Protein AF-R7V7Z4-F1 (afdb_monomer_lite)

Secondary structure (DSSP, 8-state):
-----HHHHHHHHHHHHHH-S-EEEEE-HHHHH-HHHHHHHHHHHHTT--EEEEE-S---SSPSSTTHHHHTTS--EE-TT-HHHHHHT-HHHHHHHHHHHHHHS--------HHHHHHHHHHHHHHHHHHHHHHHHHHHHHHHHHHHHHHHHHHHHHHHHHHHHHHHHHHHHHHHHHHHHTS----------SSHHHHHHHHHHHHHHHHHHHHHHHHHHHHHHHHHHSS------------HHHHHHHHHHHHHHHHHHHHHHHHHHHHHHHHHHHHHHHHHHHHHHHHHHHHHHHHHHHHHHHHHHHHHHHHHHHHHHHHHHHHTS--------------PPP-------TTSHHHHHHHHHHHHHHHHHHTTHHHHHHHHHHHHHHHHHHHHHHHHHHHHHHHHHHHHHHHHHHHHTTTTTS------------------------------

pLDDT: mean 78.64, std 21.18, range [31.56, 98.44]

Foldseek 3Di:
DFPFCPPVVVVVLLCVLLPDLAAEAADDLVLLVDPVSVVSLVSNVVSVHHYEYEDQADDDPPHDDDVNVSPVVHDYQYPNPDVVCVVPCDDDSNVVVVVVVCVSPPDPPPPVPVVVVVVVVVVVVVVVVVVVVVVVVVVVVVVVVVVVVVVVVVVVVVVVVVVVVVVVVVVVVVVVVVVVVVDDDDDDDDDDDPPVVVVVVVVVVVVVVVVVVVVVVVVVVVVVVVVVVVVDDDDDDDDDPDDPVVVVVVVVVVVVVVVVVVVVVVVVVVVVVVVVVVVVVVVVVVVVVVVVVVVVVVVVVVVVVVVVVVVVVVVVVVVVVVVVVVVPPPPDDDDDDDDDDDDDDDDDDDDDDDPPPVVVVVVVVVVVVVVVVPPVVVVVVVVVVVVVVVVVVVVVVVVVVVVVVVVVVVVVVVVVVVPVVVPVPDDDDDDDDDDDDDDDDDDYDDGDRDDDDDDD

Structure (mmCIF, N/CA/C/O backbone):
data_AF-R7V7Z4-F1
#
_entry.id   AF-R7V7Z4-F1
#
loop_
_atom_site.group_PDB
_atom_site.id
_atom_site.type_symbol
_atom_site.label_atom_id
_atom_site.label_alt_id
_atom_site.label_comp_id
_atom_site.label_asym_id
_atom_site.label_entity_id
_atom_site.label_seq_id
_atom_site.pdbx_PDB_ins_code
_atom_site.Cartn_x
_atom_site.Cartn_y
_atom_site.Cartn_z
_atom_site.occupancy
_atom_site.B_iso_or_equiv
_atom_site.auth_seq_id
_atom_site.auth_comp_id
_atom_site.auth_asym_id
_atom_site.auth_atom_id
_atom_site.pdbx_PDB_model_num
ATOM 1 N N . MET A 1 1 ? 13.598 -25.154 9.152 1.00 35.59 1 MET A N 1
ATOM 2 C CA . MET A 1 1 ? 12.350 -24.391 9.371 1.00 35.59 1 MET A CA 1
ATOM 3 C C . MET A 1 1 ? 11.311 -24.927 8.408 1.00 35.59 1 MET A C 1
ATOM 5 O O . MET A 1 1 ? 11.339 -24.569 7.238 1.00 35.59 1 MET A O 1
ATOM 9 N N . GLN A 1 2 ? 10.462 -25.824 8.899 1.00 44.44 2 GLN A N 1
ATOM 10 C CA . GLN A 1 2 ? 9.400 -26.493 8.154 1.00 44.44 2 GLN A CA 1
ATOM 11 C C . GLN A 1 2 ? 8.199 -25.542 8.039 1.00 44.44 2 GLN A C 1
ATOM 13 O O . GLN A 1 2 ? 7.534 -25.290 9.040 1.00 44.44 2 GLN A O 1
ATOM 18 N N . MET A 1 3 ? 7.930 -24.968 6.859 1.00 53.41 3 MET A N 1
ATOM 19 C CA . MET A 1 3 ? 6.719 -24.160 6.652 1.00 53.41 3 MET A CA 1
ATOM 20 C C . MET A 1 3 ? 5.535 -25.117 6.512 1.00 53.41 3 MET A C 1
ATOM 22 O O . MET A 1 3 ? 5.202 -25.540 5.406 1.00 53.41 3 MET A O 1
ATOM 26 N N . GLY A 1 4 ? 4.943 -25.492 7.651 1.00 51.72 4 GLY A N 1
ATOM 27 C CA . GLY A 1 4 ? 3.834 -26.442 7.781 1.00 51.72 4 GLY A CA 1
ATOM 28 C C . GLY A 1 4 ? 2.524 -25.934 7.176 1.00 51.72 4 GLY A C 1
ATOM 29 O O . GLY A 1 4 ? 1.558 -25.694 7.888 1.00 51.72 4 GLY A O 1
ATOM 30 N N . GLY A 1 5 ? 2.511 -25.741 5.857 1.00 64.44 5 GLY A N 1
ATOM 31 C CA . GLY A 1 5 ? 1.363 -25.280 5.079 1.00 64.44 5 GLY A CA 1
ATOM 32 C C . GLY A 1 5 ? 0.726 -26.353 4.197 1.00 64.44 5 GLY A C 1
ATOM 33 O O . GLY A 1 5 ? -0.309 -26.051 3.613 1.00 64.44 5 GLY A O 1
ATOM 34 N N . GLY A 1 6 ? 1.327 -27.551 4.109 1.00 64.12 6 GLY A N 1
ATOM 35 C CA . GLY A 1 6 ? 0.871 -28.751 3.385 1.00 64.12 6 GLY A CA 1
ATOM 36 C C . GLY A 1 6 ? -0.214 -28.514 2.332 1.00 64.12 6 GLY A C 1
ATOM 37 O O . GLY A 1 6 ? 0.049 -27.954 1.268 1.00 64.12 6 GLY A O 1
ATOM 38 N N . ASP A 1 7 ? -1.439 -28.916 2.662 1.00 69.56 7 ASP A N 1
ATOM 39 C CA . ASP A 1 7 ? -2.591 -28.833 1.762 1.00 69.56 7 ASP A CA 1
ATOM 40 C C . ASP A 1 7 ? -3.017 -27.384 1.495 1.00 69.56 7 ASP A C 1
ATOM 42 O O . ASP A 1 7 ? -3.207 -26.995 0.346 1.00 69.56 7 ASP A O 1
ATOM 46 N N . SER A 1 8 ? -3.043 -26.530 2.526 1.00 79.25 8 SER A N 1
ATOM 47 C CA . SER A 1 8 ? -3.423 -25.115 2.385 1.00 79.25 8 SER A CA 1
ATOM 48 C C . SER A 1 8 ? -2.520 -24.326 1.426 1.00 79.25 8 SER A C 1
ATOM 50 O O . SER A 1 8 ? -2.957 -23.329 0.850 1.00 79.25 8 SER A O 1
ATOM 52 N N . LEU A 1 9 ? -1.261 -24.746 1.256 1.00 84.31 9 LEU A N 1
ATOM 53 C CA . LEU A 1 9 ? -0.310 -24.144 0.328 1.00 84.31 9 LEU A CA 1
ATOM 54 C C . LEU A 1 9 ? -0.577 -24.617 -1.102 1.00 84.31 9 LEU A C 1
ATOM 56 O O . LEU A 1 9 ? -0.658 -23.777 -1.995 1.00 84.31 9 LEU A O 1
ATOM 60 N N . TYR A 1 10 ? -0.768 -25.922 -1.325 1.00 88.62 10 TYR A N 1
ATOM 61 C CA . TYR A 1 10 ? -1.126 -26.427 -2.654 1.00 88.62 10 TYR A CA 1
ATOM 62 C C . TYR A 1 10 ? -2.496 -25.912 -3.109 1.00 88.62 10 TYR A C 1
ATOM 64 O O . TYR A 1 10 ? -2.623 -25.520 -4.263 1.00 88.62 10 TYR A O 1
ATOM 72 N N . ASP A 1 11 ? -3.467 -25.785 -2.203 1.00 91.06 11 ASP A N 1
ATOM 73 C CA . ASP A 1 11 ? -4.761 -25.150 -2.470 1.00 91.06 11 ASP A CA 1
ATOM 74 C C . ASP A 1 11 ? -4.617 -23.676 -2.863 1.00 91.06 11 ASP A C 1
ATOM 76 O O . ASP A 1 11 ? -5.304 -23.204 -3.768 1.00 91.06 11 ASP A O 1
ATOM 80 N N . LYS A 1 12 ? -3.735 -22.921 -2.192 1.00 91.88 12 LYS A N 1
ATOM 81 C CA . LYS A 1 12 ? -3.449 -21.519 -2.542 1.00 91.88 12 LYS A CA 1
ATOM 82 C C . LYS A 1 12 ? -2.740 -21.409 -3.892 1.00 91.88 12 LYS A C 1
ATOM 84 O O . LYS A 1 12 ? -3.076 -20.515 -4.662 1.00 91.88 12 LYS A O 1
ATOM 89 N N . ILE A 1 13 ? -1.812 -22.316 -4.197 1.00 92.00 13 ILE A N 1
ATOM 90 C CA . ILE A 1 13 ? -1.110 -22.373 -5.487 1.00 92.00 13 ILE A CA 1
ATOM 91 C C . ILE A 1 13 ? -2.078 -22.758 -6.617 1.00 92.00 13 ILE A C 1
ATOM 93 O O . ILE A 1 13 ? -2.082 -22.101 -7.654 1.00 92.00 13 ILE A O 1
ATOM 97 N N . ASP A 1 14 ? -2.946 -23.754 -6.418 1.00 95.44 14 ASP A N 1
ATOM 98 C CA . ASP A 1 14 ? -3.966 -24.156 -7.394 1.00 95.44 14 ASP A CA 1
ATOM 99 C C . ASP A 1 14 ? -4.987 -23.033 -7.635 1.00 95.44 14 ASP A C 1
ATOM 101 O O . ASP A 1 14 ? -5.217 -22.653 -8.785 1.00 95.44 14 ASP A O 1
ATOM 105 N N . LYS A 1 15 ? -5.511 -22.409 -6.570 1.00 96.44 15 LYS A N 1
ATOM 106 C CA . LYS A 1 15 ? -6.374 -21.218 -6.671 1.00 96.44 15 LYS A CA 1
ATOM 107 C C . LYS A 1 15 ? -5.665 -20.058 -7.375 1.00 96.44 15 LYS A C 1
ATOM 109 O O . LYS A 1 15 ? -6.280 -19.408 -8.217 1.00 96.44 15 LYS A O 1
ATOM 114 N N . GLY A 1 16 ? -4.383 -19.830 -7.088 1.00 96.00 16 GLY A N 1
ATOM 115 C CA . GLY A 1 16 ? -3.553 -18.819 -7.746 1.00 96.00 16 GLY A CA 1
ATOM 116 C C . GLY A 1 16 ? -3.395 -19.077 -9.246 1.00 96.00 16 GLY A C 1
ATOM 117 O O . GLY A 1 16 ? -3.722 -18.213 -10.057 1.00 96.00 16 GLY A O 1
ATOM 118 N N . ILE A 1 17 ? -2.988 -20.288 -9.639 1.00 97.38 17 ILE A N 1
ATOM 119 C CA . ILE A 1 17 ? -2.823 -20.675 -11.049 1.00 97.38 17 ILE A CA 1
ATOM 120 C C . ILE A 1 17 ? -4.170 -20.645 -11.787 1.00 97.38 17 ILE A C 1
ATOM 122 O O . ILE A 1 17 ? -4.240 -20.145 -12.909 1.00 97.38 17 ILE A O 1
ATOM 126 N N . ARG A 1 18 ? -5.272 -21.088 -11.167 1.00 97.00 18 ARG A N 1
ATOM 127 C CA . ARG A 1 18 ? -6.618 -20.994 -11.764 1.00 97.00 18 ARG A CA 1
ATOM 128 C C . ARG A 1 18 ? -7.120 -19.556 -11.879 1.00 97.00 18 ARG A C 1
ATOM 130 O O . ARG A 1 18 ? -7.780 -19.246 -12.872 1.00 97.00 18 ARG A O 1
ATOM 137 N N . GLY A 1 19 ? -6.805 -18.692 -10.916 1.00 95.12 19 GLY A N 1
ATOM 138 C CA . GLY A 1 19 ? -7.200 -17.282 -10.900 1.00 95.12 19 GLY A CA 1
ATOM 139 C C . GLY A 1 19 ? -6.364 -16.380 -11.814 1.00 95.12 19 GLY A C 1
ATOM 140 O O . GLY A 1 19 ? -6.890 -15.410 -12.353 1.00 95.12 19 GLY A O 1
ATOM 141 N N . CYS A 1 20 ? -5.086 -16.697 -12.044 1.00 96.44 20 CYS A N 1
ATOM 142 C CA . CYS A 1 20 ? -4.194 -15.852 -12.841 1.00 96.44 20 CYS A CA 1
ATOM 143 C C . CYS A 1 20 ? -4.579 -15.804 -14.334 1.00 96.44 20 CYS A C 1
ATOM 145 O O . CYS A 1 20 ? -5.233 -16.707 -14.867 1.00 96.44 20 CYS A O 1
ATOM 147 N N . ARG A 1 21 ? -4.142 -14.751 -15.037 1.00 95.75 21 ARG A N 1
ATOM 148 C CA . ARG A 1 21 ? -4.297 -14.616 -16.503 1.00 95.75 21 ARG A CA 1
ATOM 149 C C . ARG A 1 21 ? -3.075 -15.111 -17.280 1.00 95.75 21 ARG A C 1
ATOM 151 O O . ARG A 1 21 ? -3.212 -15.501 -18.433 1.00 95.75 21 ARG A O 1
ATOM 158 N N . VAL A 1 22 ? -1.904 -15.113 -16.646 1.00 97.19 22 VAL A N 1
ATOM 159 C CA . VAL A 1 22 ? -0.613 -15.528 -17.205 1.00 97.19 22 VAL A CA 1
ATOM 160 C C . VAL A 1 22 ? 0.262 -16.080 -16.077 1.00 97.19 22 VAL A C 1
ATOM 162 O O . VAL A 1 22 ? 0.176 -15.600 -14.948 1.00 97.19 22 VAL A O 1
ATOM 165 N N . VAL A 1 23 ? 1.090 -17.081 -16.375 1.00 97.81 23 VAL A N 1
ATOM 166 C CA . VAL A 1 23 ? 2.047 -17.691 -15.442 1.00 97.81 23 VAL A CA 1
ATOM 167 C C . VAL A 1 23 ? 3.465 -17.348 -15.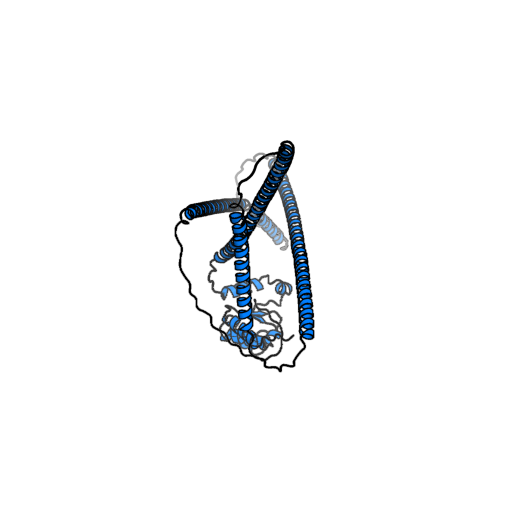890 1.00 97.81 23 VAL A C 1
ATOM 169 O O . VAL A 1 23 ? 3.866 -17.679 -17.007 1.00 97.81 23 VAL A O 1
ATOM 172 N N . LEU A 1 24 ? 4.248 -16.712 -15.019 1.00 97.94 24 LEU A N 1
ATOM 173 C CA . LEU A 1 24 ? 5.676 -16.488 -15.248 1.00 97.94 24 LEU A CA 1
ATOM 174 C C . LEU A 1 24 ? 6.465 -17.677 -14.692 1.00 97.94 24 LEU A C 1
ATOM 176 O O . LEU A 1 24 ? 6.360 -17.998 -13.511 1.00 97.94 24 LEU A O 1
ATOM 180 N N . SER A 1 25 ? 7.242 -18.350 -15.540 1.00 97.38 25 SER A N 1
ATOM 181 C CA . SER A 1 25 ? 8.017 -19.532 -15.151 1.00 97.38 25 SER A CA 1
ATOM 182 C C . SER A 1 25 ? 9.507 -19.196 -15.139 1.00 97.38 25 SER A C 1
ATOM 184 O O . SER A 1 25 ? 10.141 -19.112 -16.188 1.00 97.38 25 SER A O 1
ATOM 186 N N . CYS A 1 26 ? 10.061 -18.967 -13.949 1.00 96.94 26 CYS A N 1
ATOM 187 C CA . CYS A 1 26 ? 11.467 -18.611 -13.739 1.00 96.94 26 CYS A CA 1
ATOM 188 C C . CYS A 1 26 ? 12.376 -19.848 -13.847 1.00 96.94 26 CYS A C 1
ATOM 190 O O . CYS A 1 26 ? 12.737 -20.473 -12.848 1.00 96.94 26 CYS A O 1
ATOM 192 N N . VAL A 1 27 ? 12.731 -20.216 -15.078 1.00 96.88 27 VAL A N 1
ATOM 193 C CA . VAL A 1 27 ? 13.479 -21.434 -15.390 1.00 96.88 27 VAL A CA 1
ATOM 194 C C . VAL A 1 27 ? 14.953 -21.294 -15.004 1.00 96.88 27 VAL A C 1
ATOM 196 O O . VAL A 1 27 ? 15.681 -20.416 -15.472 1.00 96.88 27 VAL A O 1
ATOM 199 N N . THR A 1 28 ? 15.377 -22.233 -14.164 1.00 96.75 28 THR A N 1
ATOM 200 C CA . THR A 1 28 ? 16.759 -22.542 -13.779 1.00 96.75 28 THR A CA 1
ATOM 201 C C . THR A 1 28 ? 16.935 -24.063 -13.791 1.00 96.75 28 THR A C 1
ATOM 203 O O . THR A 1 28 ? 15.950 -24.815 -13.854 1.00 96.75 28 THR A O 1
ATOM 206 N N . SER A 1 29 ? 18.171 -24.542 -13.663 1.00 96.06 29 SER A N 1
ATOM 207 C CA . SER A 1 29 ? 18.474 -25.967 -13.514 1.00 96.06 29 SER A CA 1
ATOM 208 C C . SER A 1 29 ? 17.738 -26.563 -12.302 1.00 96.06 29 SER A C 1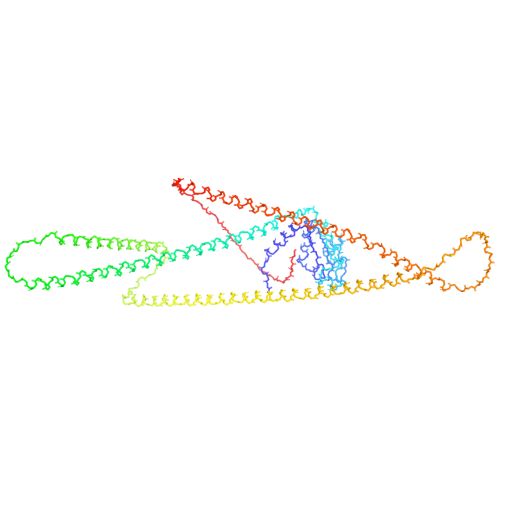
ATOM 210 O O . SER A 1 29 ? 17.004 -27.548 -12.418 1.00 96.06 29 SER A O 1
ATOM 212 N N . LYS A 1 30 ? 17.797 -25.879 -11.148 1.00 96.38 30 LYS A N 1
ATOM 213 C CA . LYS A 1 30 ? 17.106 -26.297 -9.912 1.00 96.38 30 LYS A CA 1
ATOM 214 C C . LYS A 1 30 ? 15.579 -26.285 -10.039 1.00 96.38 30 LYS A C 1
ATOM 216 O O . LYS A 1 30 ? 14.931 -27.215 -9.564 1.00 96.38 30 LYS A O 1
ATOM 221 N N . TYR A 1 31 ? 15.007 -25.269 -10.690 1.00 96.12 31 TYR A N 1
ATOM 222 C CA . TYR A 1 31 ? 13.561 -25.177 -10.934 1.00 96.12 31 TYR A CA 1
ATOM 223 C C . TYR A 1 31 ? 13.064 -26.370 -11.766 1.00 96.12 31 TYR A C 1
ATOM 225 O O . TYR A 1 31 ? 12.098 -27.029 -11.390 1.00 96.12 31 TYR A O 1
ATOM 233 N N . SER A 1 32 ? 13.796 -26.728 -12.824 1.00 95.88 32 SER A N 1
ATOM 234 C CA . SER A 1 32 ? 13.482 -27.874 -13.693 1.00 95.88 32 SER A CA 1
ATOM 235 C C . SER A 1 32 ? 13.523 -29.218 -12.940 1.00 95.88 32 SER A C 1
ATOM 237 O O . SER A 1 32 ? 12.700 -30.115 -13.160 1.00 95.88 32 SER A O 1
ATOM 239 N N . MET A 1 33 ? 14.444 -29.349 -11.979 1.00 94.50 33 MET A N 1
ATOM 240 C CA . MET A 1 33 ? 14.568 -30.529 -11.115 1.00 94.50 33 MET A CA 1
ATOM 241 C C . MET A 1 33 ? 13.562 -30.572 -9.947 1.00 94.50 33 MET A C 1
ATOM 243 O O . MET A 1 33 ? 13.375 -31.643 -9.359 1.00 94.50 33 MET A O 1
ATOM 247 N N . SER A 1 34 ? 12.853 -29.483 -9.633 1.00 94.75 34 SER A N 1
ATOM 248 C CA . SER A 1 34 ? 11.907 -29.410 -8.507 1.00 94.75 34 SER A CA 1
ATOM 249 C C . SER A 1 34 ? 10.577 -30.126 -8.782 1.00 94.75 34 SER A C 1
ATOM 251 O O . SER A 1 34 ? 9.905 -29.889 -9.784 1.00 94.75 34 SER A O 1
ATOM 253 N N . ALA A 1 35 ? 10.141 -30.982 -7.851 1.00 94.50 35 ALA A N 1
ATOM 254 C CA . ALA A 1 35 ? 8.850 -31.672 -7.939 1.00 94.50 35 ALA A CA 1
ATOM 255 C C . ALA A 1 35 ? 7.634 -30.738 -7.781 1.00 94.50 35 ALA A C 1
ATOM 257 O O . ALA A 1 35 ? 6.537 -31.087 -8.221 1.00 94.50 35 ALA A O 1
ATOM 258 N N . ASN A 1 36 ? 7.814 -29.564 -7.170 1.00 93.31 36 ASN A N 1
ATOM 259 C CA . ASN A 1 36 ? 6.743 -28.582 -6.981 1.00 93.31 36 ASN A CA 1
ATOM 260 C C . ASN A 1 36 ? 6.559 -27.762 -8.259 1.00 93.31 36 ASN A C 1
ATOM 262 O O . ASN A 1 36 ? 5.477 -27.770 -8.839 1.00 93.31 36 ASN A O 1
ATOM 266 N N . CYS A 1 37 ? 7.656 -27.225 -8.793 1.00 95.94 37 CYS A N 1
ATOM 267 C CA . CYS A 1 37 ? 7.674 -26.461 -10.040 1.00 95.94 37 CYS A CA 1
ATOM 268 C C . CYS A 1 37 ? 7.196 -27.294 -11.241 1.00 95.94 37 CYS A C 1
ATOM 270 O O . CYS A 1 37 ? 6.454 -26.799 -12.089 1.00 95.94 37 CYS A O 1
ATOM 272 N N . ARG A 1 38 ? 7.519 -28.599 -11.272 1.00 96.00 38 ARG A N 1
ATOM 273 C CA . ARG A 1 38 ? 6.913 -29.546 -12.223 1.00 96.00 38 ARG A CA 1
ATOM 274 C C . ARG A 1 38 ? 5.387 -29.575 -12.134 1.00 96.00 38 ARG A C 1
ATOM 276 O O . ARG A 1 38 ? 4.732 -29.496 -13.166 1.00 96.00 38 ARG A O 1
ATOM 283 N N . ARG A 1 39 ? 4.823 -29.687 -10.925 1.00 95.75 39 ARG A N 1
ATOM 284 C CA . ARG A 1 39 ? 3.364 -29.719 -10.716 1.00 95.75 39 ARG A CA 1
ATOM 285 C C . ARG A 1 39 ? 2.709 -28.391 -11.091 1.00 95.75 39 ARG A C 1
ATOM 287 O O . ARG A 1 39 ? 1.677 -28.416 -11.748 1.00 95.75 39 ARG A O 1
ATOM 294 N N . GLU A 1 40 ? 3.323 -27.263 -10.743 1.00 96.38 40 GLU A N 1
ATOM 295 C CA . GLU A 1 40 ? 2.861 -25.915 -11.108 1.00 96.38 40 GLU A CA 1
ATOM 296 C C . GLU A 1 40 ? 2.783 -25.732 -12.633 1.00 96.38 40 GLU A C 1
ATOM 298 O O . GLU A 1 40 ? 1.735 -25.359 -13.158 1.00 96.38 40 GLU A O 1
ATOM 303 N N . VAL A 1 41 ? 3.852 -26.070 -13.365 1.00 97.50 41 VAL A N 1
ATOM 304 C CA . VAL A 1 41 ? 3.892 -25.958 -14.835 1.00 97.50 41 VAL A CA 1
ATOM 305 C C . VAL A 1 41 ? 2.936 -26.948 -15.510 1.00 97.50 41 VAL A C 1
ATOM 307 O O . VAL A 1 41 ? 2.244 -26.575 -16.457 1.00 97.50 41 VAL A O 1
ATOM 310 N N . SER A 1 42 ? 2.824 -28.184 -15.007 1.00 97.06 42 SER A N 1
ATOM 311 C CA . SER A 1 42 ? 1.828 -29.146 -15.501 1.00 97.06 42 SER A CA 1
ATOM 312 C C . SER A 1 42 ? 0.389 -28.689 -15.243 1.00 97.06 42 SER A C 1
ATOM 314 O O . SER A 1 42 ? -0.470 -28.887 -16.100 1.00 97.06 42 SER A O 1
ATOM 316 N N . LEU A 1 43 ? 0.110 -28.058 -14.099 1.00 97.12 43 LEU A N 1
ATOM 317 C CA . LEU A 1 43 ? -1.210 -27.510 -13.785 1.00 97.12 43 LEU A CA 1
ATOM 318 C C . LEU A 1 43 ? -1.544 -26.305 -14.674 1.00 97.12 43 LEU A C 1
ATOM 320 O O . LEU A 1 43 ? -2.672 -26.207 -15.158 1.00 97.12 43 LEU A O 1
ATOM 324 N N . ALA A 1 44 ? -0.578 -25.421 -14.930 1.00 98.06 44 ALA A N 1
ATOM 325 C CA . ALA A 1 44 ? -0.741 -24.290 -15.841 1.00 98.06 44 ALA A CA 1
ATOM 326 C C . ALA A 1 44 ? -1.064 -24.753 -17.277 1.00 98.06 44 ALA A C 1
ATOM 328 O O . ALA A 1 44 ? -2.019 -24.255 -17.874 1.00 98.06 44 ALA A O 1
ATOM 329 N N . ASP A 1 45 ? -0.360 -25.766 -17.800 1.00 97.94 45 ASP A N 1
ATOM 330 C CA . ASP A 1 45 ? -0.685 -26.359 -19.107 1.00 97.94 45 ASP A CA 1
ATOM 331 C C . ASP A 1 45 ? -2.052 -27.068 -19.107 1.00 97.94 45 ASP A C 1
ATOM 333 O O . ASP A 1 45 ? -2.861 -26.861 -20.014 1.00 97.94 45 ASP A O 1
ATOM 337 N N . ALA A 1 46 ? -2.363 -27.859 -18.075 1.00 97.38 46 ALA A N 1
ATOM 338 C CA . ALA A 1 46 ? -3.651 -28.547 -17.959 1.00 97.38 46 ALA A CA 1
ATOM 339 C C . ALA A 1 46 ? -4.840 -27.569 -17.887 1.00 97.38 46 ALA A C 1
ATOM 341 O O . ALA A 1 46 ? -5.893 -27.829 -18.467 1.00 97.38 46 ALA A O 1
ATOM 342 N N . THR A 1 47 ? -4.662 -26.422 -17.225 1.00 97.38 47 THR A N 1
ATOM 343 C CA . THR A 1 47 ? -5.655 -25.334 -17.139 1.00 97.38 47 THR A CA 1
ATOM 344 C C . THR A 1 47 ? -5.573 -24.333 -18.299 1.00 97.38 47 THR A C 1
ATOM 346 O O . THR A 1 47 ? -6.315 -23.351 -18.308 1.00 97.38 47 THR A O 1
ATOM 349 N N . LYS A 1 48 ? -4.706 -24.591 -19.291 1.00 97.38 48 LYS A N 1
ATOM 350 C CA . LYS A 1 48 ? -4.476 -23.776 -20.498 1.00 97.38 48 LYS A CA 1
ATOM 351 C C . LYS A 1 48 ? -4.193 -22.300 -20.202 1.00 97.38 48 LYS A C 1
ATOM 353 O O . LYS A 1 48 ? -4.587 -21.410 -20.955 1.00 97.38 48 LYS A O 1
ATOM 358 N N . LYS A 1 49 ? -3.465 -22.046 -19.115 1.00 97.62 49 LYS A N 1
ATOM 359 C CA . LYS A 1 49 ? -2.933 -20.724 -18.781 1.00 97.62 49 LYS A CA 1
ATOM 360 C C . LYS A 1 49 ? -1.713 -20.429 -19.660 1.00 97.62 49 LYS A C 1
ATOM 362 O O . LYS A 1 49 ? -0.845 -21.294 -19.773 1.00 97.62 49 LYS A O 1
ATOM 367 N N . PRO A 1 50 ? -1.608 -19.237 -20.275 1.00 97.62 50 PRO A N 1
ATOM 368 C CA . PRO A 1 50 ? -0.394 -18.824 -20.967 1.00 97.62 50 PRO A CA 1
ATOM 369 C C . PRO A 1 50 ? 0.807 -18.839 -20.018 1.00 97.62 50 PRO A C 1
ATOM 371 O O . PRO A 1 50 ? 0.754 -18.238 -18.946 1.00 97.62 50 PRO A O 1
ATOM 374 N N . ILE A 1 51 ? 1.886 -19.514 -20.417 1.00 98.19 51 ILE A N 1
ATOM 375 C CA . ILE A 1 51 ? 3.142 -19.581 -19.664 1.00 98.19 51 ILE A CA 1
ATOM 376 C C . ILE A 1 51 ? 4.188 -18.747 -20.408 1.00 98.19 51 ILE A C 1
ATOM 378 O O . ILE A 1 51 ? 4.424 -18.978 -21.593 1.00 98.19 51 ILE A O 1
ATOM 382 N N . ILE A 1 52 ? 4.843 -17.814 -19.714 1.00 98.12 52 ILE A N 1
ATOM 383 C CA . ILE A 1 52 ? 6.005 -17.072 -20.223 1.00 98.12 52 ILE A CA 1
ATOM 384 C C . ILE A 1 52 ? 7.257 -17.604 -19.504 1.00 98.12 52 ILE A C 1
ATOM 386 O O . ILE A 1 52 ? 7.427 -17.335 -18.310 1.00 98.12 52 ILE A O 1
ATOM 390 N N . PRO A 1 53 ? 8.142 -18.361 -20.181 1.00 97.94 53 PRO A N 1
ATOM 391 C CA . PRO A 1 53 ? 9.376 -18.844 -19.571 1.00 97.94 53 PRO A CA 1
ATOM 392 C C . PRO A 1 53 ? 10.444 -17.743 -19.510 1.00 97.94 53 PRO A C 1
ATOM 394 O O . PRO A 1 53 ? 10.772 -17.122 -20.523 1.00 97.94 53 PRO A O 1
ATOM 397 N N . LEU A 1 54 ? 11.026 -17.535 -18.332 1.00 97.44 54 LEU A N 1
ATOM 398 C CA . LEU A 1 54 ? 12.123 -16.600 -18.079 1.00 97.44 54 LEU A CA 1
ATOM 399 C C . LEU A 1 54 ? 13.380 -17.409 -17.762 1.00 97.44 54 LEU A C 1
ATOM 401 O O . LEU A 1 54 ? 13.435 -18.089 -16.741 1.00 97.44 54 LEU A O 1
ATOM 405 N N . LEU A 1 55 ? 14.380 -17.363 -18.637 1.00 96.75 55 LEU A N 1
ATOM 406 C CA . LEU A 1 55 ? 15.612 -18.130 -18.492 1.00 96.75 55 LEU A CA 1
ATOM 407 C C . LEU A 1 55 ? 16.617 -17.335 -17.642 1.00 96.75 55 LEU A C 1
ATOM 409 O O . LEU A 1 55 ? 17.305 -16.441 -18.149 1.00 96.75 55 LEU A O 1
ATOM 413 N N . LEU A 1 56 ? 16.658 -17.648 -16.342 1.00 96.06 56 LEU A N 1
ATOM 414 C CA . LEU A 1 56 ? 17.468 -16.946 -15.334 1.00 96.06 56 LEU A CA 1
ATOM 415 C C . LEU A 1 56 ? 18.874 -17.544 -15.147 1.00 96.06 56 LEU A C 1
ATOM 417 O O . LEU A 1 56 ? 19.711 -16.947 -14.479 1.00 96.06 56 LEU A O 1
ATOM 421 N N . GLU A 1 57 ? 19.151 -18.704 -15.744 1.00 95.56 57 GLU A N 1
ATOM 422 C CA . GLU A 1 57 ? 20.446 -19.394 -15.700 1.00 95.56 57 GLU A CA 1
ATOM 423 C C . GLU A 1 57 ? 20.850 -19.850 -17.111 1.00 95.56 57 GLU A C 1
ATOM 425 O O . GLU A 1 57 ? 19.989 -20.170 -17.933 1.00 95.56 57 GLU A O 1
ATOM 430 N N . GLN A 1 58 ? 22.153 -19.902 -17.410 1.00 95.38 58 GLN A N 1
ATOM 431 C CA . GLN A 1 58 ? 22.629 -20.471 -18.671 1.00 95.38 58 GLN A CA 1
ATOM 432 C C . GLN A 1 58 ? 22.498 -21.999 -18.643 1.00 95.38 58 GLN A C 1
ATOM 434 O O . GLN A 1 58 ? 23.311 -22.690 -18.034 1.00 95.38 58 GLN A O 1
ATOM 439 N N . MET A 1 59 ? 21.498 -22.530 -19.344 1.00 94.94 59 MET A N 1
ATOM 440 C CA . MET A 1 59 ? 21.263 -23.970 -19.469 1.00 94.94 59 MET A CA 1
ATOM 441 C C . MET A 1 59 ? 20.813 -24.356 -20.883 1.00 94.94 59 MET A C 1
ATOM 443 O O . MET A 1 59 ? 20.500 -23.498 -21.711 1.00 94.94 59 MET A O 1
ATOM 447 N N . THR A 1 60 ? 20.793 -25.658 -21.169 1.00 94.38 60 THR A N 1
ATOM 448 C CA . THR A 1 60 ? 20.230 -26.211 -22.405 1.00 94.38 60 THR A CA 1
ATOM 449 C C . THR A 1 60 ? 18.718 -25.975 -22.468 1.00 94.38 60 THR A C 1
ATOM 451 O O . THR A 1 60 ? 18.016 -26.080 -21.461 1.00 94.38 60 THR A O 1
ATOM 454 N N . TRP A 1 61 ? 18.216 -25.637 -23.660 1.00 95.12 61 TRP A N 1
ATOM 455 C CA . TRP A 1 61 ? 16.789 -25.444 -23.921 1.00 95.12 61 TRP A CA 1
ATOM 456 C C . TRP A 1 61 ? 16.293 -26.437 -24.986 1.00 95.12 61 TRP A C 1
ATOM 458 O O . TRP A 1 61 ? 16.948 -26.554 -26.026 1.00 95.12 61 TRP A O 1
ATOM 468 N N . PRO A 1 62 ? 15.143 -27.111 -24.785 1.00 94.00 62 PRO A N 1
ATOM 469 C CA . PRO A 1 62 ? 14.321 -27.109 -23.568 1.00 94.00 62 PRO A CA 1
ATOM 470 C C . PRO A 1 62 ? 15.040 -27.767 -22.368 1.00 94.00 62 PRO A C 1
ATOM 472 O O . PRO A 1 62 ? 15.975 -28.541 -22.576 1.00 94.00 62 PRO A O 1
ATOM 475 N N . PRO A 1 63 ? 14.623 -27.477 -21.120 1.00 95.12 63 PRO A N 1
ATOM 476 C CA . PRO A 1 63 ? 15.194 -28.114 -19.935 1.00 95.12 63 PRO A CA 1
ATOM 477 C C . PRO A 1 63 ? 14.900 -29.617 -19.922 1.00 95.12 63 PRO A C 1
ATOM 479 O O . PRO A 1 63 ? 13.835 -30.045 -20.365 1.00 95.12 63 PRO A O 1
ATOM 482 N N . GLU A 1 64 ? 15.815 -30.420 -19.380 1.00 93.44 64 GLU A N 1
ATOM 483 C CA . GLU A 1 64 ? 15.673 -31.879 -19.348 1.00 93.44 64 GLU A CA 1
ATOM 484 C C . GLU A 1 64 ? 14.489 -32.366 -18.488 1.00 93.44 64 GLU A C 1
ATOM 486 O O . GLU A 1 64 ? 14.071 -31.737 -17.512 1.00 93.44 64 GLU A O 1
ATOM 491 N N . GLY A 1 65 ? 13.963 -33.547 -18.831 1.00 93.81 65 GLY A N 1
ATOM 492 C CA . GLY A 1 65 ? 12.883 -34.204 -18.094 1.00 93.81 65 GLY A CA 1
ATOM 493 C C . GLY A 1 65 ? 11.470 -33.786 -18.538 1.00 93.81 65 GLY A C 1
ATOM 494 O O . GLY A 1 65 ? 11.276 -33.293 -19.647 1.00 93.81 65 GLY A O 1
ATOM 495 N N . PRO A 1 66 ? 10.435 -34.009 -17.705 1.00 93.06 66 PRO A N 1
ATOM 496 C CA . PRO A 1 66 ? 9.034 -33.902 -18.133 1.00 93.06 66 PRO A CA 1
ATOM 497 C C . PRO A 1 66 ? 8.578 -32.468 -18.447 1.00 93.06 66 PRO A C 1
ATOM 499 O O . PRO A 1 66 ? 7.598 -32.290 -19.166 1.00 93.06 66 PRO A O 1
ATOM 502 N N . MET A 1 67 ? 9.286 -31.441 -17.961 1.00 95.19 67 MET A N 1
ATOM 503 C CA . MET A 1 67 ? 8.989 -30.042 -18.305 1.00 95.19 67 MET A CA 1
ATOM 504 C C . MET A 1 67 ? 9.367 -29.696 -19.747 1.00 95.19 67 MET A C 1
ATOM 506 O O . MET A 1 67 ? 8.784 -28.764 -20.302 1.00 95.19 67 MET A O 1
ATOM 510 N N . ALA A 1 68 ? 10.262 -30.470 -20.378 1.00 96.25 68 ALA A N 1
ATOM 511 C CA . ALA A 1 68 ? 10.645 -30.283 -21.774 1.00 96.25 68 ALA A CA 1
ATOM 512 C C . ALA A 1 68 ? 9.424 -30.234 -22.701 1.00 96.25 68 ALA A C 1
ATOM 514 O O . ALA A 1 68 ? 9.329 -29.358 -23.553 1.00 96.25 68 ALA A O 1
ATOM 515 N N . MET A 1 69 ? 8.464 -31.142 -22.494 1.00 95.38 69 MET A N 1
ATOM 516 C CA . MET A 1 69 ? 7.286 -31.310 -23.354 1.00 95.38 69 MET A CA 1
ATOM 517 C C . MET A 1 69 ? 6.362 -30.087 -23.371 1.00 95.38 69 MET A C 1
ATOM 519 O O . MET A 1 69 ? 5.804 -29.751 -24.417 1.00 95.38 69 MET A O 1
ATOM 523 N N . VAL A 1 70 ? 6.213 -29.416 -22.225 1.00 96.38 70 VAL A N 1
ATOM 524 C CA . VAL A 1 70 ? 5.411 -28.190 -22.098 1.00 96.38 70 VAL A CA 1
ATOM 525 C C . VAL A 1 70 ? 6.203 -26.994 -22.622 1.00 96.38 70 VAL A C 1
ATOM 527 O O . VAL A 1 70 ? 5.706 -26.214 -23.430 1.00 96.38 70 VAL A O 1
ATOM 530 N N . LEU A 1 71 ? 7.460 -26.860 -22.192 1.00 96.44 71 LEU A N 1
ATOM 531 C CA . LEU A 1 71 ? 8.259 -25.661 -22.438 1.00 96.44 71 LEU A CA 1
ATOM 532 C C . LEU A 1 71 ? 8.828 -25.578 -23.863 1.00 96.44 71 LEU A C 1
ATOM 534 O O . LEU A 1 71 ? 8.975 -24.476 -24.381 1.00 96.44 71 LEU A O 1
ATOM 538 N N . THR A 1 72 ? 9.086 -26.701 -24.544 1.00 96.06 72 THR A N 1
ATOM 539 C CA . THR A 1 72 ? 9.671 -26.709 -25.903 1.00 96.06 72 THR A CA 1
ATOM 540 C C . THR A 1 72 ? 8.808 -26.032 -26.973 1.00 96.06 72 THR A C 1
ATOM 542 O O . THR A 1 72 ? 9.301 -25.763 -28.065 1.00 96.06 72 THR A O 1
ATOM 545 N N . GLN A 1 73 ? 7.529 -25.784 -26.683 1.00 94.56 73 GLN A N 1
ATOM 546 C CA . GLN A 1 73 ? 6.574 -25.135 -27.584 1.00 94.56 73 GLN A CA 1
ATOM 547 C C . GLN A 1 73 ? 6.492 -23.612 -27.359 1.00 94.56 73 GLN A C 1
ATOM 549 O O . GLN A 1 73 ? 5.749 -22.928 -28.060 1.00 94.56 73 GLN A O 1
ATOM 554 N N . LEU A 1 74 ? 7.232 -23.073 -26.381 1.00 95.69 74 LEU A N 1
ATOM 555 C CA . LEU A 1 74 ? 7.123 -21.693 -25.904 1.00 95.69 74 LEU A CA 1
ATOM 556 C C . LEU A 1 74 ? 8.390 -20.874 -26.197 1.00 95.69 74 LEU A C 1
ATOM 558 O O . LEU A 1 74 ? 9.512 -21.379 -26.144 1.00 95.69 74 LEU A O 1
ATOM 562 N N . LEU A 1 75 ? 8.209 -19.573 -26.445 1.00 95.31 75 LEU A N 1
ATOM 563 C CA . LEU A 1 75 ? 9.303 -18.613 -26.625 1.00 95.31 75 LEU A CA 1
ATOM 564 C C . LEU A 1 75 ? 9.744 -18.028 -25.276 1.00 95.31 75 LEU A C 1
ATOM 566 O O . LEU A 1 75 ? 9.035 -17.205 -24.690 1.00 95.31 75 LEU A O 1
ATOM 570 N N . TYR A 1 76 ? 10.932 -18.415 -24.813 1.00 96.38 76 TYR A N 1
ATOM 571 C CA . TYR A 1 76 ? 11.525 -17.908 -23.573 1.00 96.38 76 TYR A CA 1
ATOM 572 C C . TYR A 1 76 ? 12.146 -16.508 -23.730 1.00 96.38 76 TYR A C 1
ATOM 574 O O . TYR A 1 76 ? 12.449 -16.075 -24.841 1.00 96.38 76 TYR A O 1
ATOM 582 N N . ILE A 1 77 ? 12.355 -15.812 -22.608 1.00 96.69 77 ILE A N 1
ATOM 583 C CA . ILE A 1 77 ? 13.115 -14.551 -22.521 1.00 96.69 77 ILE A CA 1
ATOM 584 C C . ILE A 1 77 ? 14.424 -14.815 -21.771 1.00 96.69 77 ILE A C 1
ATOM 586 O O . ILE A 1 77 ? 14.425 -15.501 -20.750 1.00 96.69 77 ILE A O 1
ATOM 590 N N . GLN A 1 78 ? 15.549 -14.296 -22.265 1.00 96.00 78 GLN A N 1
ATOM 591 C CA . GLN A 1 78 ? 16.885 -14.615 -21.750 1.00 96.00 78 GLN A CA 1
ATOM 592 C C . GLN A 1 78 ? 17.429 -13.526 -20.811 1.00 96.00 78 GLN A C 1
ATOM 594 O O . GLN A 1 78 ? 18.071 -12.577 -21.264 1.00 96.00 78 GLN A O 1
ATOM 599 N N . PHE A 1 79 ? 17.221 -13.693 -19.502 1.00 95.25 79 PHE A N 1
ATOM 600 C CA . PHE A 1 79 ? 17.701 -12.755 -18.475 1.00 95.25 79 PHE A CA 1
ATOM 601 C C . PHE A 1 79 ? 19.130 -13.053 -17.993 1.00 95.25 79 PHE A C 1
ATOM 603 O O . PHE A 1 79 ? 19.852 -12.132 -17.638 1.00 95.25 79 PHE A O 1
ATOM 610 N N . HIS A 1 80 ? 19.594 -14.306 -18.068 1.00 93.06 80 HIS A N 1
ATOM 611 C CA . HIS A 1 80 ? 20.901 -14.733 -17.531 1.00 93.06 80 HIS A CA 1
ATOM 612 C C . HIS A 1 80 ? 22.158 -14.112 -18.190 1.00 93.06 80 HIS A C 1
ATOM 614 O O . HIS A 1 80 ? 23.282 -14.496 -17.859 1.00 93.06 80 HIS A O 1
ATOM 620 N N . LYS A 1 81 ? 22.002 -13.256 -19.208 1.00 91.38 81 LYS A N 1
ATOM 621 C CA . LYS A 1 81 ? 23.119 -12.661 -19.963 1.00 91.38 81 LYS A CA 1
ATOM 622 C C . LYS A 1 81 ? 23.796 -11.509 -19.226 1.00 91.38 81 LYS A C 1
ATOM 624 O O . LYS A 1 81 ? 24.981 -11.291 -19.449 1.00 91.38 81 LYS A O 1
ATOM 629 N N . ASP A 1 82 ? 23.044 -10.784 -18.405 1.00 90.69 82 ASP A N 1
ATOM 630 C CA . ASP A 1 82 ? 23.511 -9.587 -17.716 1.00 90.69 82 ASP A CA 1
ATOM 631 C C . ASP A 1 82 ? 22.994 -9.597 -16.264 1.00 90.69 82 ASP A C 1
ATOM 633 O O . ASP A 1 82 ? 21.778 -9.541 -16.044 1.00 90.69 82 ASP A O 1
ATOM 637 N N . PRO A 1 83 ? 23.887 -9.701 -15.261 1.00 88.00 83 PRO A N 1
ATOM 638 C CA . PRO A 1 83 ? 23.485 -9.729 -13.862 1.00 88.00 83 PRO A CA 1
ATOM 639 C C . PRO A 1 83 ? 22.957 -8.376 -13.364 1.00 88.00 83 PRO A C 1
ATOM 641 O O . PRO A 1 83 ? 22.229 -8.361 -12.373 1.00 88.00 83 PRO A O 1
ATOM 644 N N . GLU A 1 84 ? 23.271 -7.242 -14.000 1.00 88.25 84 GLU A N 1
ATOM 645 C CA . GLU A 1 84 ? 22.692 -5.953 -13.598 1.00 88.25 84 GLU A CA 1
ATOM 646 C C . GLU A 1 84 ? 21.211 -5.887 -13.981 1.00 88.25 84 GLU A C 1
ATOM 648 O O . GLU A 1 84 ? 20.374 -5.577 -13.130 1.00 88.25 84 GLU A O 1
ATOM 653 N N . VAL A 1 85 ? 20.876 -6.297 -15.209 1.00 85.56 85 VAL A N 1
ATOM 654 C CA . VAL A 1 85 ? 19.491 -6.385 -15.712 1.00 85.56 85 VAL A CA 1
ATOM 655 C C . VAL A 1 85 ? 18.638 -7.316 -14.845 1.00 85.56 85 VAL A C 1
ATOM 657 O O . VAL A 1 85 ? 17.504 -6.981 -14.505 1.00 85.56 85 VAL A O 1
ATOM 660 N N . GLN A 1 86 ? 19.182 -8.464 -14.421 1.00 85.81 86 GLN A N 1
ATOM 661 C CA . GLN A 1 86 ? 18.472 -9.401 -13.538 1.00 85.81 86 GLN A CA 1
ATOM 662 C C . GLN A 1 86 ? 18.140 -8.804 -12.156 1.00 85.81 86 GLN A C 1
ATOM 664 O O . GLN A 1 86 ? 17.143 -9.190 -11.549 1.00 85.81 86 GLN A O 1
ATOM 669 N N . ASN A 1 87 ? 18.961 -7.879 -11.650 1.00 88.62 87 ASN A N 1
ATOM 670 C CA . ASN A 1 87 ? 18.725 -7.222 -10.361 1.00 88.62 87 ASN A CA 1
ATOM 671 C C . ASN A 1 87 ? 17.813 -5.993 -10.479 1.00 88.62 87 ASN A C 1
ATOM 673 O O . ASN A 1 87 ? 17.058 -5.705 -9.552 1.00 88.62 87 ASN A O 1
ATOM 677 N N . ARG A 1 88 ? 17.884 -5.261 -11.597 1.00 90.94 88 ARG A N 1
ATOM 678 C CA . ARG A 1 88 ? 17.125 -4.019 -11.810 1.00 90.94 88 ARG A CA 1
ATOM 679 C C . ARG A 1 88 ? 15.747 -4.223 -12.429 1.00 90.94 88 ARG A C 1
ATOM 681 O O . ARG A 1 88 ? 14.893 -3.364 -12.235 1.00 90.94 88 ARG A O 1
ATOM 688 N N . TRP A 1 89 ? 15.534 -5.332 -13.141 1.00 90.62 89 TRP A N 1
ATOM 689 C CA . TRP A 1 89 ? 14.331 -5.577 -13.945 1.00 90.62 89 TRP A CA 1
ATOM 690 C C . TRP A 1 89 ? 14.037 -4.412 -14.904 1.00 90.62 89 TRP A C 1
ATOM 692 O O . TRP A 1 89 ? 12.921 -3.910 -14.981 1.00 90.62 89 TRP A O 1
ATOM 702 N N . ASP A 1 90 ? 15.066 -3.969 -15.625 1.00 92.69 90 ASP A N 1
ATOM 703 C CA . ASP A 1 90 ? 14.998 -2.910 -16.630 1.00 92.69 90 ASP A CA 1
ATOM 704 C C . ASP A 1 90 ? 15.488 -3.403 -18.009 1.00 92.69 90 ASP A C 1
ATOM 706 O O . ASP A 1 90 ? 15.730 -4.591 -18.236 1.00 92.69 90 ASP A O 1
ATOM 710 N N . GLY A 1 91 ? 15.563 -2.495 -18.985 1.00 92.94 91 GLY A N 1
ATOM 711 C CA . GLY A 1 91 ? 16.093 -2.798 -20.314 1.00 92.94 91 GLY A CA 1
ATOM 712 C C . GLY A 1 91 ? 15.160 -3.604 -21.241 1.00 92.94 91 GLY A C 1
ATOM 713 O O . GLY A 1 91 ? 13.975 -3.806 -20.957 1.00 92.94 91 GLY A O 1
ATOM 714 N N . PRO A 1 92 ? 15.671 -4.037 -22.411 1.00 95.38 92 PRO A N 1
ATOM 715 C CA . PRO A 1 92 ? 14.835 -4.548 -23.497 1.00 95.38 92 PRO A CA 1
ATOM 716 C C . PRO A 1 92 ? 14.206 -5.916 -23.203 1.00 95.38 92 PRO A C 1
ATOM 718 O O . PRO A 1 92 ? 13.098 -6.172 -23.663 1.00 95.38 92 PRO A O 1
ATOM 721 N N . GLN A 1 93 ? 14.853 -6.778 -22.410 1.00 94.88 93 GLN A N 1
ATOM 722 C CA . GLN A 1 93 ? 14.274 -8.058 -21.979 1.00 94.88 93 GLN A CA 1
ATOM 723 C C . GLN A 1 93 ? 13.071 -7.858 -21.049 1.00 94.88 93 GLN A C 1
ATOM 725 O O . GLN A 1 93 ? 12.115 -8.634 -21.101 1.00 94.88 93 GLN A O 1
ATOM 730 N N . PHE A 1 94 ? 13.098 -6.818 -20.209 1.00 95.31 94 PHE A N 1
ATOM 731 C CA . PHE A 1 94 ? 11.966 -6.489 -19.353 1.00 95.31 94 PHE A CA 1
ATOM 732 C C . PHE A 1 94 ? 10.811 -5.873 -20.150 1.00 95.31 94 PHE A C 1
ATOM 734 O O . PHE A 1 94 ? 9.666 -6.269 -19.948 1.00 95.31 94 PHE A O 1
ATOM 741 N N . GLU A 1 95 ? 11.080 -5.001 -21.126 1.00 95.81 95 GLU A N 1
ATOM 742 C CA . GLU A 1 95 ? 10.009 -4.501 -22.000 1.00 95.81 95 GLU A CA 1
ATOM 743 C C . GLU A 1 95 ? 9.418 -5.620 -22.884 1.00 95.81 95 GLU A C 1
ATOM 745 O O . GLU A 1 95 ? 8.204 -5.666 -23.069 1.00 95.81 95 GLU A O 1
ATOM 750 N N . GLU A 1 96 ? 10.220 -6.591 -23.349 1.00 96.25 96 GLU A N 1
ATOM 751 C CA . GLU A 1 96 ? 9.711 -7.801 -24.025 1.00 96.25 96 GLU A CA 1
ATOM 752 C C . GLU A 1 96 ? 8.784 -8.618 -23.103 1.00 96.25 96 GLU A C 1
ATOM 754 O O . GLU A 1 96 ? 7.730 -9.099 -23.533 1.00 96.25 96 GLU A O 1
ATOM 759 N N . LEU A 1 97 ? 9.139 -8.746 -21.818 1.00 96.06 97 LEU A N 1
ATOM 760 C CA . LEU A 1 97 ? 8.303 -9.396 -20.807 1.00 96.06 97 LEU A CA 1
ATOM 761 C C . LEU A 1 97 ? 6.981 -8.646 -20.613 1.00 96.06 97 LEU A C 1
ATOM 763 O O . LEU A 1 97 ? 5.915 -9.261 -20.703 1.00 96.06 97 LEU A O 1
ATOM 767 N N . LEU A 1 98 ? 7.028 -7.327 -20.416 1.00 95.50 98 LEU A N 1
ATOM 768 C CA . LEU A 1 98 ? 5.832 -6.489 -20.304 1.00 95.50 98 LEU A CA 1
ATOM 769 C C . LEU A 1 98 ? 4.959 -6.581 -21.561 1.00 95.50 98 LEU A C 1
ATOM 771 O O . LEU A 1 98 ? 3.737 -6.683 -21.450 1.00 95.50 98 LEU A O 1
ATOM 775 N N . GLN A 1 99 ? 5.557 -6.612 -22.753 1.00 95.44 99 GLN A N 1
ATOM 776 C CA . GLN A 1 99 ? 4.834 -6.789 -24.010 1.00 95.44 99 GLN A CA 1
ATOM 777 C C . GLN A 1 99 ? 4.133 -8.155 -24.073 1.00 95.44 99 GLN A C 1
ATOM 779 O O . GLN A 1 99 ? 2.942 -8.206 -24.379 1.00 95.44 99 GLN A O 1
ATOM 784 N N . LYS A 1 100 ? 4.814 -9.257 -23.728 1.00 95.56 100 LYS A N 1
ATOM 785 C CA . LYS A 1 100 ? 4.200 -10.599 -23.681 1.00 95.56 100 LYS A CA 1
ATOM 786 C C . LYS A 1 100 ? 3.087 -10.697 -22.630 1.00 95.56 100 LYS A C 1
ATOM 788 O O . LYS A 1 100 ? 2.045 -11.286 -22.911 1.00 95.56 100 LYS A O 1
ATOM 793 N N . ILE A 1 101 ? 3.247 -10.071 -21.462 1.00 95.75 101 ILE A N 1
ATOM 794 C CA . ILE A 1 101 ? 2.189 -9.983 -20.440 1.00 95.75 101 ILE A CA 1
ATOM 795 C C . ILE A 1 101 ? 0.972 -9.221 -20.992 1.00 95.75 101 ILE A C 1
ATOM 797 O O . ILE A 1 101 ? -0.144 -9.735 -20.931 1.00 95.75 101 ILE A O 1
ATOM 801 N N . ARG A 1 102 ? 1.178 -8.046 -21.607 1.00 94.06 102 ARG A N 1
ATOM 802 C CA . ARG A 1 102 ? 0.115 -7.239 -22.244 1.00 94.06 102 ARG A CA 1
ATOM 8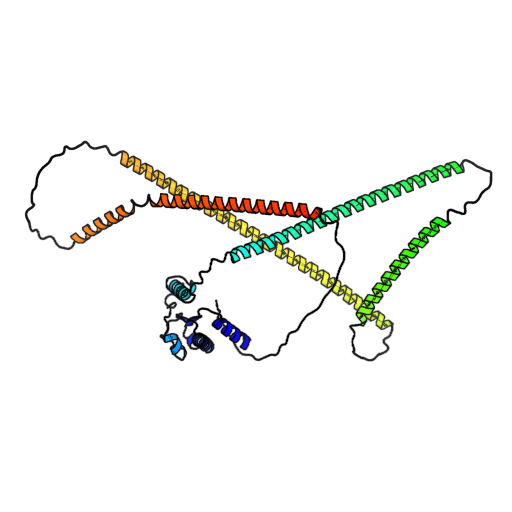03 C C . ARG A 1 102 ? -0.600 -7.972 -23.391 1.00 94.06 102 ARG A C 1
ATOM 805 O O . ARG A 1 102 ? -1.770 -7.706 -23.629 1.00 94.06 102 ARG A O 1
ATOM 812 N N . LEU A 1 103 ? 0.062 -8.897 -24.092 1.00 94.25 103 LEU A N 1
ATOM 813 C CA . LEU A 1 103 ? -0.576 -9.731 -25.124 1.00 94.25 103 LEU A CA 1
ATOM 814 C C . LEU A 1 103 ? -1.500 -10.814 -24.532 1.00 94.25 103 LEU A C 1
ATOM 816 O O . LEU A 1 103 ? -2.518 -11.144 -25.138 1.00 94.25 103 LEU A O 1
ATOM 820 N N . HIS A 1 104 ? -1.162 -11.369 -23.364 1.00 93.25 104 HIS A N 1
ATOM 821 C CA . HIS A 1 104 ? -1.948 -12.421 -22.697 1.00 93.25 104 HIS A CA 1
ATOM 822 C C . HIS A 1 104 ? -3.004 -11.898 -21.719 1.00 93.25 104 HIS A C 1
ATOM 824 O O . HIS A 1 104 ? -3.940 -12.619 -21.374 1.00 93.25 104 HIS A O 1
ATOM 830 N N . ILE A 1 105 ? -2.885 -10.641 -21.304 1.00 90.75 105 ILE A N 1
ATOM 831 C CA . ILE A 1 105 ? -3.937 -9.878 -20.640 1.00 90.75 105 ILE A CA 1
ATOM 832 C C . ILE A 1 105 ? -4.607 -9.045 -21.741 1.00 90.75 105 ILE A C 1
ATOM 834 O O . ILE A 1 105 ? -4.243 -7.881 -21.906 1.00 90.75 105 ILE A O 1
ATOM 838 N N . PRO A 1 106 ? -5.540 -9.615 -22.543 1.00 78.00 106 PRO A N 1
ATOM 839 C CA . PRO A 1 106 ? -6.247 -8.831 -23.541 1.00 78.00 106 PRO A CA 1
ATOM 840 C C . PRO A 1 106 ? -6.901 -7.671 -22.815 1.00 78.00 106 PRO A C 1
ATOM 842 O O . PRO A 1 106 ? -7.571 -7.884 -21.799 1.00 78.00 106 PRO A O 1
ATOM 845 N N . GLY A 1 107 ? -6.659 -6.470 -23.330 1.00 64.31 107 GLY A N 1
ATOM 846 C CA . GLY A 1 107 ? -7.150 -5.244 -22.742 1.00 64.31 107 GLY A CA 1
ATOM 847 C C . GLY A 1 107 ? -8.673 -5.244 -22.661 1.00 64.31 107 GLY A C 1
ATOM 848 O O . GLY A 1 107 ? -9.345 -4.670 -23.512 1.00 64.31 107 GLY A O 1
ATOM 849 N N . GLU A 1 108 ? -9.194 -5.716 -21.528 1.00 57.84 108 GLU A N 1
ATOM 850 C CA . GLU A 1 108 ? -9.820 -4.756 -20.630 1.00 57.84 108 GLU A CA 1
ATOM 851 C C . GLU A 1 108 ? -8.885 -3.555 -20.609 1.00 57.84 108 GLU A C 1
ATOM 853 O O . GLU A 1 108 ? -7.848 -3.537 -19.941 1.00 57.84 108 GLU A O 1
ATOM 858 N N . VAL A 1 109 ? -9.222 -2.585 -21.462 1.00 52.97 109 VAL A N 1
ATOM 859 C CA . VAL A 1 109 ? -8.913 -1.202 -21.176 1.00 52.97 109 VAL A CA 1
ATOM 860 C C . VAL A 1 109 ? -9.375 -1.063 -19.744 1.00 52.97 109 VAL A C 1
ATOM 862 O O . VAL A 1 109 ? -10.578 -1.080 -19.479 1.00 52.97 109 VAL A O 1
ATOM 865 N N . VAL A 1 110 ? -8.406 -1.015 -18.833 1.00 50.22 110 VAL A N 1
ATOM 866 C CA . VAL A 1 110 ? -8.611 -0.410 -17.538 1.00 50.22 110 VAL A CA 1
ATOM 867 C C . VAL A 1 110 ? -9.033 0.998 -17.924 1.00 50.22 110 VAL A C 1
ATOM 869 O O . VAL A 1 110 ? -8.198 1.860 -18.209 1.00 50.22 110 VAL A O 1
ATOM 872 N N . GLN A 1 111 ? -10.355 1.192 -18.043 1.00 46.78 111 GLN A N 1
ATOM 873 C CA . GLN A 1 111 ? -10.973 2.457 -17.712 1.00 46.78 111 GLN A CA 1
ATOM 874 C C . GLN A 1 111 ? -10.282 2.788 -16.411 1.00 46.78 111 GLN A C 1
ATOM 876 O O . GLN A 1 111 ? -10.374 1.996 -15.476 1.00 46.78 111 GLN A O 1
ATOM 881 N N . LYS A 1 112 ? -9.407 3.797 -16.456 1.00 45.00 112 LYS A N 1
ATOM 882 C CA . LYS A 1 112 ? -8.547 4.156 -15.338 1.00 45.00 112 LYS A CA 1
ATOM 883 C C . LYS A 1 112 ? -9.525 4.425 -14.212 1.00 45.00 112 LYS A C 1
ATOM 885 O O . LYS A 1 112 ? -10.199 5.448 -14.275 1.00 45.00 112 LYS A O 1
ATOM 890 N N . ASP A 1 113 ? -9.705 3.434 -13.337 1.00 48.28 113 ASP A N 1
ATOM 891 C CA . ASP A 1 113 ? -10.888 3.352 -12.493 1.00 48.28 113 ASP A CA 1
ATOM 892 C C . ASP A 1 113 ? -10.785 4.546 -11.564 1.00 48.28 113 ASP A C 1
ATOM 894 O O . ASP A 1 113 ? -10.020 4.512 -10.596 1.00 48.28 113 ASP A O 1
ATOM 898 N N . SER A 1 114 ? -11.520 5.618 -11.886 1.00 48.03 114 SER A N 1
ATOM 899 C CA . SER A 1 114 ? -11.542 6.838 -11.078 1.00 48.03 114 SER A CA 1
ATOM 900 C C . SER A 1 114 ? -11.852 6.456 -9.635 1.00 48.03 114 SER A C 1
ATOM 902 O O . SER A 1 114 ? -11.238 6.974 -8.715 1.00 48.03 114 SER A O 1
ATOM 904 N N . CYS A 1 115 ? -12.656 5.397 -9.488 1.00 49.94 115 CYS A N 1
ATOM 905 C CA . CYS A 1 115 ? -12.928 4.628 -8.292 1.00 49.94 115 CYS A CA 1
ATOM 906 C C . CYS A 1 115 ? -11.740 4.405 -7.331 1.00 49.94 115 CYS A C 1
ATOM 908 O O . CYS A 1 115 ? -12.002 4.409 -6.139 1.00 49.94 115 CYS A O 1
ATOM 910 N N . GLU A 1 116 ? -10.476 4.204 -7.736 1.00 58.69 116 GLU A N 1
ATOM 911 C CA . GLU A 1 116 ? -9.372 4.080 -6.749 1.00 58.69 116 GLU A CA 1
ATOM 912 C C . GLU A 1 116 ? -8.869 5.433 -6.219 1.00 58.69 116 GLU A C 1
ATOM 914 O O . GLU A 1 116 ? -8.673 5.570 -5.011 1.00 58.69 116 GLU A O 1
ATOM 919 N N . GLU A 1 117 ? -8.741 6.463 -7.062 1.00 65.50 117 GLU A N 1
ATOM 920 C CA . GLU A 1 117 ? -8.481 7.831 -6.578 1.00 65.50 117 GLU A CA 1
ATOM 921 C C . GLU A 1 117 ? -9.684 8.339 -5.753 1.00 65.50 117 GLU A C 1
ATOM 923 O O . GLU A 1 117 ? -9.497 8.881 -4.661 1.00 65.50 117 GLU A O 1
ATOM 928 N N . ASP A 1 118 ? -10.911 8.036 -6.189 1.00 65.56 118 ASP A N 1
ATOM 929 C CA . ASP A 1 118 ? -12.166 8.313 -5.486 1.00 65.56 118 ASP A CA 1
ATOM 930 C C . ASP A 1 118 ? -12.246 7.555 -4.146 1.00 65.56 118 ASP A C 1
ATOM 932 O O . ASP A 1 118 ? -12.597 8.158 -3.140 1.00 65.56 118 ASP A O 1
ATOM 936 N N . LYS A 1 119 ? -11.861 6.269 -4.059 1.00 73.88 119 LYS A N 1
ATOM 937 C CA . LYS A 1 119 ? -11.805 5.502 -2.790 1.00 73.88 119 LYS A CA 1
ATOM 938 C C . LYS A 1 119 ? -10.766 6.060 -1.824 1.00 73.88 119 LYS A C 1
ATOM 940 O O . LYS A 1 119 ? -11.002 6.070 -0.614 1.00 73.88 119 LYS A O 1
ATOM 945 N N . ILE A 1 120 ? -9.610 6.497 -2.323 1.00 77.69 120 ILE A N 1
ATOM 946 C CA . ILE A 1 120 ? -8.572 7.123 -1.495 1.00 77.69 120 ILE A CA 1
ATOM 947 C C . ILE A 1 120 ? -9.074 8.480 -0.977 1.00 77.69 120 ILE A C 1
ATOM 949 O O . ILE A 1 120 ? -8.917 8.771 0.212 1.00 77.69 120 ILE A O 1
ATOM 953 N N . ALA A 1 121 ? -9.744 9.272 -1.820 1.00 80.44 121 ALA A N 1
ATOM 954 C CA . ALA A 1 121 ? -10.376 10.532 -1.436 1.00 80.44 121 ALA A CA 1
ATOM 955 C C . ALA A 1 121 ? -11.539 10.334 -0.443 1.00 80.44 121 ALA A C 1
ATOM 957 O O . ALA A 1 121 ? -11.598 11.026 0.570 1.00 80.44 121 ALA A O 1
ATOM 958 N N . GLU A 1 122 ? -12.410 9.352 -0.671 1.00 86.31 122 GLU A N 1
ATOM 959 C CA . GLU A 1 122 ? -13.512 8.929 0.203 1.00 86.31 122 GLU A CA 1
ATOM 960 C C . GLU A 1 122 ? -12.980 8.513 1.583 1.00 86.31 122 GLU A C 1
ATOM 962 O O . GLU A 1 122 ? -13.408 9.034 2.613 1.00 86.31 122 GLU A O 1
ATOM 967 N N . LYS A 1 123 ? -11.959 7.646 1.626 1.00 87.06 123 LYS A N 1
ATOM 968 C CA . LYS A 1 123 ? -11.326 7.201 2.877 1.00 87.06 123 LYS A CA 1
ATOM 969 C C . LYS A 1 123 ? -10.625 8.346 3.617 1.00 87.06 123 LYS A C 1
ATOM 971 O O . LYS A 1 123 ? -10.628 8.365 4.849 1.00 87.06 123 LYS A O 1
ATOM 976 N N . LYS A 1 124 ? -10.056 9.314 2.889 1.00 89.88 124 LYS A N 1
ATOM 977 C CA . LYS A 1 124 ? -9.488 10.544 3.460 1.00 89.88 124 LYS A CA 1
ATOM 978 C C . LYS A 1 124 ? -10.582 11.448 4.044 1.00 89.88 124 LYS A C 1
ATOM 980 O O . LYS A 1 124 ? -10.471 11.829 5.206 1.00 89.88 124 LYS A O 1
ATOM 985 N N . ARG A 1 125 ? -11.676 11.693 3.311 1.00 89.31 125 ARG A N 1
ATOM 986 C CA . ARG A 1 125 ? -12.857 12.439 3.792 1.00 89.31 125 ARG A CA 1
ATOM 987 C C . ARG A 1 125 ? -13.453 11.805 5.050 1.00 89.31 125 ARG A C 1
ATOM 989 O O . ARG A 1 125 ? -13.692 12.506 6.027 1.00 89.31 125 ARG A O 1
ATOM 996 N N . GLN A 1 126 ? -13.622 10.482 5.077 1.00 88.50 126 GLN A N 1
ATOM 997 C CA . GLN A 1 126 ? -14.129 9.758 6.251 1.00 88.50 126 GLN A CA 1
ATOM 998 C C . GLN A 1 126 ? -13.192 9.852 7.468 1.00 88.50 126 GLN A C 1
ATOM 1000 O O . GLN A 1 126 ? -13.665 9.839 8.606 1.00 88.50 126 GLN A O 1
ATOM 1005 N N . ARG A 1 127 ? -11.873 9.961 7.258 1.00 90.19 127 ARG A N 1
ATOM 1006 C CA . ARG A 1 127 ? -10.909 10.213 8.337 1.00 90.19 127 ARG A CA 1
ATOM 1007 C C . ARG A 1 127 ? -11.036 11.641 8.875 1.00 90.19 127 ARG A C 1
ATOM 1009 O O . ARG A 1 127 ? -11.225 11.808 10.076 1.00 90.19 127 ARG A O 1
ATOM 1016 N N . GLU A 1 128 ? -11.014 12.640 7.997 1.00 92.75 128 GLU A N 1
ATOM 1017 C CA . GLU A 1 128 ? -11.156 14.058 8.362 1.00 92.75 128 GLU A CA 1
ATOM 1018 C C . GLU A 1 128 ? -12.507 14.342 9.053 1.00 92.75 128 GLU A C 1
ATOM 1020 O O . GLU A 1 128 ? -12.583 15.125 10.001 1.00 92.75 128 GLU A O 1
ATOM 1025 N N . GLU A 1 129 ? -13.584 13.662 8.644 1.00 94.69 129 GLU A N 1
ATOM 1026 C CA . GLU A 1 129 ? -14.896 13.768 9.291 1.00 94.69 129 GLU A CA 1
ATOM 1027 C C . GLU A 1 129 ? -14.912 13.143 10.700 1.00 94.69 129 GLU A C 1
ATOM 1029 O O . GLU A 1 129 ? -15.556 13.680 11.606 1.00 94.69 129 GLU A O 1
ATOM 1034 N N . ARG A 1 130 ? -14.190 12.033 10.922 1.00 90.06 130 ARG A N 1
ATOM 1035 C CA . ARG A 1 130 ? -14.031 11.436 12.262 1.00 90.06 130 ARG A CA 1
ATOM 1036 C C . ARG A 1 130 ? -13.228 12.344 13.187 1.00 90.06 130 ARG A C 1
ATOM 1038 O O . ARG A 1 130 ? -13.678 12.586 14.303 1.00 90.06 130 ARG A O 1
ATOM 1045 N N . GLU A 1 131 ? -12.109 12.880 12.707 1.00 92.56 131 GLU A N 1
ATOM 1046 C CA . GLU A 1 131 ? -11.255 13.808 13.460 1.00 92.56 131 GLU A CA 1
ATOM 1047 C C . GLU A 1 131 ? -12.053 15.067 13.871 1.00 92.56 131 GLU A C 1
ATOM 1049 O O . GLU A 1 131 ? -12.087 15.417 15.052 1.00 92.56 131 GLU A O 1
ATOM 1054 N N . ARG A 1 132 ? -12.846 15.655 12.957 1.00 92.00 132 ARG A N 1
ATOM 1055 C CA . ARG A 1 132 ? -13.783 16.754 13.280 1.00 92.00 132 ARG A CA 1
ATOM 1056 C C . ARG A 1 132 ? -14.857 16.373 14.304 1.00 92.00 132 ARG A C 1
ATOM 1058 O O . ARG A 1 132 ? -15.161 17.163 15.197 1.00 92.00 132 ARG A O 1
ATOM 1065 N N . LYS A 1 133 ? -15.461 15.184 14.194 1.00 92.19 133 LYS A N 1
ATOM 1066 C CA . LYS A 1 133 ? -16.471 14.704 15.162 1.00 92.19 133 LYS A CA 1
ATOM 1067 C C . LYS A 1 133 ? -15.875 14.495 16.556 1.00 92.19 133 LYS A C 1
ATOM 1069 O O . LYS A 1 133 ? -16.585 14.668 17.544 1.00 92.19 133 LYS A O 1
ATOM 1074 N N . GLU A 1 134 ? -14.600 14.131 16.651 1.00 92.88 134 GLU A N 1
ATOM 1075 C CA . GLU A 1 134 ? -13.893 13.998 17.925 1.00 92.88 134 GLU A CA 1
ATOM 1076 C C . GLU A 1 134 ? -13.553 15.365 18.541 1.00 92.88 134 GLU A C 1
ATOM 1078 O O . GLU A 1 134 ? -13.790 15.577 19.730 1.00 92.88 134 GLU A O 1
ATOM 1083 N N . GLU A 1 135 ? -13.091 16.322 17.732 1.00 92.81 135 GLU A N 1
ATOM 1084 C CA . GLU A 1 135 ? -12.810 17.698 18.164 1.00 92.81 135 GLU A CA 1
ATOM 1085 C C . GLU A 1 135 ? -14.072 18.404 18.697 1.00 92.81 135 GLU A C 1
ATOM 1087 O O . GLU A 1 135 ? -14.052 18.991 19.780 1.00 92.81 135 GLU A O 1
ATOM 1092 N N . VAL A 1 136 ? -15.213 18.260 18.010 1.00 93.19 136 VAL A N 1
ATOM 1093 C CA . VAL A 1 136 ? -16.510 18.780 18.487 1.00 93.19 136 VAL A CA 1
ATOM 1094 C C . VAL A 1 136 ? -16.901 18.173 19.840 1.00 93.19 136 VAL A C 1
ATOM 1096 O O . VAL A 1 136 ? -17.352 18.904 20.722 1.00 93.19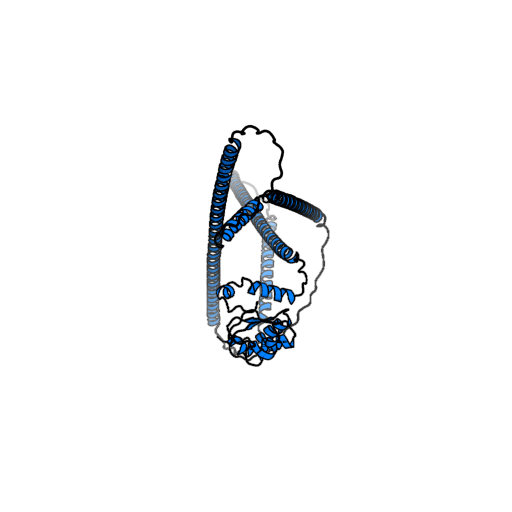 136 VAL A O 1
ATOM 1099 N N . LYS A 1 137 ? -16.688 16.865 20.047 1.00 91.81 137 LYS A N 1
ATOM 1100 C CA . LYS A 1 137 ? -16.961 16.205 21.337 1.00 91.81 137 LYS A CA 1
ATOM 1101 C C . LYS A 1 137 ? -16.058 16.717 22.461 1.00 91.81 137 LYS A C 1
ATOM 1103 O O . LYS A 1 137 ? -16.553 16.926 23.567 1.00 91.81 137 LYS A O 1
ATOM 1108 N N . LYS A 1 138 ? -14.765 16.942 22.192 1.00 91.69 138 LYS A N 1
ATOM 1109 C CA . LYS A 1 138 ? -13.817 17.506 23.172 1.00 91.69 138 LYS A CA 1
ATOM 1110 C C . LYS A 1 138 ? -14.243 18.916 23.593 1.00 91.69 138 LYS A C 1
ATOM 1112 O O . LYS A 1 138 ? -14.403 19.164 24.786 1.00 91.69 138 LYS A O 1
ATOM 1117 N N . ASN A 1 139 ? -14.562 19.776 22.625 1.00 90.00 139 ASN A N 1
ATOM 1118 C CA . ASN A 1 139 ? -15.034 21.141 22.879 1.00 90.00 139 ASN A CA 1
ATOM 1119 C C . ASN A 1 139 ? -16.382 21.177 23.629 1.00 90.00 139 ASN A C 1
ATOM 1121 O O . ASN A 1 139 ? -16.612 22.055 24.461 1.00 90.00 139 ASN A O 1
ATOM 1125 N N . GLU A 1 140 ? -17.294 20.230 23.372 1.00 94.56 140 GLU A N 1
ATOM 1126 C CA . GLU A 1 140 ? -18.548 20.139 24.131 1.00 94.56 140 GLU A CA 1
ATOM 1127 C C . GLU A 1 140 ? -18.313 19.678 25.580 1.00 94.56 140 GLU A C 1
ATOM 1129 O O . GLU A 1 140 ? -18.911 20.237 26.501 1.00 94.56 140 GLU A O 1
ATOM 1134 N N . ALA A 1 141 ? -17.423 18.706 25.802 1.00 92.00 141 ALA A N 1
ATOM 1135 C CA . ALA A 1 141 ? -17.066 18.234 27.140 1.00 92.00 141 ALA A CA 1
ATOM 1136 C C . ALA A 1 141 ? -16.382 19.329 27.980 1.00 92.00 141 ALA A C 1
ATOM 1138 O O . ALA A 1 141 ? -16.750 19.535 29.137 1.00 92.00 141 ALA A O 1
ATOM 1139 N N . GLU A 1 142 ? -15.453 20.087 27.392 1.00 94.81 142 GLU A N 1
ATOM 1140 C CA . GLU A 1 142 ? -14.822 21.251 28.028 1.00 94.81 142 GLU A CA 1
ATOM 1141 C C . GLU A 1 142 ? -15.862 22.320 28.406 1.00 94.81 142 GLU A C 1
ATOM 1143 O O . GLU A 1 142 ? -15.905 22.797 29.541 1.00 94.81 142 GLU A O 1
ATOM 1148 N N . LYS A 1 143 ? -16.794 22.622 27.494 1.00 95.38 143 LYS A N 1
ATOM 1149 C CA . LYS A 1 143 ? -17.893 23.565 27.741 1.00 95.38 143 LYS A CA 1
ATOM 1150 C C . LYS A 1 143 ? -18.872 23.098 28.827 1.00 95.38 143 LYS A C 1
ATOM 1152 O O . LYS A 1 143 ? -19.520 23.943 29.445 1.00 95.38 143 LYS A O 1
ATOM 1157 N N . ARG A 1 144 ? -19.009 21.787 29.062 1.00 92.94 144 ARG A N 1
ATOM 1158 C CA . ARG A 1 144 ? -19.776 21.244 30.198 1.00 92.94 144 ARG A CA 1
ATOM 1159 C C . ARG A 1 144 ? -19.030 21.456 31.517 1.00 92.94 144 ARG A C 1
ATOM 1161 O O . ARG A 1 144 ? -19.638 21.997 32.434 1.00 92.94 144 ARG A O 1
ATOM 1168 N N . ARG A 1 145 ? -17.725 21.158 31.576 1.00 93.94 145 ARG A N 1
ATOM 1169 C CA . ARG A 1 145 ? -16.884 21.404 32.768 1.00 93.94 145 ARG A CA 1
ATOM 1170 C C . ARG A 1 145 ? -16.911 22.870 33.205 1.00 93.94 145 ARG A C 1
ATOM 1172 O O . ARG A 1 145 ? -17.201 23.153 34.358 1.00 93.94 145 ARG A O 1
ATOM 1179 N N . LEU A 1 146 ? -16.741 23.804 32.266 1.00 94.69 146 LEU A N 1
ATOM 1180 C CA . LEU A 1 146 ? -16.821 25.248 32.542 1.00 94.69 146 LEU A CA 1
ATOM 1181 C C . LEU A 1 146 ? -18.170 25.685 33.146 1.00 94.69 146 LEU A C 1
ATOM 1183 O O . LEU A 1 146 ? -18.210 26.579 33.987 1.00 94.69 146 LEU A O 1
ATOM 1187 N N . ARG A 1 147 ? -19.284 25.057 32.742 1.00 93.31 147 ARG A N 1
ATOM 1188 C CA . ARG A 1 147 ? -20.611 25.335 33.324 1.00 93.31 147 ARG A CA 1
ATOM 1189 C C . ARG A 1 147 ? -20.748 24.776 34.732 1.00 93.31 147 ARG A C 1
ATOM 1191 O O . ARG A 1 147 ? -21.298 25.451 35.591 1.00 93.31 147 ARG A O 1
ATOM 1198 N N . GLU A 1 148 ? -20.243 23.571 34.960 1.00 95.62 148 GLU A N 1
ATOM 1199 C CA . GLU A 1 148 ? -20.245 22.919 36.269 1.00 95.62 148 GLU A CA 1
ATOM 1200 C C . GLU A 1 148 ? -19.376 23.692 37.280 1.00 95.62 148 GLU A C 1
ATOM 1202 O O . GLU A 1 148 ? -19.791 23.918 38.416 1.00 95.62 148 GLU A O 1
ATOM 1207 N N . GLU A 1 149 ? -18.218 24.205 36.855 1.00 95.69 149 GLU A N 1
ATOM 1208 C CA . GLU A 1 149 ? -17.378 25.118 37.643 1.00 95.69 149 GLU A CA 1
ATOM 1209 C C . GLU A 1 149 ? -18.089 26.447 37.968 1.00 95.69 149 GLU A C 1
ATOM 1211 O O . GLU A 1 149 ? -18.050 26.906 39.114 1.00 95.69 149 GLU A O 1
ATOM 1216 N N . ASP A 1 150 ? -18.778 27.057 36.996 1.00 94.62 150 ASP A N 1
ATOM 1217 C CA . ASP A 1 150 ? -19.584 28.268 37.211 1.00 94.62 150 ASP A CA 1
ATOM 1218 C C . ASP A 1 150 ? -20.757 28.023 38.184 1.00 94.62 150 ASP A C 1
ATOM 1220 O O . ASP A 1 150 ? -20.993 28.837 39.082 1.00 94.62 150 ASP A O 1
ATOM 1224 N N . GLU A 1 151 ? -21.477 26.905 38.051 1.00 96.12 151 GLU A N 1
ATOM 1225 C CA . GLU A 1 151 ? -22.586 26.527 38.938 1.00 96.12 151 GLU A CA 1
ATOM 1226 C C . GLU A 1 151 ? -22.103 26.252 40.370 1.00 96.12 151 GLU A C 1
ATOM 1228 O O . GLU A 1 151 ? -22.699 26.758 41.329 1.00 96.12 151 GLU A O 1
ATOM 1233 N N . ASN A 1 152 ? -20.979 25.547 40.527 1.00 94.62 152 ASN A N 1
ATOM 1234 C CA . ASN A 1 152 ? -20.342 25.326 41.824 1.00 94.62 152 ASN A CA 1
ATOM 1235 C C . ASN A 1 152 ? -19.896 26.648 42.470 1.00 94.62 152 ASN A C 1
ATOM 1237 O O . ASN A 1 152 ? -20.176 26.877 43.650 1.00 94.62 152 ASN A O 1
ATOM 1241 N N . ARG A 1 153 ? -19.307 27.576 41.701 1.00 96.06 153 ARG A N 1
ATOM 1242 C CA . ARG A 1 153 ? -18.935 28.912 42.202 1.00 96.06 153 ARG A CA 1
ATOM 1243 C C . ARG A 1 153 ? -20.154 29.712 42.677 1.00 96.06 153 ARG A C 1
ATOM 1245 O O . ARG A 1 153 ? -20.094 30.351 43.728 1.00 96.06 153 ARG A O 1
ATOM 1252 N N . ILE A 1 154 ? -21.274 29.650 41.950 1.00 95.81 154 ILE A N 1
ATOM 1253 C CA . ILE A 1 154 ? -22.541 30.291 42.350 1.00 95.81 154 ILE A CA 1
ATOM 1254 C C . ILE A 1 154 ? -23.106 29.652 43.629 1.00 95.81 154 ILE A C 1
ATOM 1256 O O . ILE A 1 154 ? -23.625 30.364 44.495 1.00 95.81 154 ILE A O 1
ATOM 1260 N N . LYS A 1 155 ? -23.010 28.324 43.776 1.00 96.00 155 LYS A N 1
ATOM 1261 C CA . LYS A 1 155 ? -23.454 27.607 44.980 1.00 96.00 155 LYS A CA 1
ATOM 1262 C C . LYS A 1 155 ? -22.628 28.005 46.207 1.00 96.00 155 LYS A C 1
ATOM 1264 O O . LYS A 1 155 ? -23.214 28.383 47.221 1.00 96.00 155 LYS A O 1
ATOM 1269 N N . GLU A 1 156 ? -21.299 28.013 46.098 1.00 96.38 156 GLU A N 1
ATOM 1270 C CA . GLU A 1 156 ? -20.413 28.483 47.171 1.00 96.38 156 GLU A CA 1
ATOM 1271 C C . GLU A 1 156 ? -20.726 29.921 47.599 1.00 96.38 156 GLU A C 1
ATOM 1273 O O . GLU A 1 156 ? -20.743 30.228 48.793 1.00 96.38 156 GLU A O 1
ATOM 1278 N N . GLU A 1 157 ? -20.978 30.821 46.644 1.00 96.94 157 GLU A N 1
ATOM 1279 C CA . GLU A 1 157 ? -21.295 32.213 46.960 1.00 96.94 157 GLU A CA 1
ATOM 1280 C C . GLU A 1 157 ? -22.623 32.334 47.723 1.00 96.94 157 GLU A C 1
ATOM 1282 O O . GLU A 1 157 ? -22.694 33.059 48.720 1.00 96.94 157 GLU A O 1
ATOM 1287 N N . ARG A 1 158 ? -23.652 31.567 47.333 1.00 96.06 158 ARG A N 1
ATOM 1288 C CA . ARG A 1 158 ? -24.927 31.500 48.068 1.00 96.06 158 ARG A CA 1
ATOM 1289 C C . ARG A 1 158 ? -24.740 30.986 49.492 1.00 96.06 158 ARG A C 1
ATOM 1291 O O . ARG A 1 158 ? -25.249 31.609 50.420 1.00 96.06 158 ARG A O 1
ATOM 1298 N N . GLU A 1 159 ? -23.967 29.918 49.688 1.00 96.44 159 GLU A N 1
ATOM 1299 C CA . GLU A 1 159 ? -23.675 29.399 51.030 1.00 96.44 159 GLU A CA 1
ATOM 1300 C C . GLU A 1 159 ? -22.926 30.417 51.903 1.00 96.44 159 GLU A C 1
ATOM 1302 O O . GLU A 1 159 ? -23.202 30.532 53.099 1.00 96.44 159 GLU A O 1
ATOM 1307 N N . ARG A 1 160 ? -21.988 31.185 51.328 1.00 96.06 160 ARG A N 1
ATOM 1308 C CA . ARG A 1 160 ? -21.294 32.273 52.042 1.00 96.06 160 ARG A CA 1
ATOM 1309 C C . ARG A 1 160 ? -22.270 33.382 52.448 1.00 96.06 160 ARG A C 1
ATOM 1311 O O . ARG A 1 160 ? -22.229 33.830 53.594 1.00 96.06 160 ARG A O 1
ATOM 1318 N N . GLN A 1 161 ? -23.167 33.790 51.548 1.00 96.00 161 GLN A N 1
ATOM 1319 C CA . GLN A 1 161 ? -24.199 34.794 51.835 1.00 96.00 161 GLN A CA 1
ATOM 1320 C C . GLN A 1 161 ? -25.193 34.314 52.908 1.00 96.00 161 GLN A C 1
ATOM 1322 O O . GLN A 1 161 ? -25.571 35.092 53.783 1.00 96.00 161 GLN A O 1
ATOM 1327 N N . GLU A 1 162 ? -25.591 33.040 52.889 1.00 96.69 162 GLU A N 1
ATOM 1328 C CA . GLU A 1 162 ? -26.480 32.456 53.897 1.00 96.69 162 GLU A CA 1
ATOM 1329 C C . GLU A 1 162 ? -25.814 32.374 55.280 1.00 96.69 162 GLU A C 1
ATOM 1331 O O . GLU A 1 162 ? -26.397 32.824 56.271 1.00 96.69 162 GLU A O 1
ATOM 1336 N N . LYS A 1 163 ? -24.564 31.894 55.353 1.00 95.94 163 LYS A N 1
ATOM 1337 C CA . LYS A 1 163 ? -23.772 31.854 56.598 1.00 95.94 163 LYS A CA 1
ATOM 1338 C C . LYS A 1 163 ? -23.635 33.250 57.225 1.00 95.94 163 LYS A C 1
ATOM 1340 O O . LYS A 1 163 ? -23.812 33.401 58.436 1.00 95.94 163 LYS A O 1
ATOM 1345 N N . GLU A 1 164 ? -23.410 34.285 56.415 1.00 96.44 164 GLU A N 1
ATOM 1346 C CA . GLU A 1 164 ? -23.335 35.674 56.887 1.00 96.44 164 GLU A CA 1
ATOM 1347 C C . GLU A 1 164 ? -24.712 36.225 57.327 1.00 96.44 164 GLU A C 1
ATOM 1349 O O . GLU A 1 164 ? -24.809 36.869 58.373 1.00 96.44 164 GLU A O 1
ATOM 1354 N N . GLN A 1 165 ? -25.814 35.893 56.638 1.00 95.62 165 GLN A N 1
ATOM 1355 C CA . GLN A 1 165 ? -27.169 36.230 57.112 1.00 95.62 165 GLN A CA 1
ATOM 1356 C C . GLN A 1 165 ? -27.513 35.562 58.454 1.00 95.62 165 GLN A C 1
ATOM 1358 O O . GLN A 1 165 ? -28.131 36.191 59.319 1.00 95.62 165 GLN A O 1
ATOM 1363 N N . ILE A 1 166 ? -27.123 34.299 58.654 1.00 93.62 166 ILE A N 1
ATOM 1364 C CA . ILE A 1 166 ? -27.310 33.580 59.924 1.00 93.62 166 ILE A CA 1
ATOM 1365 C C . ILE A 1 166 ? -26.533 34.280 61.045 1.00 93.62 166 ILE A C 1
ATOM 1367 O O . ILE A 1 166 ? -27.092 34.531 62.117 1.00 93.62 166 ILE A O 1
ATOM 1371 N N . ARG A 1 167 ? -25.280 34.669 60.782 1.00 93.38 167 ARG A N 1
ATOM 1372 C CA . ARG A 1 167 ? -24.431 35.410 61.723 1.00 93.38 167 ARG A CA 1
ATOM 1373 C C . ARG A 1 167 ? -25.055 36.747 62.136 1.00 93.38 167 ARG A C 1
ATOM 1375 O O . ARG A 1 167 ? -25.203 36.994 63.332 1.00 93.38 167 ARG A O 1
ATOM 1382 N N . GLN A 1 168 ? -25.525 37.549 61.179 1.00 94.44 168 GLN A N 1
ATOM 1383 C CA . GLN A 1 168 ? -26.210 38.822 61.451 1.00 94.44 168 GLN A CA 1
ATOM 1384 C C . GLN A 1 168 ? -27.513 38.635 62.249 1.00 94.44 168 GLN A C 1
ATOM 1386 O O . GLN A 1 168 ? -27.832 39.428 63.138 1.00 94.44 168 GLN A O 1
ATOM 1391 N N . ARG A 1 169 ? -28.271 37.557 61.988 1.00 93.31 169 ARG A N 1
ATOM 1392 C CA . ARG A 1 169 ? -29.454 37.199 62.794 1.00 93.31 169 ARG A CA 1
ATOM 1393 C C . ARG A 1 169 ? -29.080 36.813 64.228 1.00 93.31 169 ARG A C 1
ATOM 1395 O O . ARG A 1 169 ? -29.840 37.138 65.139 1.00 93.31 169 ARG A O 1
ATOM 1402 N N . HIS A 1 170 ? -27.955 36.130 64.438 1.00 92.06 170 HIS A N 1
ATOM 1403 C CA . HIS A 1 170 ? -27.477 35.767 65.774 1.00 92.06 170 HIS A CA 1
ATOM 1404 C C . HIS A 1 170 ? -27.020 37.000 66.566 1.00 92.06 170 HIS A C 1
ATOM 1406 O O . HIS A 1 170 ? -27.460 37.202 67.695 1.00 92.06 170 HIS A O 1
ATOM 1412 N N . GLU A 1 171 ? -26.214 37.868 65.953 1.00 93.81 171 GLU A N 1
ATOM 1413 C CA . GLU A 1 171 ? -25.758 39.133 66.544 1.00 93.81 171 GLU A CA 1
ATOM 1414 C C . GLU A 1 171 ? -26.939 40.034 66.941 1.00 93.81 171 GLU A C 1
ATOM 1416 O O . GLU A 1 171 ? -27.009 40.527 68.067 1.00 93.81 171 GLU A O 1
ATOM 1421 N N . LYS A 1 172 ? -27.948 40.158 66.067 1.00 92.38 172 LYS A N 1
ATOM 1422 C CA . LYS A 1 172 ? -29.177 40.900 66.376 1.00 92.38 172 LYS A CA 1
ATOM 1423 C C . LYS A 1 172 ? -29.961 40.304 67.555 1.00 92.38 172 LYS A C 1
ATOM 1425 O O . LYS A 1 172 ? -30.517 41.065 68.343 1.00 92.38 172 LYS A O 1
ATOM 1430 N N . LYS A 1 173 ? -30.013 38.971 67.689 1.00 90.81 173 LYS A N 1
ATOM 1431 C CA . LYS A 1 173 ? -30.686 38.293 68.814 1.00 90.81 173 LYS A CA 1
ATOM 1432 C C . LYS A 1 173 ? -29.969 38.524 70.146 1.00 90.81 173 LYS A C 1
ATOM 1434 O O . LYS A 1 173 ? -30.649 38.744 71.143 1.00 90.81 173 LYS A O 1
ATOM 1439 N N . GLU A 1 174 ? -28.636 38.509 70.169 1.00 89.75 174 GLU A N 1
ATOM 1440 C CA . GLU A 1 174 ? -27.857 38.840 71.374 1.00 89.75 174 GLU A CA 1
ATOM 1441 C C . GLU A 1 174 ? -28.096 40.301 71.800 1.00 89.75 174 GLU A C 1
ATOM 1443 O O . GLU A 1 174 ? -28.494 40.547 72.937 1.00 89.75 174 GLU A O 1
ATOM 1448 N N . LEU A 1 175 ? -28.027 41.261 70.869 1.00 87.31 175 LEU A N 1
ATOM 1449 C CA . LEU A 1 175 ? -28.341 42.673 71.151 1.00 87.31 175 LEU A CA 1
ATOM 1450 C C . LEU A 1 175 ? -29.782 42.894 71.660 1.00 87.31 175 LEU A C 1
ATOM 1452 O O . LEU A 1 175 ? -30.045 43.801 72.453 1.00 87.31 175 LEU A O 1
ATOM 1456 N N . GLU A 1 176 ? -30.743 42.088 71.201 1.00 85.12 176 GLU A N 1
ATOM 1457 C CA . GLU A 1 176 ? -32.134 42.160 71.658 1.00 85.12 176 GLU A CA 1
ATOM 1458 C C . GLU A 1 176 ? -32.331 41.531 73.050 1.00 85.12 176 GLU A C 1
ATOM 1460 O O . GLU A 1 176 ? -33.097 42.056 73.860 1.00 85.12 176 GLU A O 1
ATOM 1465 N N . LYS A 1 177 ? -31.585 40.468 73.365 1.00 82.06 177 LYS A N 1
ATOM 1466 C CA . LYS A 1 177 ? -31.537 39.816 74.681 1.00 82.06 177 LYS A CA 1
ATOM 1467 C C . LYS A 1 177 ? -30.914 40.726 75.747 1.00 82.06 177 LYS A C 1
ATOM 1469 O O . LYS A 1 177 ? -31.488 40.852 76.829 1.00 82.06 177 LYS A O 1
ATOM 1474 N N . ASP A 1 178 ? -29.846 41.451 75.415 1.00 76.44 178 ASP A N 1
ATOM 1475 C CA . ASP A 1 178 ? -29.261 42.491 76.279 1.00 76.44 178 ASP A CA 1
ATOM 1476 C C . ASP A 1 178 ? -30.215 43.674 76.504 1.00 76.44 178 ASP A C 1
ATOM 1478 O O . ASP A 1 178 ? -30.275 44.264 77.583 1.00 76.44 178 ASP A O 1
ATOM 1482 N N . ARG A 1 179 ? -31.047 44.004 75.509 1.00 72.88 179 ARG A N 1
ATOM 1483 C CA . ARG A 1 179 ? -32.140 44.969 75.696 1.00 72.88 179 ARG A CA 1
ATOM 1484 C C . ARG A 1 179 ? -33.223 44.448 76.637 1.00 72.88 179 ARG A C 1
ATOM 1486 O O . ARG A 1 179 ? -33.745 45.228 77.434 1.00 72.88 179 ARG A O 1
ATOM 1493 N N . GLN A 1 180 ? -33.575 43.167 76.559 1.00 63.22 180 GLN A N 1
ATOM 1494 C CA . GLN A 1 180 ? -34.619 42.568 77.397 1.00 63.22 180 GLN A CA 1
ATOM 1495 C C . GLN A 1 180 ? -34.170 42.365 78.851 1.00 63.22 180 GLN A C 1
ATOM 1497 O O . GLN A 1 180 ? -34.975 42.595 79.750 1.00 63.22 180 GLN A O 1
ATOM 1502 N N . SER A 1 181 ? -32.893 42.061 79.114 1.00 57.53 181 SER A N 1
ATOM 1503 C CA . SER A 1 181 ? -32.357 41.968 80.487 1.00 57.53 181 SER A CA 1
ATOM 1504 C C . SER A 1 181 ? -32.384 43.305 81.252 1.00 57.53 181 SER A C 1
ATOM 1506 O O . SER A 1 181 ? -32.350 43.309 82.481 1.00 57.53 181 SER A O 1
ATOM 1508 N N . SER A 1 182 ? -32.524 44.437 80.547 1.00 53.38 182 SER A N 1
ATOM 1509 C CA . SER A 1 182 ? -32.666 45.780 81.139 1.00 53.38 182 SER A CA 1
ATOM 1510 C C . SER A 1 182 ? -34.099 46.177 81.543 1.00 53.38 182 SER A C 1
ATOM 1512 O O . SER A 1 182 ? -34.289 47.222 82.168 1.00 53.38 182 SER A O 1
ATOM 1514 N N . LYS A 1 183 ? -35.121 45.370 81.213 1.00 46.94 183 LYS A N 1
ATOM 1515 C CA . LYS A 1 183 ? -36.521 45.597 81.619 1.00 46.94 183 LYS A CA 1
ATOM 1516 C C . LYS A 1 183 ? -36.995 44.486 82.550 1.00 46.94 183 LYS A C 1
ATOM 1518 O O . LYS A 1 183 ? -37.434 43.432 82.104 1.00 46.94 183 LYS A O 1
ATOM 1523 N N . GLY A 1 184 ? -36.902 44.757 83.849 1.00 41.03 184 GLY A N 1
ATOM 1524 C CA . GLY A 1 184 ? -37.358 43.844 84.891 1.00 41.03 184 GLY A CA 1
ATOM 1525 C C . GLY A 1 184 ? -38.881 43.705 84.990 1.00 41.03 184 GLY A C 1
ATOM 1526 O O . GLY A 1 184 ? -39.628 44.564 84.529 1.00 41.03 184 GLY A O 1
ATOM 1527 N N . ASP A 1 185 ? -39.259 42.621 85.667 1.00 45.75 185 ASP A N 1
ATOM 1528 C CA . ASP A 1 185 ? -40.511 42.322 86.370 1.00 45.75 185 ASP A CA 1
ATOM 1529 C C . ASP A 1 185 ? -41.894 42.456 85.692 1.00 45.75 185 ASP A C 1
ATOM 1531 O O . ASP A 1 185 ? -42.242 43.409 85.005 1.00 45.75 185 ASP A O 1
ATOM 1535 N N . LEU A 1 186 ? -42.737 41.493 86.096 1.00 43.91 186 LEU A N 1
ATOM 1536 C CA . LEU A 1 186 ? -44.197 41.374 85.960 1.00 43.91 186 LEU A CA 1
ATOM 1537 C C . LEU A 1 186 ? -44.814 40.784 84.665 1.00 43.91 186 LEU A C 1
ATOM 1539 O O . LEU A 1 186 ? -44.799 41.348 83.579 1.00 43.91 186 LEU A O 1
ATOM 1543 N N . HIS A 1 187 ? -45.558 39.697 84.934 1.00 39.12 187 HIS A N 1
ATOM 1544 C CA . HIS A 1 187 ? -46.727 39.126 84.239 1.00 39.12 187 HIS A CA 1
ATOM 1545 C C . HIS A 1 187 ? -46.584 38.022 83.161 1.00 39.12 187 HIS A C 1
ATOM 1547 O O . HIS A 1 187 ? -46.386 38.257 81.978 1.00 39.12 187 HIS A O 1
ATOM 1553 N N . LYS A 1 188 ? -46.874 36.792 83.632 1.00 43.16 188 LYS A N 1
ATOM 1554 C CA . LYS A 1 188 ? -47.737 35.730 83.054 1.00 43.16 188 LYS A CA 1
ATOM 1555 C C . LYS A 1 188 ? -47.982 35.707 81.524 1.00 43.16 188 LYS A C 1
ATOM 1557 O O . LYS A 1 188 ? -48.750 36.515 81.024 1.00 43.16 188 LYS A O 1
ATOM 1562 N N . SER A 1 189 ? -47.507 34.616 80.901 1.00 40.06 189 SER A N 1
ATOM 1563 C CA . SER A 1 189 ? -48.245 33.628 80.064 1.00 40.06 189 SER A CA 1
ATOM 1564 C C . SER A 1 189 ? -49.319 34.112 79.062 1.00 40.06 189 SER A C 1
ATOM 1566 O O . SER A 1 189 ? -50.266 34.772 79.483 1.00 40.06 189 SER A O 1
ATOM 1568 N N . PRO A 1 190 ? -49.332 33.606 77.799 1.00 46.47 190 PRO A N 1
ATOM 1569 C CA . PRO A 1 190 ? -49.575 32.164 77.598 1.00 46.47 190 PRO A CA 1
ATOM 1570 C C . PRO A 1 190 ? -48.912 31.439 76.397 1.00 46.47 190 PRO A C 1
ATOM 1572 O O . PRO A 1 190 ? -48.597 32.013 75.363 1.00 46.47 190 PRO A O 1
ATOM 1575 N N . SER A 1 191 ? -48.815 30.112 76.560 1.00 51.03 191 SER A N 1
ATOM 1576 C CA . SER A 1 191 ? -48.885 29.032 75.553 1.00 51.03 191 SER A CA 1
ATOM 1577 C C . SER A 1 191 ? -48.223 29.223 74.173 1.00 51.03 191 SER A C 1
ATOM 1579 O O . SER A 1 191 ? -48.865 29.634 73.208 1.00 51.03 191 SER A O 1
ATOM 1581 N N . ARG A 1 192 ? -46.979 28.739 74.037 1.00 46.94 192 ARG A N 1
ATOM 1582 C CA . ARG A 1 192 ? -46.418 28.260 72.759 1.00 46.94 192 ARG A CA 1
ATOM 1583 C C . ARG A 1 192 ? -46.477 26.732 72.761 1.00 46.94 192 ARG A C 1
ATOM 1585 O O . ARG A 1 192 ? -45.875 26.123 73.640 1.00 46.94 192 ARG A O 1
ATOM 1592 N N . LYS A 1 193 ? -47.242 26.130 71.845 1.00 51.91 193 LYS A N 1
ATOM 1593 C CA . LYS A 1 193 ? -47.389 24.662 71.758 1.00 51.91 193 LYS A CA 1
ATOM 1594 C C . LYS A 1 193 ? -47.803 24.146 70.367 1.00 51.91 193 LYS A C 1
ATOM 1596 O O . LYS A 1 193 ? -48.444 23.110 70.275 1.00 51.91 193 LYS A O 1
ATOM 1601 N N . ALA A 1 194 ? -47.517 24.918 69.315 1.00 49.91 194 ALA A N 1
ATOM 1602 C CA . ALA A 1 194 ? -48.021 24.674 67.955 1.00 49.91 194 ALA A CA 1
ATOM 1603 C C . ALA A 1 194 ? -47.012 25.003 66.831 1.00 49.91 194 ALA A C 1
ATOM 1605 O O . ALA A 1 194 ? -47.412 25.111 65.679 1.00 49.91 194 ALA A O 1
ATOM 1606 N N . MET A 1 195 ? -45.727 25.212 67.152 1.00 49.28 195 MET A N 1
ATOM 1607 C CA . MET A 1 195 ? -44.662 25.439 66.151 1.00 49.28 195 MET A CA 1
ATOM 1608 C C . MET A 1 195 ? -43.589 24.339 66.135 1.00 49.28 195 MET A C 1
ATOM 1610 O O . MET A 1 195 ? -42.840 24.251 65.169 1.00 49.28 195 MET A O 1
ATOM 1614 N N . ASP A 1 196 ? -43.540 23.474 67.151 1.00 51.50 196 ASP A N 1
ATOM 1615 C CA . ASP A 1 196 ? -42.545 22.395 67.239 1.00 51.50 196 ASP A CA 1
ATOM 1616 C C . ASP A 1 196 ? -42.966 21.130 66.442 1.00 51.50 196 ASP A C 1
ATOM 1618 O O . ASP A 1 196 ? -42.130 20.294 66.092 1.00 51.50 196 ASP A O 1
ATOM 1622 N N . ASP A 1 197 ? -44.253 21.018 66.080 1.00 51.94 197 ASP A N 1
ATOM 1623 C CA . ASP A 1 197 ? -44.816 19.888 65.317 1.00 51.94 197 ASP A CA 1
ATOM 1624 C C . ASP A 1 197 ? -44.548 19.959 63.796 1.00 51.94 197 ASP A C 1
ATOM 1626 O O . ASP A 1 197 ? -44.649 18.941 63.114 1.00 51.94 197 ASP A O 1
ATOM 1630 N N . GLU A 1 198 ? -44.200 21.127 63.233 1.00 54.16 198 GLU A N 1
ATOM 1631 C CA . GLU A 1 198 ? -43.815 21.228 61.810 1.00 54.16 198 GLU A CA 1
ATOM 1632 C C . GLU A 1 198 ? -42.338 20.889 61.581 1.00 54.16 198 GLU A C 1
ATOM 1634 O O . GLU A 1 198 ? -42.013 20.193 60.620 1.00 54.16 198 GLU A O 1
ATOM 1639 N N . VAL A 1 199 ? -41.444 21.313 62.482 1.00 56.22 199 VAL A N 1
ATOM 1640 C CA . VAL A 1 199 ? -40.000 21.030 62.372 1.00 56.22 199 VAL A CA 1
ATOM 1641 C C . VAL A 1 199 ? -39.743 19.524 62.480 1.00 56.22 199 VAL A C 1
ATOM 1643 O O . VAL A 1 199 ? -39.105 18.941 61.610 1.00 56.22 199 VAL A O 1
ATOM 1646 N N . THR A 1 200 ? -40.360 18.865 63.466 1.00 58.12 200 THR A N 1
ATOM 1647 C CA . THR A 1 200 ? -40.252 17.407 63.667 1.00 58.12 200 THR A CA 1
ATOM 1648 C C . THR A 1 200 ? -40.911 16.563 62.569 1.00 58.12 200 THR A C 1
ATOM 1650 O O . THR A 1 200 ? -40.757 15.340 62.561 1.00 58.12 200 THR A O 1
ATOM 1653 N N . LYS A 1 201 ? -41.652 17.182 61.640 1.00 61.88 201 LYS A N 1
ATOM 1654 C CA . LYS A 1 201 ? -42.242 16.499 60.485 1.00 61.88 201 LYS A CA 1
ATOM 1655 C C . LYS A 1 201 ? -41.275 16.437 59.301 1.00 61.88 201 LYS A C 1
ATOM 1657 O O . LYS A 1 201 ? -41.197 15.395 58.661 1.00 61.88 201 LYS A O 1
ATOM 1662 N N . VAL A 1 202 ? -40.521 17.511 59.051 1.00 65.44 202 VAL A N 1
ATOM 1663 C CA . VAL A 1 202 ? -39.519 17.558 57.970 1.00 65.44 202 VAL A CA 1
ATOM 1664 C C . VAL A 1 202 ? -38.412 16.532 58.217 1.00 65.44 202 VAL A C 1
ATOM 1666 O O . VAL A 1 202 ? -38.081 15.779 57.306 1.00 65.44 202 VAL A O 1
ATOM 1669 N N . ASP A 1 203 ? -37.922 16.424 59.457 1.00 69.94 203 ASP A N 1
ATOM 1670 C CA . ASP A 1 203 ? -36.882 15.449 59.817 1.00 69.94 203 ASP A CA 1
ATOM 1671 C C . ASP A 1 203 ? -37.320 13.997 59.529 1.00 69.94 203 ASP A C 1
ATOM 1673 O O . ASP A 1 203 ? -36.550 13.218 58.973 1.00 69.94 203 ASP A O 1
ATOM 1677 N N . ARG A 1 204 ? -38.587 13.642 59.806 1.00 73.75 204 ARG A N 1
ATOM 1678 C CA . ARG A 1 204 ? -39.130 12.296 59.518 1.00 73.75 204 ARG A CA 1
ATOM 1679 C C . ARG A 1 204 ? -39.295 11.998 58.032 1.00 73.75 204 ARG A C 1
ATOM 1681 O O . ARG A 1 204 ? -39.232 10.836 57.641 1.00 73.75 204 ARG A O 1
ATOM 1688 N N . ASP A 1 205 ? -39.572 13.009 57.215 1.00 76.94 205 ASP A N 1
ATOM 1689 C CA . ASP A 1 205 ? -39.714 12.811 55.772 1.00 76.94 205 ASP A CA 1
ATOM 1690 C C . ASP A 1 205 ? -38.330 12.694 55.097 1.00 76.94 205 ASP A C 1
ATOM 1692 O O . ASP A 1 205 ? -38.185 11.913 54.159 1.00 76.94 205 ASP A O 1
ATOM 1696 N N . VAL A 1 206 ? -37.288 13.348 55.634 1.00 80.50 206 VAL A N 1
ATOM 1697 C CA . VAL A 1 206 ? -35.880 13.116 55.239 1.00 80.50 206 VAL A CA 1
ATOM 1698 C C . VAL A 1 206 ? -35.399 11.722 55.662 1.00 80.50 206 VAL A C 1
ATOM 1700 O O . VAL A 1 206 ? -34.820 11.002 54.852 1.00 80.50 206 VAL A O 1
ATOM 1703 N N . GLU A 1 207 ? -35.675 11.308 56.901 1.00 85.81 207 GLU A N 1
ATOM 1704 C CA . GLU A 1 207 ? -35.288 9.986 57.418 1.00 85.81 207 GLU A CA 1
ATOM 1705 C C . GLU A 1 207 ? -35.969 8.838 56.646 1.00 85.81 207 GLU A C 1
ATOM 1707 O O . GLU A 1 207 ? -35.359 7.796 56.411 1.00 85.81 207 GLU A O 1
ATOM 1712 N N . ARG A 1 208 ? -37.197 9.052 56.152 1.00 89.31 208 ARG A N 1
ATOM 1713 C CA . ARG A 1 208 ? -37.892 8.099 55.272 1.00 89.31 208 ARG A CA 1
ATOM 1714 C C . ARG A 1 208 ? -37.241 7.968 53.895 1.00 89.31 208 ARG A C 1
ATOM 1716 O O . ARG A 1 208 ? -37.113 6.853 53.405 1.00 89.31 208 ARG A O 1
ATOM 1723 N N . LEU A 1 209 ? -36.829 9.078 53.276 1.00 88.81 209 LEU A N 1
ATOM 1724 C CA . LEU A 1 209 ? -36.168 9.043 51.965 1.00 88.81 209 LEU A CA 1
ATOM 1725 C C . LEU A 1 209 ? -34.834 8.284 52.026 1.00 88.81 209 LEU A C 1
ATOM 1727 O O . LEU A 1 209 ? -34.542 7.502 51.127 1.00 88.81 209 LEU A O 1
ATOM 1731 N N . LEU A 1 210 ? -34.077 8.442 53.117 1.00 89.19 210 LEU A N 1
ATOM 1732 C CA . LEU A 1 210 ? -32.853 7.668 53.358 1.00 89.19 210 LEU A CA 1
ATOM 1733 C C . LEU A 1 210 ? -33.136 6.160 53.493 1.00 89.19 210 LEU A C 1
ATOM 1735 O O . LEU A 1 210 ? -32.401 5.352 52.933 1.00 89.19 210 LEU A O 1
ATOM 1739 N N . GLN A 1 211 ? -34.227 5.770 54.164 1.00 92.50 211 GLN A N 1
ATOM 1740 C CA . GLN A 1 211 ? -34.647 4.362 54.259 1.00 92.50 211 GLN A CA 1
ATOM 1741 C C . GLN A 1 211 ? -35.114 3.777 52.913 1.00 92.50 211 GLN A C 1
ATOM 1743 O O . GLN A 1 211 ? -34.894 2.596 52.647 1.00 92.50 211 GLN A O 1
ATOM 1748 N N . GLU A 1 212 ? -35.757 4.577 52.056 1.00 91.81 212 GLU A N 1
ATOM 1749 C CA . GLU A 1 212 ? -36.156 4.153 50.706 1.00 91.81 212 GLU A CA 1
ATOM 1750 C C . GLU A 1 212 ? -34.933 3.953 49.787 1.00 91.81 212 GLU A C 1
ATOM 1752 O O . GLU A 1 212 ? -34.885 2.979 49.032 1.00 91.81 212 GLU A O 1
ATOM 1757 N N . GLU A 1 213 ? -33.912 4.811 49.895 1.00 91.31 213 GLU A N 1
ATOM 1758 C CA . GLU A 1 213 ? -32.642 4.682 49.163 1.00 91.31 213 GLU A CA 1
ATOM 1759 C C . GLU A 1 213 ? -31.819 3.464 49.632 1.00 91.31 213 GLU A C 1
ATOM 1761 O O . GLU A 1 213 ? -31.345 2.680 48.805 1.00 91.31 213 GLU A O 1
ATOM 1766 N N . GLU A 1 214 ? -31.723 3.235 50.947 1.00 94.00 214 GLU A N 1
ATOM 1767 C CA . GLU A 1 214 ? -31.062 2.056 51.532 1.00 94.00 214 GLU A CA 1
ATOM 1768 C C . GLU A 1 214 ? -31.739 0.741 51.092 1.00 94.00 214 GLU A C 1
ATOM 1770 O O . GLU A 1 214 ? -31.064 -0.228 50.727 1.00 94.00 214 GLU A O 1
ATOM 1775 N N . MET A 1 215 ? -33.077 0.715 51.037 1.00 94.88 215 MET A N 1
ATOM 1776 C CA . MET A 1 215 ? -33.844 -0.450 50.582 1.00 94.88 215 MET A CA 1
ATOM 1777 C C . MET A 1 215 ? -33.623 -0.760 49.092 1.00 94.88 215 MET A C 1
ATOM 1779 O O . MET A 1 215 ? -33.488 -1.930 48.724 1.00 94.88 215 MET A O 1
ATOM 1783 N N . LEU A 1 216 ? -33.550 0.266 48.236 1.00 92.81 216 LEU A N 1
ATOM 1784 C CA . LEU A 1 216 ? -33.246 0.103 46.809 1.00 92.81 216 LEU A CA 1
ATOM 1785 C C . LEU A 1 216 ? -31.828 -0.437 46.583 1.00 92.81 216 LEU A C 1
ATOM 1787 O O . LEU A 1 216 ? -31.637 -1.327 45.750 1.00 92.81 216 LEU A O 1
ATOM 1791 N N . MET A 1 217 ? -30.847 0.045 47.351 1.00 91.00 217 MET A N 1
ATOM 1792 C CA . MET A 1 217 ? -29.463 -0.427 47.265 1.00 91.00 217 MET A CA 1
ATOM 1793 C C . MET A 1 217 ? -29.346 -1.910 47.659 1.00 91.00 217 MET A C 1
ATOM 1795 O O . MET A 1 217 ? -28.723 -2.697 46.943 1.00 91.00 217 MET A O 1
ATOM 1799 N N . LEU A 1 218 ? -30.023 -2.323 48.738 1.00 93.62 218 LEU A N 1
ATOM 1800 C CA . LEU A 1 218 ? -30.137 -3.729 49.150 1.00 93.62 218 LEU A CA 1
ATOM 1801 C C . LEU A 1 218 ? -30.803 -4.608 48.080 1.00 93.62 218 LEU A C 1
ATOM 1803 O O . LEU A 1 218 ? -30.342 -5.722 47.821 1.00 93.62 218 LEU A O 1
ATOM 1807 N N . GLN A 1 219 ? -31.858 -4.114 47.425 1.00 93.44 219 GLN A N 1
ATOM 1808 C CA . GLN A 1 219 ? -32.536 -4.845 46.353 1.00 93.44 219 GLN A CA 1
ATOM 1809 C C . GLN A 1 219 ? -31.631 -5.043 45.126 1.00 93.44 219 GLN A C 1
ATOM 1811 O O . GLN A 1 219 ? -31.608 -6.131 44.548 1.00 93.44 219 GLN A O 1
ATOM 1816 N N . GLN A 1 220 ? -30.847 -4.029 44.749 1.00 89.69 220 GLN A N 1
ATOM 1817 C CA . GLN A 1 220 ? -29.869 -4.144 43.664 1.00 89.69 220 GLN A CA 1
ATOM 1818 C C . GLN A 1 220 ? -28.757 -5.148 44.009 1.00 89.69 220 GLN A C 1
ATOM 1820 O O . GLN A 1 220 ? -28.369 -5.959 43.169 1.00 89.69 220 GLN A O 1
ATOM 1825 N N . GLN A 1 221 ? -28.290 -5.154 45.260 1.00 88.31 221 GLN A N 1
ATOM 1826 C CA . GLN A 1 221 ? -27.269 -6.093 45.727 1.00 88.31 221 GLN A CA 1
ATOM 1827 C C . GLN A 1 221 ? -27.772 -7.551 45.726 1.00 88.31 221 GLN A C 1
ATOM 1829 O O . GLN A 1 221 ? -27.021 -8.460 45.372 1.00 88.31 221 GLN A O 1
ATOM 1834 N N . GLN A 1 222 ? -29.058 -7.785 46.024 1.00 88.62 222 GLN A N 1
ATOM 1835 C CA . GLN A 1 222 ? -29.686 -9.106 45.869 1.00 88.62 222 GLN A CA 1
ATOM 1836 C C . GLN A 1 222 ? -29.761 -9.569 44.408 1.00 88.62 222 GLN A C 1
ATOM 1838 O O . GLN A 1 222 ? -29.515 -10.744 44.146 1.00 88.62 222 GLN A O 1
ATOM 1843 N N . GLN A 1 223 ? -30.053 -8.674 43.457 1.00 85.44 223 GLN A N 1
ATOM 1844 C CA . GLN A 1 223 ? -30.070 -9.023 42.028 1.00 85.44 223 GLN A CA 1
ATOM 1845 C C . GLN A 1 223 ? -28.679 -9.425 41.524 1.00 85.44 223 GLN A C 1
ATOM 1847 O O . GLN A 1 223 ? -28.554 -10.430 40.828 1.00 85.44 223 GLN A O 1
ATOM 1852 N N . ILE A 1 224 ? -27.632 -8.696 41.933 1.00 81.50 224 ILE A N 1
ATOM 1853 C CA . ILE A 1 224 ? -26.239 -9.047 41.614 1.00 81.50 224 ILE A CA 1
ATOM 1854 C C . ILE A 1 224 ? -25.900 -10.437 42.168 1.00 81.50 224 ILE A C 1
ATOM 1856 O O . ILE A 1 224 ? -25.361 -11.268 41.438 1.00 81.50 224 ILE A O 1
ATOM 1860 N N . LYS A 1 225 ? -26.279 -10.728 43.420 1.00 84.06 225 LYS A N 1
ATOM 1861 C CA . LYS A 1 225 ? -26.026 -12.039 44.031 1.00 84.06 225 LYS A CA 1
ATOM 1862 C C . LYS A 1 225 ? -26.751 -13.177 43.304 1.00 84.06 225 LYS A C 1
ATOM 1864 O O . LYS A 1 225 ? -26.134 -14.196 43.023 1.00 84.06 225 LYS A O 1
ATOM 1869 N N . GLN A 1 226 ? -28.017 -12.982 42.929 1.00 83.19 226 GLN A N 1
ATOM 1870 C CA . GLN A 1 226 ? -28.771 -13.964 42.137 1.00 83.19 226 GLN A CA 1
ATOM 1871 C C . GLN A 1 226 ? -28.105 -14.235 40.781 1.00 83.19 226 GLN A C 1
ATOM 1873 O O . GLN A 1 226 ? -27.960 -15.390 40.402 1.00 83.19 226 GLN A O 1
ATOM 1878 N N . SER A 1 227 ? -27.602 -13.201 40.095 1.00 75.50 227 SER A N 1
ATOM 1879 C CA . SER A 1 227 ? -26.872 -13.381 38.829 1.00 75.50 227 SER A CA 1
ATOM 1880 C C . SER A 1 227 ? -25.501 -14.060 38.959 1.00 75.50 227 SER A C 1
ATOM 1882 O O . SER A 1 227 ? -24.942 -14.466 37.948 1.00 75.50 227 SER A O 1
ATOM 1884 N N . GLN A 1 228 ? -24.953 -14.191 40.173 1.00 71.75 228 GLN A N 1
ATOM 1885 C CA . GLN A 1 228 ? -23.710 -14.932 40.434 1.00 71.75 228 GLN A CA 1
ATOM 1886 C C . GLN A 1 228 ? -23.964 -16.388 40.859 1.00 71.75 228 GLN A C 1
ATOM 1888 O O . GLN A 1 228 ? -23.077 -17.222 40.713 1.00 71.75 228 GLN A O 1
ATOM 1893 N N . GLU A 1 229 ? -25.162 -16.707 41.358 1.00 69.38 229 GLU A N 1
ATOM 1894 C CA . GLU A 1 229 ? -25.545 -18.064 41.776 1.00 69.38 229 GLU A CA 1
ATOM 1895 C C . GLU A 1 229 ? -26.025 -18.943 40.591 1.00 69.38 229 GLU A C 1
ATOM 1897 O O . GLU A 1 229 ? -26.058 -20.163 40.726 1.00 69.38 229 GLU A O 1
ATOM 1902 N N . GLU A 1 230 ? -26.347 -18.369 39.418 1.00 61.91 230 GLU A N 1
ATOM 1903 C CA . GLU A 1 230 ? -26.852 -19.122 38.244 1.00 61.91 230 GLU A CA 1
ATOM 1904 C C . GLU A 1 230 ? -25.768 -19.752 37.333 1.00 61.91 230 GLU A C 1
ATOM 1906 O O . GLU A 1 230 ? -26.095 -20.663 36.574 1.00 61.91 230 GLU A O 1
ATOM 1911 N N . ASP A 1 231 ? -24.494 -19.341 37.425 1.00 49.84 231 ASP A N 1
ATOM 1912 C CA . ASP A 1 231 ? -23.378 -19.873 36.600 1.00 49.84 231 ASP A CA 1
ATOM 1913 C C . ASP A 1 231 ? -22.517 -20.945 37.323 1.00 49.84 231 ASP A C 1
ATOM 1915 O O . ASP A 1 231 ? -21.536 -21.449 36.773 1.00 49.84 231 ASP A O 1
ATOM 1919 N N . GLY A 1 232 ? -22.867 -21.319 38.561 1.00 49.19 232 GLY A N 1
ATOM 1920 C CA . GLY A 1 232 ? -22.109 -22.261 39.401 1.00 49.19 232 GLY A CA 1
ATOM 1921 C C . GLY A 1 232 ? -22.599 -23.712 39.335 1.00 49.19 232 GLY A C 1
ATOM 1922 O O . GLY A 1 232 ? -23.096 -24.230 40.335 1.00 49.19 232 GLY A O 1
ATOM 1923 N N . SER A 1 233 ? -22.481 -24.384 38.185 1.00 45.66 233 SER A N 1
ATOM 1924 C CA . SER A 1 233 ? -22.909 -25.786 38.051 1.00 45.66 233 SER A CA 1
ATOM 1925 C C . SER A 1 233 ? -21.832 -26.806 38.457 1.00 45.66 233 SER A C 1
ATOM 1927 O O . SER A 1 233 ? -20.868 -27.001 37.722 1.00 45.66 233 SER A O 1
ATOM 1929 N N . GLU A 1 234 ? -22.109 -27.521 39.550 1.00 51.88 234 GLU A N 1
ATOM 1930 C CA . GLU A 1 234 ? -21.720 -28.920 39.818 1.00 51.88 234 GLU A CA 1
ATOM 1931 C C . GLU A 1 234 ? -20.217 -29.282 39.836 1.00 51.88 234 GLU A C 1
ATOM 1933 O O . GLU A 1 234 ? -19.695 -29.837 38.875 1.00 51.88 234 GLU A O 1
ATOM 1938 N N . ASP A 1 235 ? -19.592 -29.148 41.012 1.00 42.12 235 ASP A N 1
ATOM 1939 C CA . ASP A 1 235 ? -18.612 -30.126 41.516 1.00 42.12 235 ASP A CA 1
ATOM 1940 C C . ASP A 1 235 ? -18.913 -30.404 43.011 1.00 42.12 235 ASP A C 1
ATOM 1942 O O . ASP A 1 235 ? -18.850 -29.512 43.857 1.00 42.12 235 ASP A O 1
ATOM 1946 N N . GLU A 1 236 ? -19.323 -31.639 43.332 1.00 57.25 236 GLU A N 1
ATOM 1947 C CA . GLU A 1 236 ? -19.635 -32.109 44.696 1.00 57.25 236 GLU A CA 1
ATOM 1948 C C . GLU A 1 236 ? -18.347 -32.576 45.408 1.00 57.25 236 GLU A C 1
ATOM 1950 O O . GLU A 1 236 ? -17.929 -33.722 45.231 1.00 57.25 236 GLU A O 1
ATOM 1955 N N . GLU A 1 237 ? -17.746 -31.748 46.272 1.00 50.78 237 GLU A N 1
ATOM 1956 C CA . GLU A 1 237 ? -16.692 -32.199 47.200 1.00 50.78 237 GLU A CA 1
ATOM 1957 C C . GLU A 1 237 ? -16.981 -31.835 48.668 1.00 50.78 237 GLU A C 1
ATOM 1959 O O . GLU A 1 237 ? -16.881 -30.692 49.096 1.00 50.78 237 GLU A O 1
ATOM 1964 N N . THR A 1 238 ? -17.319 -32.881 49.431 1.00 51.31 238 THR A N 1
ATOM 1965 C CA . THR A 1 238 ? -17.045 -33.097 50.867 1.00 51.31 238 THR A CA 1
ATOM 1966 C C . THR A 1 238 ? -16.900 -31.878 51.793 1.00 51.31 238 THR A C 1
ATOM 1968 O O . THR A 1 238 ? -15.803 -31.350 51.971 1.00 51.31 238 THR A O 1
ATOM 1971 N N . ASP A 1 239 ? -17.969 -31.578 52.539 1.00 46.66 239 ASP A N 1
ATOM 1972 C CA . ASP A 1 239 ? -17.931 -30.717 53.728 1.00 46.66 239 ASP A CA 1
ATOM 1973 C C . ASP A 1 239 ? -17.044 -31.315 54.846 1.00 46.66 239 ASP A C 1
ATOM 1975 O O . ASP A 1 239 ? -17.490 -32.150 55.640 1.00 46.66 239 ASP A O 1
ATOM 1979 N N . GLU A 1 240 ? -15.798 -30.850 54.968 1.00 63.09 240 GLU A N 1
ATOM 1980 C CA . GLU A 1 240 ? -15.101 -30.840 56.260 1.00 63.09 240 GLU A CA 1
ATOM 1981 C C . GLU A 1 240 ? -15.473 -29.549 57.014 1.00 63.09 240 GLU A C 1
ATOM 1983 O O . GLU A 1 240 ? -15.425 -28.455 56.451 1.00 63.09 240 GLU A O 1
ATOM 1988 N N . GLU A 1 241 ? -15.860 -29.658 58.294 1.00 66.00 241 GLU A N 1
ATOM 1989 C CA . GLU A 1 241 ? -16.285 -28.518 59.126 1.00 66.00 241 GLU A CA 1
ATOM 1990 C C . GLU A 1 241 ? -15.108 -27.571 59.447 1.00 66.00 241 GLU A C 1
ATOM 1992 O O . GLU A 1 241 ? -14.550 -27.574 60.546 1.00 66.00 241 GLU A O 1
ATOM 1997 N N . MET A 1 242 ? -14.732 -26.736 58.477 1.00 66.75 242 MET A N 1
ATOM 1998 C CA . MET A 1 242 ? -13.711 -25.702 58.637 1.00 66.75 242 MET A CA 1
ATOM 1999 C C . MET A 1 242 ? -14.198 -24.622 59.613 1.00 66.75 242 MET A C 1
ATOM 2001 O O . MET A 1 242 ? -15.348 -24.161 59.526 1.00 66.75 242 MET A O 1
ATOM 2005 N N . SER A 1 243 ? -13.336 -24.214 60.550 1.00 79.25 243 SER A N 1
ATOM 2006 C CA . SER A 1 243 ? -13.737 -23.322 61.638 1.00 79.25 243 SER A CA 1
ATOM 2007 C C . SER A 1 243 ? -14.039 -21.906 61.137 1.00 79.25 243 SER A C 1
ATOM 2009 O O . SER A 1 243 ? -13.514 -21.447 60.120 1.00 79.25 243 SER A O 1
ATOM 2011 N N . ASP A 1 244 ? -14.882 -21.172 61.866 1.00 82.31 244 ASP A N 1
ATOM 2012 C CA . ASP A 1 244 ? -15.205 -19.788 61.499 1.00 82.31 244 ASP A CA 1
ATOM 2013 C C . ASP A 1 244 ? -14.002 -18.834 61.636 1.00 82.31 244 ASP A C 1
ATOM 2015 O O . ASP A 1 244 ? -14.010 -17.756 61.043 1.00 82.31 244 ASP A O 1
ATOM 2019 N N . GLU A 1 245 ? -12.947 -19.225 62.363 1.00 84.94 245 GLU A N 1
ATOM 2020 C CA . GLU A 1 245 ? -11.691 -18.469 62.435 1.00 84.94 245 GLU A CA 1
ATOM 2021 C C . GLU A 1 245 ? -10.853 -18.639 61.154 1.00 84.94 245 GLU A C 1
ATOM 2023 O O . GLU A 1 245 ? -10.314 -17.650 60.649 1.00 84.94 245 GLU A O 1
ATOM 2028 N N . ASP A 1 246 ? -10.829 -19.840 60.564 1.00 84.06 246 ASP A N 1
ATOM 2029 C CA . ASP A 1 246 ? -10.125 -20.118 59.301 1.00 84.06 246 ASP A CA 1
ATOM 2030 C C . ASP A 1 246 ? -10.761 -19.348 58.129 1.00 84.06 246 ASP A C 1
ATOM 2032 O O . ASP A 1 246 ? -10.066 -18.654 57.385 1.00 84.06 246 ASP A O 1
ATOM 2036 N N . LYS A 1 247 ? -12.100 -19.330 58.050 1.00 84.88 247 LYS A N 1
ATOM 2037 C CA . LYS A 1 247 ? -12.866 -18.562 57.042 1.00 84.88 247 LYS A CA 1
ATOM 2038 C C . LYS A 1 247 ? -12.638 -17.046 57.123 1.00 84.88 247 LYS A C 1
ATOM 2040 O O . LYS A 1 247 ? -12.848 -16.327 56.145 1.00 84.88 247 LYS A O 1
ATOM 2045 N N . ILE A 1 248 ? -12.254 -16.523 58.292 1.00 87.06 248 ILE A N 1
ATOM 2046 C CA . ILE A 1 248 ? -11.891 -15.106 58.469 1.00 87.06 248 ILE A CA 1
ATOM 2047 C C . ILE A 1 248 ? -10.443 -14.854 58.028 1.00 87.06 248 ILE A C 1
ATOM 2049 O O . ILE A 1 248 ? -10.149 -13.767 57.526 1.00 87.06 248 ILE A O 1
ATOM 2053 N N . ALA A 1 249 ? -9.543 -15.824 58.206 1.00 87.81 249 ALA A N 1
ATOM 2054 C CA . ALA A 1 249 ? -8.170 -15.737 57.718 1.00 87.81 249 ALA A CA 1
ATOM 2055 C C . ALA A 1 249 ? -8.118 -15.789 56.181 1.00 87.81 249 ALA A C 1
ATOM 2057 O O . ALA A 1 249 ? -7.504 -14.914 55.571 1.00 87.81 249 ALA A O 1
ATOM 2058 N N . GLU A 1 250 ? -8.842 -16.728 55.568 1.00 90.38 250 GLU A N 1
ATOM 2059 C CA . GLU A 1 250 ? -8.948 -16.895 54.113 1.00 90.38 250 GLU A CA 1
ATOM 2060 C C . GLU A 1 250 ? -9.440 -15.610 53.425 1.00 90.38 250 GLU A C 1
ATOM 2062 O O . GLU A 1 250 ? -8.729 -15.025 52.606 1.00 90.38 250 GLU A O 1
ATOM 2067 N N . LYS A 1 251 ? -10.571 -15.052 53.879 1.00 91.06 251 LYS A N 1
ATOM 2068 C CA . LYS A 1 251 ? -11.120 -13.782 53.361 1.00 91.06 251 LYS A CA 1
ATOM 2069 C C . LYS A 1 251 ? -10.204 -12.572 53.538 1.00 91.06 251 LYS A C 1
ATOM 2071 O O . LYS A 1 251 ? -10.354 -11.575 52.831 1.00 91.06 251 LYS A O 1
ATOM 2076 N N . ARG A 1 252 ? -9.272 -12.608 54.498 1.00 91.06 252 ARG A N 1
ATOM 2077 C CA . ARG A 1 252 ? -8.241 -11.566 54.631 1.00 91.06 252 ARG A CA 1
ATOM 2078 C C . ARG A 1 252 ? -7.134 -11.749 53.601 1.00 91.06 252 ARG A C 1
ATOM 2080 O O . ARG A 1 252 ? -6.743 -10.750 53.009 1.00 91.06 252 ARG A O 1
ATOM 2087 N N . SER A 1 253 ? -6.684 -12.982 53.354 1.00 92.62 253 SER A N 1
ATOM 2088 C CA . SER A 1 253 ? -5.708 -13.255 52.292 1.00 92.62 253 SER A CA 1
ATOM 2089 C C . SER A 1 253 ? -6.259 -12.958 50.898 1.00 92.62 253 SER A C 1
ATOM 2091 O O . SER A 1 253 ? -5.569 -12.309 50.121 1.00 92.62 253 SER A O 1
ATOM 2093 N N . GLU A 1 254 ? -7.514 -13.315 50.604 1.00 93.88 254 GLU A N 1
ATOM 2094 C CA . GLU A 1 254 ? -8.166 -12.973 49.329 1.00 93.88 254 GLU A CA 1
ATOM 2095 C C . GLU A 1 254 ? -8.228 -11.455 49.118 1.00 93.88 254 GLU A C 1
ATOM 2097 O O . GLU A 1 254 ? -7.908 -10.956 48.041 1.00 93.88 254 GLU A O 1
ATOM 2102 N N . LYS A 1 255 ? -8.595 -10.697 50.162 1.00 93.44 255 LYS A N 1
ATOM 2103 C CA . LYS A 1 255 ? -8.646 -9.232 50.092 1.00 93.44 255 LYS A CA 1
ATOM 2104 C C . LYS A 1 255 ? -7.265 -8.617 49.850 1.00 93.44 255 LYS A C 1
ATOM 2106 O O . LYS A 1 255 ? -7.157 -7.690 49.054 1.00 93.44 255 LYS A O 1
ATOM 2111 N N . GLU A 1 256 ? -6.229 -9.120 50.518 1.00 95.00 256 GLU A N 1
ATOM 2112 C CA . GLU A 1 256 ? -4.849 -8.665 50.314 1.00 95.00 256 GLU A CA 1
ATOM 2113 C C . GLU A 1 256 ? -4.330 -9.044 48.913 1.00 95.00 256 GLU A C 1
ATOM 2115 O O . GLU A 1 256 ? -3.613 -8.265 48.290 1.00 95.00 256 GLU A O 1
ATOM 2120 N N . GLU A 1 257 ? -4.735 -10.190 48.358 1.00 95.69 257 GLU A N 1
ATOM 2121 C CA . GLU A 1 257 ? -4.412 -10.566 46.976 1.00 95.69 257 GLU A CA 1
ATOM 2122 C C . GLU A 1 257 ? -5.112 -9.660 45.946 1.00 95.69 257 GLU A C 1
ATOM 2124 O O . GLU A 1 257 ? -4.493 -9.278 44.953 1.00 95.69 257 GLU A O 1
ATOM 2129 N N . ILE A 1 258 ? -6.369 -9.265 46.187 1.00 92.44 258 ILE A N 1
ATOM 2130 C CA . ILE A 1 258 ? -7.101 -8.315 45.332 1.00 92.44 258 ILE A CA 1
ATOM 2131 C C . ILE A 1 258 ? -6.456 -6.923 45.383 1.00 92.44 258 ILE A C 1
ATOM 2133 O O . ILE A 1 258 ? -6.141 -6.378 44.329 1.00 92.44 258 ILE A O 1
ATOM 2137 N N . GLU A 1 259 ? -6.178 -6.378 46.575 1.00 94.56 259 GLU A N 1
ATOM 2138 C CA . GLU A 1 259 ? -5.530 -5.060 46.718 1.00 94.56 259 GLU A CA 1
ATOM 2139 C C . GLU A 1 259 ? -4.139 -5.024 46.050 1.00 94.56 259 GLU A C 1
ATOM 2141 O O . GLU A 1 259 ? -3.765 -4.020 45.443 1.00 94.56 259 GLU A O 1
ATOM 2146 N N . ASN A 1 260 ? -3.384 -6.130 46.090 1.00 94.31 260 ASN A N 1
ATOM 2147 C CA . ASN A 1 260 ? -2.108 -6.241 45.375 1.00 94.31 260 ASN A CA 1
ATOM 2148 C C . ASN A 1 260 ? -2.278 -6.336 43.845 1.00 94.31 260 ASN A C 1
ATOM 2150 O O . ASN A 1 260 ? -1.476 -5.751 43.118 1.00 94.31 260 ASN A O 1
ATOM 2154 N N . LYS A 1 261 ? -3.308 -7.033 43.342 1.00 93.75 261 LYS A N 1
ATOM 2155 C CA . LYS A 1 261 ? -3.604 -7.106 41.897 1.00 93.75 261 LYS A CA 1
ATOM 2156 C C . LYS A 1 261 ? -4.048 -5.759 41.333 1.00 93.75 261 LYS A C 1
ATOM 2158 O O . LYS A 1 261 ? -3.541 -5.363 40.289 1.00 93.75 261 LYS A O 1
ATOM 2163 N N . GLU A 1 262 ? -4.926 -5.039 42.032 1.00 94.81 262 GLU A N 1
ATOM 2164 C CA . GLU A 1 262 ? -5.343 -3.683 41.643 1.00 94.81 262 GLU A CA 1
ATOM 2165 C C . GLU A 1 262 ? -4.130 -2.737 41.565 1.00 94.81 262 GLU A C 1
ATOM 2167 O O . GLU A 1 262 ? -3.955 -2.030 40.572 1.00 94.81 262 GLU A O 1
ATOM 2172 N N . ALA A 1 263 ? -3.225 -2.794 42.551 1.00 94.88 263 ALA A N 1
ATOM 2173 C CA . ALA A 1 263 ? -1.992 -2.007 42.540 1.00 94.88 263 ALA A CA 1
ATOM 2174 C C . ALA A 1 263 ? -1.026 -2.384 41.394 1.00 94.88 263 ALA A C 1
ATOM 2176 O O . ALA A 1 263 ? -0.348 -1.507 40.848 1.00 94.88 263 ALA A O 1
ATOM 2177 N N . GLU A 1 264 ? -0.951 -3.664 41.009 1.00 96.50 264 GLU A N 1
ATOM 2178 C CA . GLU A 1 264 ? -0.147 -4.100 39.860 1.00 96.50 264 GLU A CA 1
ATOM 2179 C C . GLU A 1 264 ? -0.764 -3.643 38.526 1.00 96.50 264 GLU A C 1
ATOM 2181 O O . GLU A 1 264 ? -0.037 -3.173 37.648 1.00 96.50 264 GLU A O 1
ATOM 2186 N N . GLU A 1 265 ? -2.091 -3.712 38.369 1.00 95.25 265 GLU A N 1
ATOM 2187 C CA . GLU A 1 265 ? -2.783 -3.222 37.170 1.00 95.25 265 GLU A CA 1
ATOM 2188 C C . GLU A 1 265 ? -2.621 -1.704 36.990 1.00 95.25 265 GLU A C 1
ATOM 2190 O O . GLU A 1 265 ? -2.256 -1.264 35.893 1.00 95.25 265 GLU A O 1
ATOM 2195 N N . ASP A 1 266 ? -2.773 -0.917 38.061 1.00 94.50 266 ASP A N 1
ATOM 2196 C CA . ASP A 1 266 ? -2.494 0.528 38.070 1.00 94.50 266 ASP A CA 1
ATOM 2197 C C . ASP A 1 266 ? -1.046 0.822 37.634 1.00 94.50 266 ASP A C 1
ATOM 2199 O O . ASP A 1 266 ? -0.791 1.692 36.791 1.00 94.50 266 ASP A O 1
ATOM 2203 N N . GLN A 1 267 ? -0.073 0.068 38.161 1.00 95.56 267 GLN A N 1
ATOM 2204 C CA . GLN A 1 267 ? 1.336 0.231 37.801 1.00 95.56 267 GLN A CA 1
ATOM 2205 C C . GLN A 1 267 ? 1.597 -0.121 36.325 1.00 95.56 267 GLN A C 1
ATOM 2207 O O . GLN A 1 267 ? 2.320 0.607 35.635 1.00 95.56 267 GLN A O 1
ATOM 2212 N N . GLN A 1 268 ? 0.973 -1.186 35.811 1.00 95.56 268 GLN A N 1
ATOM 2213 C CA . GLN A 1 268 ? 1.043 -1.551 34.395 1.00 95.56 268 GLN A CA 1
ATOM 2214 C C . GLN A 1 268 ? 0.362 -0.515 33.486 1.00 95.56 268 GLN A C 1
ATOM 2216 O O . GLN A 1 268 ? 0.815 -0.314 32.355 1.00 95.56 268 GLN A O 1
ATOM 2221 N N . GLU A 1 269 ? -0.715 0.149 33.921 1.00 96.25 269 GLU A N 1
ATOM 2222 C CA . GLU A 1 269 ? -1.346 1.211 33.130 1.00 96.25 269 GLU A CA 1
ATOM 2223 C C . GLU A 1 269 ? -0.458 2.461 33.053 1.00 96.25 269 GLU A C 1
ATOM 2225 O O . GLU A 1 269 ? -0.272 3.021 31.968 1.00 96.25 269 GLU A O 1
ATOM 2230 N N . VAL A 1 270 ? 0.164 2.860 34.167 1.00 97.06 270 VAL A N 1
ATOM 2231 C CA . VAL A 1 270 ? 1.141 3.961 34.192 1.00 97.06 270 VAL A CA 1
ATOM 2232 C C . VAL A 1 270 ? 2.319 3.678 33.254 1.00 97.06 270 VAL A C 1
ATOM 2234 O O . VAL A 1 270 ? 2.696 4.559 32.478 1.00 97.06 270 VAL A O 1
ATOM 2237 N N . GLU A 1 271 ? 2.864 2.457 33.250 1.00 96.69 271 GLU A N 1
ATOM 2238 C CA . GLU A 1 271 ? 3.961 2.096 32.344 1.00 96.69 271 GLU A CA 1
ATOM 2239 C C . GLU A 1 271 ? 3.525 2.110 30.866 1.00 96.69 271 GLU A C 1
ATOM 2241 O O . GLU A 1 271 ? 4.244 2.631 30.010 1.00 96.69 271 GLU A O 1
ATOM 2246 N N . LYS A 1 272 ? 2.323 1.609 30.543 1.00 95.69 272 LYS A N 1
ATOM 2247 C CA . LYS A 1 272 ? 1.763 1.681 29.177 1.00 95.69 272 LYS A CA 1
ATOM 2248 C C . LYS A 1 272 ? 1.618 3.130 28.704 1.00 95.69 272 LYS A C 1
ATOM 2250 O O . LYS A 1 272 ? 1.997 3.431 27.573 1.00 95.69 272 LYS A O 1
ATOM 2255 N N . ARG A 1 273 ? 1.126 4.031 29.565 1.00 92.69 273 ARG A N 1
ATOM 2256 C CA . ARG A 1 273 ? 1.003 5.468 29.259 1.00 92.69 273 ARG A CA 1
ATOM 2257 C C . ARG A 1 273 ? 2.369 6.121 29.019 1.00 92.69 273 ARG A C 1
ATOM 2259 O O . ARG A 1 273 ? 2.501 6.877 28.062 1.00 92.69 273 ARG A O 1
ATOM 2266 N N . GLN A 1 274 ? 3.386 5.791 29.821 1.00 96.69 274 GLN A N 1
ATOM 2267 C CA . GLN A 1 274 ? 4.755 6.295 29.628 1.00 96.69 274 GLN A CA 1
ATOM 2268 C C . GLN A 1 274 ? 5.357 5.836 28.293 1.00 96.69 274 GLN A C 1
ATOM 2270 O O . GLN A 1 274 ? 5.849 6.665 27.533 1.00 96.69 274 GLN A O 1
ATOM 2275 N N . ARG A 1 275 ? 5.250 4.543 27.956 1.00 94.50 275 ARG A N 1
ATOM 2276 C CA . ARG A 1 275 ? 5.724 4.018 26.661 1.00 94.50 275 ARG A CA 1
ATOM 2277 C C . ARG A 1 275 ? 5.015 4.681 25.475 1.00 94.50 275 ARG A C 1
ATOM 2279 O O . ARG A 1 275 ? 5.660 4.998 24.481 1.00 94.50 275 ARG A O 1
ATOM 2286 N N . GLN A 1 276 ? 3.709 4.927 25.585 1.00 93.06 276 GLN A N 1
ATOM 2287 C CA . GLN A 1 276 ? 2.952 5.627 24.545 1.00 93.06 276 GLN A CA 1
ATOM 2288 C C . GLN A 1 276 ? 3.408 7.090 24.382 1.00 93.06 276 GLN A C 1
ATOM 2290 O O . GLN A 1 276 ? 3.553 7.562 23.257 1.00 93.06 276 GLN A O 1
ATOM 2295 N N . GLU A 1 277 ? 3.697 7.796 25.481 1.00 96.25 277 GLU A N 1
ATOM 2296 C CA . GLU A 1 277 ? 4.254 9.155 25.437 1.00 96.25 277 GLU A CA 1
ATOM 2297 C C . GLU A 1 277 ? 5.671 9.183 24.822 1.00 96.25 277 GLU A C 1
ATOM 2299 O O . GLU A 1 277 ? 6.004 10.103 24.072 1.00 96.25 277 GLU A O 1
ATOM 2304 N N . GLU A 1 278 ? 6.503 8.168 25.073 1.00 97.31 278 GLU A N 1
ATOM 2305 C CA . GLU A 1 278 ? 7.808 8.008 24.413 1.00 97.31 278 GLU A CA 1
ATOM 2306 C C . GLU A 1 278 ? 7.672 7.760 22.898 1.00 97.31 278 GLU A C 1
ATOM 2308 O O . GLU A 1 278 ? 8.380 8.393 22.109 1.00 97.31 278 GLU A O 1
ATOM 2313 N N . GLU A 1 279 ? 6.737 6.903 22.470 1.00 96.44 279 GLU A N 1
ATOM 2314 C CA . GLU A 1 279 ? 6.449 6.652 21.049 1.00 96.44 279 GLU A CA 1
ATOM 2315 C C . GLU A 1 279 ? 5.935 7.913 20.328 1.00 96.44 279 GLU A C 1
ATOM 2317 O O . GLU A 1 279 ? 6.442 8.261 19.256 1.00 96.44 279 GLU A O 1
ATOM 2322 N N . ASP A 1 280 ? 4.995 8.652 20.929 1.00 93.19 280 ASP A N 1
ATOM 2323 C CA . ASP A 1 280 ? 4.471 9.908 20.373 1.00 93.19 280 ASP A CA 1
ATOM 2324 C C . ASP A 1 280 ? 5.567 10.985 20.248 1.00 93.19 280 ASP A C 1
ATOM 2326 O O . ASP A 1 280 ? 5.632 11.713 19.247 1.00 93.19 280 ASP A O 1
ATOM 2330 N N . ASN A 1 281 ? 6.480 11.068 21.223 1.00 96.44 281 ASN A N 1
ATOM 2331 C CA . ASN A 1 281 ? 7.637 11.961 21.154 1.00 96.44 281 ASN A CA 1
ATOM 2332 C C . ASN A 1 281 ? 8.617 11.552 20.039 1.00 96.44 281 ASN A C 1
ATOM 2334 O O . ASN A 1 281 ? 9.060 12.416 19.276 1.00 96.44 281 ASN A O 1
ATOM 2338 N N . LEU A 1 282 ? 8.898 10.257 19.867 1.00 97.56 282 LEU A N 1
ATOM 2339 C CA . LEU A 1 282 ? 9.762 9.755 18.791 1.00 97.56 282 LEU A CA 1
ATOM 2340 C C . LEU A 1 282 ? 9.180 10.051 17.395 1.00 97.56 282 LEU A C 1
ATOM 2342 O O . LEU A 1 282 ? 9.898 10.502 16.497 1.00 97.56 282 LEU A O 1
ATOM 2346 N N . ILE A 1 283 ? 7.869 9.858 17.212 1.00 93.75 283 ILE A N 1
ATOM 2347 C CA . ILE A 1 283 ? 7.154 10.181 15.964 1.00 93.75 283 ILE A CA 1
ATOM 2348 C C . ILE A 1 283 ? 7.244 11.685 15.660 1.00 93.75 283 ILE A C 1
ATOM 2350 O O . ILE A 1 283 ? 7.478 12.090 14.515 1.00 93.75 283 ILE A O 1
ATOM 2354 N N . LYS A 1 284 ? 7.093 12.529 16.685 1.00 95.56 284 LYS A N 1
ATOM 2355 C CA . LYS A 1 284 ? 7.197 13.988 16.574 1.00 95.56 284 LYS A CA 1
ATOM 2356 C C . LYS A 1 284 ? 8.604 14.440 16.164 1.00 95.56 284 LYS A C 1
ATOM 2358 O O . LYS A 1 284 ? 8.721 15.289 15.277 1.00 95.56 284 LYS A O 1
ATOM 2363 N N . GLU A 1 285 ? 9.655 13.850 16.734 1.00 97.62 285 GLU A N 1
ATOM 2364 C CA . GLU A 1 285 ? 11.042 14.112 16.323 1.00 97.62 285 GLU A CA 1
ATOM 2365 C C . GLU A 1 285 ? 11.318 13.663 14.879 1.00 97.62 285 GLU A C 1
ATOM 2367 O O . GLU A 1 285 ? 11.945 14.401 14.110 1.00 97.62 285 GLU A O 1
ATOM 2372 N N . GLU A 1 286 ? 10.813 12.497 14.459 1.00 97.31 286 GLU A N 1
ATOM 2373 C CA . GLU A 1 286 ? 10.994 12.014 13.083 1.00 97.31 286 GLU A CA 1
ATOM 2374 C C . GLU A 1 286 ? 10.302 12.931 12.055 1.00 97.31 286 GLU A C 1
ATOM 2376 O O . GLU A 1 286 ? 10.862 13.222 10.992 1.00 97.31 286 GLU A O 1
ATOM 2381 N N . LEU A 1 287 ? 9.108 13.441 12.379 1.00 95.38 287 LEU A N 1
ATOM 2382 C CA . LEU A 1 287 ? 8.398 14.429 11.561 1.00 95.38 287 LEU A CA 1
ATOM 2383 C C . LEU A 1 287 ? 9.156 15.760 11.469 1.00 95.38 287 LEU A C 1
ATOM 2385 O O . LEU A 1 287 ? 9.215 16.357 10.390 1.00 95.38 287 LEU A O 1
ATOM 2389 N N . GLU A 1 288 ? 9.767 16.226 12.561 1.00 96.88 288 GLU A N 1
ATOM 2390 C CA . GLU A 1 288 ? 10.602 17.430 12.529 1.00 96.88 288 GLU A CA 1
ATOM 2391 C C . GLU A 1 288 ? 11.874 17.215 11.689 1.00 96.88 288 GLU A C 1
ATOM 2393 O O . GLU A 1 288 ? 12.258 18.101 10.919 1.00 96.88 288 GLU A O 1
ATOM 2398 N N . ARG A 1 289 ? 12.490 16.025 11.758 1.00 97.12 289 ARG A N 1
ATOM 2399 C CA . ARG A 1 289 ? 13.632 15.663 10.903 1.00 97.12 289 ARG A CA 1
ATOM 2400 C C . ARG A 1 289 ? 13.251 15.685 9.421 1.00 97.12 289 ARG A C 1
ATOM 2402 O O . ARG A 1 289 ? 13.929 16.355 8.644 1.00 97.12 289 ARG A O 1
ATOM 2409 N N . LYS A 1 290 ? 12.132 15.054 9.042 1.00 96.19 290 LYS A N 1
ATOM 2410 C CA . LYS A 1 290 ? 11.624 15.044 7.655 1.00 96.19 290 LYS A CA 1
ATOM 2411 C C . LYS A 1 290 ? 11.348 16.457 7.127 1.00 96.19 290 LYS A C 1
ATOM 2413 O O . LYS A 1 290 ? 11.750 16.775 6.012 1.00 96.19 290 LYS A O 1
ATOM 2418 N N . ARG A 1 291 ? 10.759 17.345 7.943 1.00 94.88 291 ARG A N 1
ATOM 2419 C CA . ARG A 1 291 ? 10.559 18.766 7.581 1.00 94.88 291 ARG A CA 1
ATOM 2420 C C . ARG A 1 291 ? 11.877 19.509 7.337 1.00 94.88 291 ARG A C 1
ATOM 2422 O O . ARG A 1 291 ? 11.962 20.305 6.405 1.00 94.88 291 ARG A O 1
ATOM 2429 N N . LYS A 1 292 ? 12.914 19.252 8.143 1.00 98.00 292 LYS A N 1
ATOM 2430 C CA . LYS A 1 292 ? 14.254 19.842 7.951 1.00 98.00 292 LYS A CA 1
ATOM 2431 C C . LYS A 1 292 ? 14.938 19.306 6.689 1.00 98.00 292 LYS A C 1
ATOM 2433 O O . LYS A 1 292 ? 15.513 20.089 5.938 1.00 98.00 292 LYS A O 1
ATOM 2438 N N . GLU A 1 293 ? 14.843 18.002 6.425 1.00 95.81 293 GLU A N 1
ATOM 2439 C CA . GLU A 1 293 ? 15.351 17.368 5.198 1.00 95.81 293 GLU A CA 1
ATOM 2440 C C . GLU A 1 293 ? 14.678 17.952 3.939 1.00 95.81 293 GLU A C 1
ATOM 2442 O O . GLU A 1 293 ? 15.362 18.330 2.985 1.00 95.81 293 GLU A O 1
ATOM 2447 N N . GLU A 1 294 ? 13.351 18.115 3.958 1.00 96.94 294 GLU A N 1
ATOM 2448 C CA . GLU A 1 294 ? 12.578 18.750 2.882 1.00 96.94 294 GLU A CA 1
ATOM 2449 C C . GLU A 1 294 ? 12.974 20.222 2.675 1.00 96.94 294 GLU A C 1
ATOM 2451 O O . GLU A 1 294 ? 13.211 20.650 1.544 1.00 96.94 294 GLU A O 1
ATOM 2456 N N . GLN A 1 295 ? 13.145 20.989 3.757 1.00 97.62 295 GLN A N 1
ATOM 2457 C CA . GLN A 1 295 ? 13.597 22.380 3.685 1.00 97.62 295 GLN A CA 1
ATOM 2458 C C . GLN A 1 295 ? 15.002 22.509 3.067 1.00 97.62 295 GLN A C 1
ATOM 2460 O O . GLN A 1 295 ? 15.229 23.396 2.241 1.00 97.62 295 GLN A O 1
ATOM 2465 N N . ILE A 1 296 ? 15.934 21.616 3.420 1.00 97.94 296 ILE A N 1
ATOM 2466 C CA . ILE A 1 296 ? 17.283 21.561 2.829 1.00 97.94 296 ILE A CA 1
ATOM 2467 C C . ILE A 1 296 ? 17.206 21.215 1.337 1.00 97.94 296 ILE A C 1
ATOM 2469 O O . ILE A 1 296 ? 17.889 21.840 0.521 1.00 97.94 296 ILE A O 1
ATOM 2473 N N . ARG A 1 297 ? 16.354 20.253 0.960 1.00 96.31 297 ARG A N 1
ATOM 2474 C CA . ARG A 1 297 ? 16.136 19.879 -0.441 1.00 96.31 297 ARG A CA 1
ATOM 2475 C C . ARG A 1 297 ? 15.620 21.064 -1.262 1.00 96.31 297 ARG A C 1
ATOM 2477 O O . ARG A 1 297 ? 16.199 21.359 -2.306 1.00 96.31 297 ARG A O 1
ATOM 2484 N N . LEU A 1 298 ? 14.597 21.769 -0.776 1.00 96.81 298 LEU A N 1
ATOM 2485 C CA . LEU A 1 298 ? 14.054 22.954 -1.446 1.00 96.81 298 LEU A CA 1
ATOM 2486 C C . LEU A 1 298 ? 15.120 24.048 -1.604 1.00 96.81 298 LEU A C 1
ATOM 2488 O O . LEU A 1 298 ? 15.274 24.591 -2.692 1.00 96.81 298 LEU A O 1
ATOM 2492 N N . GLN A 1 299 ? 15.928 24.317 -0.570 1.00 97.56 299 GLN A N 1
ATOM 2493 C CA . GLN A 1 299 ? 17.050 25.264 -0.669 1.00 97.56 299 GLN A CA 1
ATOM 2494 C C . GLN A 1 299 ? 18.088 24.859 -1.729 1.00 97.56 299 GLN A C 1
ATOM 2496 O O . GLN A 1 299 ? 18.648 25.728 -2.403 1.00 97.56 299 GLN A O 1
ATOM 2501 N N . LEU A 1 300 ? 18.352 23.560 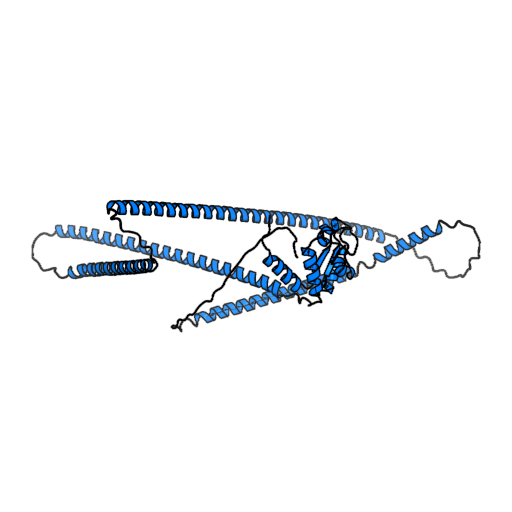-1.897 1.00 97.94 300 LEU A N 1
ATOM 2502 C CA . LEU A 1 300 ? 19.275 23.058 -2.914 1.00 97.94 300 LEU A CA 1
ATOM 2503 C C . LEU A 1 300 ? 18.698 23.195 -4.332 1.00 97.94 300 LEU A C 1
ATOM 2505 O O . LEU A 1 300 ? 19.420 23.620 -5.235 1.00 97.94 300 LEU A O 1
ATOM 2509 N N . GLU A 1 301 ? 17.416 22.876 -4.529 1.00 96.19 301 GLU A N 1
ATOM 2510 C CA . GLU A 1 301 ? 16.709 23.078 -5.803 1.00 96.19 301 GLU A CA 1
ATOM 2511 C C . GLU A 1 301 ? 16.718 24.570 -6.194 1.00 96.19 301 GLU A C 1
ATOM 2513 O O . GLU A 1 301 ? 17.108 24.919 -7.311 1.00 96.19 301 GLU A O 1
ATOM 2518 N N . ASP A 1 302 ? 16.458 25.466 -5.240 1.00 97.56 302 ASP A N 1
ATOM 2519 C CA . ASP A 1 302 ? 16.507 26.923 -5.413 1.00 97.56 302 ASP A CA 1
ATOM 2520 C C . ASP A 1 302 ? 17.908 27.426 -5.838 1.00 97.56 302 ASP A C 1
ATOM 2522 O O . ASP A 1 302 ? 18.052 28.280 -6.720 1.00 97.56 302 ASP A O 1
ATOM 2526 N N . GLN A 1 303 ? 18.979 26.851 -5.272 1.00 98.12 303 GLN A N 1
ATOM 2527 C CA . GLN A 1 303 ? 20.364 27.124 -5.688 1.00 98.12 303 GLN A CA 1
ATOM 2528 C C . GLN A 1 303 ? 20.718 26.563 -7.075 1.00 98.12 303 GLN A C 1
ATOM 2530 O O . GLN A 1 303 ? 21.602 27.107 -7.745 1.00 98.12 303 GLN A O 1
ATOM 2535 N N . GLN A 1 304 ? 20.093 25.465 -7.507 1.00 97.56 304 GLN A N 1
ATOM 2536 C CA . GLN A 1 304 ? 20.276 24.930 -8.860 1.00 97.56 304 GLN A CA 1
ATOM 2537 C C . GLN A 1 304 ? 19.544 25.792 -9.894 1.00 97.56 304 GLN A C 1
ATOM 2539 O O . GLN A 1 304 ? 20.114 26.093 -10.943 1.00 97.56 304 GLN A O 1
ATOM 2544 N N . ILE A 1 305 ? 18.327 26.246 -9.581 1.00 96.31 305 ILE A N 1
ATOM 2545 C CA . ILE A 1 305 ? 17.553 27.173 -10.418 1.00 96.31 305 ILE A CA 1
ATOM 2546 C C . ILE A 1 305 ? 18.327 28.483 -10.607 1.00 96.31 305 ILE A C 1
ATOM 2548 O O . ILE A 1 305 ? 18.527 28.909 -11.743 1.00 96.31 305 ILE A O 1
ATOM 2552 N N . LYS A 1 306 ? 18.855 29.076 -9.526 1.00 97.94 306 LYS A N 1
ATOM 2553 C CA . LYS A 1 306 ? 19.684 30.296 -9.593 1.00 97.94 306 LYS A CA 1
ATOM 2554 C C . LYS A 1 306 ? 20.900 30.137 -10.513 1.00 97.94 306 LYS A C 1
ATOM 2556 O O . LYS A 1 306 ? 21.121 30.996 -11.360 1.00 97.94 306 LYS A O 1
ATOM 2561 N N . ARG A 1 307 ? 21.629 29.016 -10.417 1.00 97.88 307 ARG A N 1
ATOM 2562 C CA . ARG A 1 307 ? 22.760 28.710 -11.316 1.00 97.88 307 ARG A CA 1
ATOM 2563 C C . ARG A 1 307 ? 22.330 28.577 -12.781 1.00 97.88 307 ARG A C 1
ATOM 2565 O O . ARG A 1 307 ? 22.944 29.189 -13.647 1.00 97.88 307 ARG A O 1
ATOM 2572 N N . ARG A 1 308 ? 21.236 27.859 -13.062 1.00 97.38 308 ARG A N 1
ATOM 2573 C CA . ARG A 1 308 ? 20.696 27.728 -14.431 1.00 97.38 308 ARG A CA 1
ATOM 2574 C C . ARG A 1 308 ? 20.274 29.075 -15.028 1.00 97.38 308 ARG A C 1
ATOM 2576 O O . ARG A 1 308 ? 20.502 29.303 -16.211 1.00 97.38 308 ARG A O 1
ATOM 2583 N N . LEU A 1 309 ? 19.681 29.965 -14.230 1.00 97.38 309 LEU A N 1
ATOM 2584 C CA . LEU A 1 309 ? 19.310 31.316 -14.670 1.00 97.38 309 LEU A CA 1
ATOM 2585 C C . LEU A 1 309 ? 20.540 32.187 -14.969 1.00 97.38 309 LEU A C 1
ATOM 2587 O O . LEU A 1 309 ? 20.523 32.954 -15.930 1.00 97.38 309 LEU A O 1
ATOM 2591 N N . GLU A 1 310 ? 21.617 32.049 -14.194 1.00 98.44 310 GLU A N 1
ATOM 2592 C CA . GLU A 1 310 ? 22.889 32.733 -14.457 1.00 98.44 310 GLU A CA 1
ATOM 2593 C C . GLU A 1 310 ? 23.561 32.225 -15.748 1.00 98.44 310 GLU A C 1
ATOM 2595 O O . GLU A 1 310 ? 23.992 33.036 -16.570 1.00 98.44 310 GLU A O 1
ATOM 2600 N N . ASP A 1 311 ? 23.554 30.909 -15.989 1.00 97.31 311 ASP A N 1
ATOM 2601 C CA . ASP A 1 311 ? 24.035 30.306 -17.242 1.00 97.31 311 ASP A CA 1
ATOM 2602 C C . ASP A 1 311 ? 23.228 30.776 -18.467 1.00 97.31 311 ASP A C 1
ATOM 2604 O O . ASP A 1 311 ? 23.806 31.073 -19.516 1.00 97.31 311 ASP A O 1
ATOM 2608 N N . ILE A 1 312 ? 21.896 30.866 -18.351 1.00 95.94 312 ILE A N 1
ATOM 2609 C CA . ILE A 1 312 ? 21.022 31.403 -19.410 1.00 95.94 312 ILE A CA 1
ATOM 2610 C C . ILE A 1 312 ? 21.381 32.864 -19.692 1.00 95.94 312 ILE A C 1
ATOM 2612 O O . ILE A 1 312 ? 21.647 33.218 -20.839 1.00 95.94 312 ILE A O 1
ATOM 2616 N N . ARG A 1 313 ? 21.479 33.695 -18.647 1.00 97.75 313 ARG A N 1
ATOM 2617 C CA . ARG A 1 313 ? 21.824 35.116 -18.777 1.00 97.75 313 ARG A CA 1
ATOM 2618 C C . ARG A 1 313 ? 23.198 35.329 -19.419 1.00 97.75 313 ARG A C 1
ATOM 2620 O O . ARG A 1 313 ? 23.347 36.245 -20.225 1.00 97.75 313 ARG A O 1
ATOM 2627 N N . ARG A 1 314 ? 24.192 34.484 -19.112 1.00 98.19 314 ARG A N 1
ATOM 2628 C CA . ARG A 1 314 ? 25.505 34.525 -19.779 1.00 98.19 314 ARG A CA 1
ATOM 2629 C C . ARG A 1 314 ? 25.379 34.241 -21.278 1.00 98.19 314 ARG A C 1
ATOM 2631 O O . ARG A 1 314 ? 25.946 34.988 -22.069 1.00 98.19 314 ARG A O 1
ATOM 2638 N N . ARG A 1 315 ? 24.617 33.214 -21.673 1.00 97.00 315 ARG A N 1
ATOM 2639 C CA . ARG A 1 315 ? 24.397 32.879 -23.094 1.00 97.00 315 ARG A CA 1
ATOM 2640 C C . ARG A 1 315 ? 23.683 33.998 -23.851 1.00 97.00 315 ARG A C 1
ATOM 2642 O O . ARG A 1 315 ? 24.051 34.279 -24.984 1.00 97.00 315 ARG A O 1
ATOM 2649 N N . GLU A 1 316 ? 22.709 34.664 -23.231 1.00 97.25 316 GLU A N 1
ATOM 2650 C CA . GLU A 1 316 ? 22.047 35.836 -23.824 1.00 97.25 316 GLU A CA 1
ATOM 2651 C C . GLU A 1 316 ? 23.013 37.018 -24.020 1.00 97.25 316 GLU A C 1
ATOM 2653 O O . GLU A 1 316 ? 22.926 37.732 -25.018 1.00 97.25 316 GLU A O 1
ATOM 2658 N N . GLU A 1 317 ? 23.953 37.232 -23.095 1.00 98.00 317 GLU A N 1
ATOM 2659 C CA . GLU A 1 317 ? 24.981 38.272 -23.225 1.00 98.00 317 GLU A CA 1
ATOM 2660 C C . GLU A 1 317 ? 26.031 37.924 -24.297 1.00 98.00 317 GLU A C 1
ATOM 2662 O O . GLU A 1 317 ? 26.460 38.798 -25.050 1.00 98.00 317 GLU A O 1
ATOM 2667 N N . GLU A 1 318 ? 26.427 36.653 -24.400 1.00 97.50 318 GLU A N 1
ATOM 2668 C CA . GLU A 1 318 ? 27.289 36.140 -25.474 1.00 97.50 318 GLU A CA 1
ATOM 2669 C C . GLU A 1 318 ? 26.610 36.261 -26.847 1.00 97.50 318 GLU A C 1
ATOM 2671 O O . GLU A 1 318 ? 27.242 36.714 -27.801 1.00 97.50 318 GLU A O 1
ATOM 2676 N N . GLN A 1 319 ? 25.314 35.945 -26.941 1.00 96.75 319 GLN A N 1
ATOM 2677 C CA . GLN A 1 319 ? 24.537 36.106 -28.170 1.00 96.75 319 GLN A CA 1
ATOM 2678 C C . GLN A 1 319 ? 24.473 37.576 -28.607 1.00 96.75 319 GLN A C 1
ATOM 2680 O O . GLN A 1 319 ? 24.842 37.877 -29.737 1.00 96.75 319 GLN A O 1
ATOM 2685 N N . ARG A 1 320 ? 24.145 38.508 -27.698 1.00 97.12 320 ARG A N 1
ATOM 2686 C CA . ARG A 1 320 ? 24.145 39.955 -28.002 1.00 97.12 320 ARG A CA 1
ATOM 2687 C C . ARG A 1 320 ? 25.490 40.454 -28.539 1.00 97.12 320 ARG A C 1
ATOM 2689 O O . ARG A 1 320 ? 25.510 41.262 -29.460 1.00 97.12 320 ARG A O 1
ATOM 2696 N N . LYS A 1 321 ? 26.612 39.970 -27.991 1.00 96.81 321 LYS A N 1
ATOM 2697 C CA . LYS A 1 321 ? 27.961 40.330 -28.471 1.00 96.81 321 LYS A CA 1
ATOM 2698 C C . LYS A 1 321 ? 28.248 39.783 -29.870 1.00 96.81 321 LYS A C 1
ATOM 2700 O O . LYS A 1 321 ? 28.915 40.456 -30.651 1.00 96.81 321 LYS A O 1
ATOM 2705 N N . ASN A 1 322 ? 27.746 38.593 -30.197 1.00 94.31 322 ASN A N 1
ATOM 2706 C CA . ASN A 1 322 ? 27.855 38.039 -31.547 1.00 94.31 322 ASN A CA 1
ATOM 2707 C C . ASN A 1 322 ? 27.005 38.842 -32.546 1.00 94.31 322 ASN A C 1
ATOM 2709 O O . ASN A 1 322 ? 27.518 39.213 -33.601 1.00 94.31 322 ASN A O 1
ATOM 2713 N N . ASP A 1 323 ? 25.767 39.188 -32.179 1.00 93.94 323 ASP A N 1
ATOM 2714 C CA . ASP A 1 323 ? 24.864 40.001 -33.004 1.00 93.94 323 ASP A CA 1
ATOM 2715 C C . ASP A 1 323 ? 25.459 41.403 -33.286 1.00 93.94 323 ASP A C 1
ATOM 2717 O O . ASP A 1 323 ? 25.380 41.916 -34.406 1.00 93.94 323 ASP A O 1
ATOM 2721 N N . GLU A 1 324 ? 26.113 42.022 -32.292 1.00 95.25 324 GLU A N 1
ATOM 2722 C CA . GLU A 1 324 ? 26.849 43.286 -32.461 1.00 95.25 324 GLU A CA 1
ATOM 2723 C C . GLU A 1 324 ? 28.037 43.146 -33.433 1.00 95.25 324 GLU A C 1
ATOM 2725 O O . GLU A 1 324 ? 28.232 44.002 -34.302 1.00 95.25 324 GLU A O 1
ATOM 2730 N N . LEU A 1 325 ? 28.819 42.064 -33.333 1.00 93.19 325 LEU A N 1
ATOM 2731 C CA . LEU A 1 325 ? 29.957 41.805 -34.224 1.00 93.19 325 LEU A CA 1
ATOM 2732 C C . LEU A 1 325 ? 29.521 41.582 -35.679 1.00 93.19 325 LEU A C 1
ATOM 2734 O O . LEU A 1 325 ? 30.157 42.119 -36.590 1.00 93.19 325 LEU A O 1
ATOM 2738 N N . GLU A 1 326 ? 28.437 40.837 -35.908 1.00 91.62 326 GLU A N 1
ATOM 2739 C CA . GLU A 1 326 ? 27.905 40.576 -37.251 1.00 91.62 326 GLU A CA 1
ATOM 2740 C C . GLU A 1 326 ? 27.404 41.870 -37.918 1.00 91.62 326 GLU A C 1
ATOM 2742 O O . GLU A 1 326 ? 27.733 42.151 -39.073 1.00 91.62 326 GLU A O 1
ATOM 2747 N N . ASN A 1 327 ? 26.721 42.734 -37.160 1.00 86.75 327 ASN A N 1
ATOM 2748 C CA . ASN A 1 327 ? 26.199 44.011 -37.657 1.00 86.75 327 ASN A CA 1
ATOM 2749 C C . ASN A 1 327 ? 27.284 45.091 -37.894 1.00 86.75 327 ASN A C 1
ATOM 2751 O O . ASN A 1 327 ? 27.003 46.137 -38.480 1.00 86.75 327 ASN A O 1
ATOM 2755 N N . THR A 1 328 ? 28.535 44.860 -37.470 1.00 82.25 328 THR A N 1
ATOM 2756 C CA . THR A 1 328 ? 29.647 45.809 -37.680 1.00 82.25 328 THR A CA 1
ATOM 2757 C C . THR A 1 328 ? 30.421 45.551 -38.989 1.00 82.25 328 THR A C 1
ATOM 2759 O O . THR A 1 328 ? 31.343 46.304 -39.312 1.00 82.25 328 THR A O 1
ATOM 2762 N N . GLN A 1 329 ? 30.078 44.531 -39.794 1.00 71.69 329 GLN A N 1
ATOM 2763 C CA . GLN A 1 329 ? 30.736 44.345 -41.095 1.00 71.69 329 GLN A CA 1
ATOM 2764 C C . GLN A 1 329 ? 30.404 45.497 -42.067 1.00 71.69 329 GLN A C 1
ATOM 2766 O O . GLN A 1 329 ? 29.236 45.723 -42.393 1.00 71.69 329 GLN A O 1
ATOM 2771 N N . PRO A 1 330 ? 31.410 46.229 -42.589 1.00 62.22 330 PRO A N 1
ATOM 2772 C CA . PRO A 1 330 ? 31.160 47.332 -43.502 1.00 62.22 330 PRO A CA 1
ATOM 2773 C C . PRO A 1 330 ? 30.674 46.801 -44.853 1.00 62.22 330 PRO A C 1
ATOM 2775 O O . PRO A 1 330 ? 31.434 46.170 -45.587 1.00 62.22 330 PRO A O 1
ATOM 2778 N N . SER A 1 331 ? 29.422 47.126 -45.189 1.00 56.41 331 SER A N 1
ATOM 2779 C CA . SER A 1 331 ? 28.799 46.915 -46.503 1.00 56.41 331 SER A CA 1
ATOM 2780 C C . SER A 1 331 ? 29.752 47.312 -47.640 1.00 56.41 331 SER A C 1
ATOM 2782 O O . SER A 1 331 ? 29.961 48.494 -47.943 1.00 56.41 331 SER A O 1
ATOM 2784 N N . SER A 1 332 ? 30.387 46.309 -48.249 1.00 55.75 332 SER A N 1
ATOM 2785 C CA . SER A 1 332 ? 31.369 46.506 -49.304 1.00 55.75 332 SER A CA 1
ATOM 2786 C C . SER A 1 332 ? 30.659 46.710 -50.643 1.00 55.75 332 SER A C 1
ATOM 2788 O O . SER A 1 332 ? 29.916 45.873 -51.147 1.00 55.75 332 SER A O 1
ATOM 2790 N N . LYS A 1 333 ? 30.891 47.906 -51.188 1.00 52.72 333 LYS A N 1
ATOM 2791 C CA . LYS A 1 333 ? 30.368 48.467 -52.441 1.00 52.72 333 LYS A CA 1
ATOM 2792 C C . LYS A 1 333 ? 30.037 47.447 -53.541 1.00 52.72 333 LYS A C 1
ATOM 2794 O O . LYS A 1 333 ? 30.908 46.732 -54.029 1.00 52.72 333 LYS A O 1
ATOM 2799 N N . SER A 1 334 ? 28.803 47.564 -54.031 1.00 50.84 334 SER A N 1
ATOM 2800 C CA . SER A 1 334 ? 28.301 47.103 -55.332 1.00 50.84 334 SER A CA 1
ATOM 2801 C C . SER A 1 334 ? 29.371 46.903 -56.417 1.00 50.84 334 SER A C 1
ATOM 2803 O O . SER A 1 334 ? 30.041 47.860 -56.818 1.00 50.84 334 SER A O 1
ATOM 2805 N N . HIS A 1 335 ? 29.442 45.691 -56.969 1.00 47.06 335 HIS A N 1
ATOM 2806 C CA . HIS A 1 335 ? 30.045 45.431 -58.276 1.00 47.06 335 HIS A CA 1
ATOM 2807 C C . HIS A 1 335 ? 28.961 45.355 -59.361 1.00 47.06 335 HIS A C 1
ATOM 2809 O O . HIS A 1 335 ? 27.864 44.853 -59.095 1.00 47.06 335 HIS A O 1
ATOM 2815 N N . PRO A 1 336 ? 29.228 45.889 -60.566 1.00 53.38 336 PRO A N 1
ATOM 2816 C CA . PRO A 1 336 ? 28.273 45.884 -61.658 1.00 53.38 336 PRO A CA 1
ATOM 2817 C C . PRO A 1 336 ? 28.121 44.487 -62.268 1.00 53.38 336 PRO A C 1
ATOM 2819 O O . PRO A 1 336 ? 29.017 43.647 -62.242 1.00 53.38 336 PRO A O 1
ATOM 2822 N N . ARG A 1 337 ? 26.936 44.267 -62.828 1.00 51.06 337 ARG A N 1
ATOM 2823 C CA . ARG A 1 337 ? 26.472 43.011 -63.410 1.00 51.06 337 ARG A CA 1
ATOM 2824 C C . ARG A 1 337 ? 26.976 42.883 -64.849 1.00 51.06 337 ARG A C 1
ATOM 2826 O O . ARG A 1 337 ? 26.334 43.414 -65.752 1.00 51.06 337 ARG A O 1
ATOM 2833 N N . GLU A 1 338 ? 28.081 42.175 -65.061 1.00 43.47 338 GLU A N 1
ATOM 2834 C CA . GLU A 1 338 ? 28.498 41.755 -66.405 1.00 43.47 338 GLU A CA 1
ATOM 2835 C C . GLU A 1 338 ? 27.874 40.410 -66.801 1.00 43.47 338 GLU A C 1
ATOM 2837 O O . GLU A 1 338 ? 27.652 39.512 -65.988 1.00 43.47 338 GLU A O 1
ATOM 2842 N N . THR A 1 339 ? 27.526 40.324 -68.080 1.00 53.00 339 THR A N 1
ATOM 2843 C CA . THR A 1 339 ? 26.886 39.191 -68.759 1.00 53.00 339 THR A CA 1
ATOM 2844 C C . THR A 1 339 ? 27.878 38.503 -69.698 1.00 53.00 339 THR A C 1
ATOM 2846 O O . THR A 1 339 ? 28.778 39.186 -70.175 1.00 53.00 339 THR A O 1
ATOM 2849 N N . LEU A 1 340 ? 27.581 37.254 -70.105 1.00 47.88 340 LEU A N 1
ATOM 2850 C CA . LEU A 1 340 ? 28.271 36.466 -71.158 1.00 47.88 340 LEU A CA 1
ATOM 2851 C C . LEU A 1 340 ? 29.628 35.876 -70.694 1.00 47.88 340 LEU A C 1
ATOM 2853 O O . LEU A 1 340 ? 30.417 36.567 -70.069 1.00 47.88 340 LEU A O 1
ATOM 2857 N N . ASN A 1 341 ? 29.981 34.606 -70.924 1.00 42.25 341 ASN A N 1
ATOM 2858 C CA . ASN A 1 341 ? 29.697 33.715 -72.058 1.00 42.25 341 ASN A CA 1
ATOM 2859 C C . ASN A 1 341 ? 29.702 32.224 -71.657 1.00 42.25 341 ASN A C 1
ATOM 2861 O O . ASN A 1 341 ? 30.225 31.852 -70.607 1.00 42.25 341 ASN A O 1
ATOM 2865 N N . ASP A 1 342 ? 29.206 31.375 -72.562 1.00 51.41 342 ASP A N 1
ATOM 2866 C CA . ASP A 1 342 ? 29.568 29.957 -72.637 1.00 51.41 342 ASP A CA 1
ATOM 2867 C C . ASP A 1 342 ? 31.077 29.775 -72.876 1.00 51.41 342 ASP A C 1
ATOM 2869 O O . ASP A 1 342 ? 31.620 30.368 -73.807 1.00 51.41 342 ASP A O 1
ATOM 2873 N N . GLU A 1 343 ? 31.735 28.865 -72.149 1.00 44.78 343 GLU A N 1
ATOM 2874 C CA . GLU A 1 343 ? 32.882 28.141 -72.710 1.00 44.78 343 GLU A CA 1
ATOM 2875 C C . GLU A 1 343 ? 33.091 26.760 -72.064 1.00 44.78 343 GLU A C 1
ATOM 2877 O O . GLU A 1 343 ? 32.990 26.573 -70.851 1.00 44.78 343 GLU A O 1
ATOM 2882 N N . VAL A 1 344 ? 33.359 25.764 -72.913 1.00 55.28 344 VAL A N 1
ATOM 2883 C CA . VAL A 1 344 ? 33.531 24.351 -72.542 1.00 55.28 344 VAL A CA 1
ATOM 2884 C C . VAL A 1 344 ? 34.996 24.081 -72.179 1.00 55.28 344 VAL A C 1
ATOM 2886 O O . VAL A 1 344 ? 35.862 24.280 -73.036 1.00 55.28 344 VAL A O 1
ATOM 2889 N N . PRO A 1 345 ? 35.318 23.534 -70.990 1.00 50.62 345 PRO A N 1
ATOM 2890 C CA . PRO A 1 345 ? 36.671 23.083 -70.706 1.00 50.62 345 PRO A CA 1
ATOM 2891 C C . PRO A 1 345 ? 36.943 21.736 -71.389 1.00 50.62 345 PRO A C 1
ATOM 2893 O O . PRO A 1 345 ? 36.266 20.732 -71.155 1.00 50.62 345 PRO A O 1
ATOM 2896 N N . LYS A 1 346 ? 37.969 21.715 -72.243 1.00 45.81 346 LYS A N 1
ATOM 2897 C CA . LYS A 1 346 ? 38.508 20.486 -72.833 1.00 45.81 346 LYS A CA 1
ATOM 2898 C C . LYS A 1 346 ? 39.181 19.608 -71.780 1.00 45.81 346 LYS A C 1
ATOM 2900 O O . LYS A 1 346 ? 39.819 20.088 -70.850 1.00 45.81 346 LYS A O 1
ATOM 2905 N N . VAL A 1 347 ? 39.095 18.308 -72.045 1.00 49.88 347 VAL A N 1
ATOM 2906 C CA . VAL A 1 347 ? 39.881 17.230 -71.441 1.00 49.88 347 VAL A CA 1
ATOM 2907 C C . VAL A 1 347 ? 41.358 17.617 -71.307 1.00 49.88 347 VAL A C 1
ATOM 2909 O O . VAL A 1 347 ? 41.989 17.954 -72.306 1.00 49.88 347 VAL A O 1
ATOM 2912 N N . ASN A 1 348 ? 41.918 17.453 -70.109 1.00 40.97 348 ASN A N 1
ATOM 2913 C CA . ASN A 1 348 ? 43.331 17.140 -69.923 1.00 40.97 348 ASN A CA 1
ATOM 2914 C C . ASN A 1 348 ? 43.443 16.048 -68.857 1.00 40.97 348 ASN A C 1
ATOM 2916 O O . ASN A 1 348 ? 42.887 16.160 -67.767 1.00 40.97 348 ASN A O 1
ATOM 2920 N N . SER A 1 349 ? 44.118 14.962 -69.216 1.00 52.28 349 SER A N 1
ATOM 2921 C CA . SER A 1 349 ? 44.356 13.812 -68.354 1.00 52.28 349 SER A CA 1
ATOM 2922 C C . SER A 1 349 ? 45.632 14.025 -67.546 1.00 52.28 349 SER A C 1
ATOM 2924 O O . SER A 1 349 ? 46.722 13.973 -68.116 1.00 52.28 349 SER A O 1
ATOM 2926 N N . GLU A 1 350 ? 45.507 14.185 -66.233 1.00 45.25 350 GLU A N 1
ATOM 2927 C CA . GLU A 1 350 ? 46.641 14.104 -65.315 1.00 45.25 350 GLU A CA 1
ATOM 2928 C C . GLU A 1 350 ? 46.358 13.039 -64.253 1.00 45.25 350 GLU A C 1
ATOM 2930 O O . GLU A 1 350 ? 45.285 12.997 -63.649 1.00 45.25 350 GLU A O 1
ATOM 2935 N N . VAL A 1 351 ? 47.300 12.109 -64.101 1.00 54.94 351 VAL A N 1
ATOM 2936 C CA . VAL A 1 351 ? 47.173 10.952 -63.213 1.00 54.94 351 VAL A CA 1
ATOM 2937 C C . VAL A 1 351 ? 47.491 11.405 -61.793 1.00 54.94 351 VAL A C 1
ATOM 2939 O O . VAL A 1 351 ? 48.655 11.588 -61.447 1.00 54.94 351 VAL A O 1
ATOM 2942 N N . ILE A 1 352 ? 46.453 11.578 -60.974 1.00 46.53 352 ILE A N 1
ATOM 2943 C CA . ILE A 1 352 ? 46.571 11.884 -59.544 1.00 46.53 352 ILE A CA 1
ATOM 2944 C C . ILE A 1 352 ? 45.971 10.721 -58.746 1.00 46.53 352 ILE A C 1
ATOM 2946 O O . ILE A 1 352 ? 44.894 10.217 -59.070 1.00 46.53 352 ILE A O 1
ATOM 2950 N N . SER A 1 353 ? 46.718 10.266 -57.739 1.00 53.16 353 SER A N 1
ATOM 2951 C CA . SER A 1 353 ? 46.466 9.036 -56.982 1.00 53.16 353 SER A CA 1
ATOM 2952 C C . SER A 1 353 ? 45.118 9.018 -56.255 1.00 53.16 353 SER A C 1
ATOM 2954 O O . SER A 1 353 ? 44.617 10.032 -55.777 1.00 53.16 353 SER A O 1
ATOM 2956 N N . GLN A 1 354 ? 44.534 7.825 -56.161 1.00 49.69 354 GLN A N 1
ATOM 2957 C CA . GLN A 1 354 ? 43.096 7.631 -55.962 1.00 49.69 354 GLN A CA 1
ATOM 2958 C C . GLN A 1 354 ? 42.640 7.532 -54.488 1.00 49.69 354 GLN A C 1
ATOM 2960 O O . GLN A 1 354 ? 41.578 6.972 -54.228 1.00 49.69 354 GLN A O 1
ATOM 2965 N N . GLU A 1 355 ? 43.414 8.055 -53.528 1.00 53.84 355 GLU A N 1
ATOM 2966 C CA . GLU A 1 355 ? 43.180 7.823 -52.085 1.00 53.84 355 GLU A CA 1
ATOM 2967 C C . GLU A 1 355 ? 42.728 9.064 -51.280 1.00 53.84 355 GLU A C 1
ATOM 2969 O O . GLU A 1 355 ? 41.965 8.905 -50.331 1.00 53.84 355 GLU A O 1
ATOM 2974 N N . ASP A 1 356 ? 43.060 10.300 -51.684 1.00 49.53 356 ASP A N 1
ATOM 2975 C CA . ASP A 1 356 ? 42.742 11.505 -50.878 1.00 49.53 356 ASP A CA 1
ATOM 2976 C C . ASP A 1 356 ? 41.376 12.165 -51.184 1.00 49.53 356 ASP A C 1
ATOM 2978 O O . ASP A 1 356 ? 40.863 12.977 -50.405 1.00 49.53 356 ASP A O 1
ATOM 2982 N N . ALA A 1 357 ? 40.737 11.833 -52.312 1.00 46.62 357 ALA A N 1
ATOM 2983 C CA . ALA A 1 357 ? 39.510 12.510 -52.757 1.00 46.62 357 ALA A CA 1
ATOM 2984 C C . ALA A 1 357 ? 38.263 12.169 -51.910 1.00 46.62 357 ALA A C 1
ATOM 2986 O O . ALA A 1 357 ? 37.364 13.000 -51.748 1.00 46.62 357 ALA A O 1
ATOM 2987 N N . THR A 1 358 ? 38.201 10.965 -51.337 1.00 52.75 358 THR A N 1
ATOM 2988 C CA . THR A 1 358 ? 37.049 10.472 -50.559 1.00 52.75 358 THR A CA 1
ATOM 2989 C C . THR A 1 358 ? 36.944 11.096 -49.167 1.00 52.75 358 THR A C 1
ATOM 2991 O O . THR A 1 358 ? 35.840 11.198 -48.627 1.00 52.75 358 THR A O 1
ATOM 2994 N N . GLN A 1 359 ? 38.044 11.581 -48.585 1.00 53.59 359 GLN A N 1
ATOM 2995 C CA . GLN A 1 359 ? 38.019 12.165 -47.239 1.00 53.59 359 GLN A CA 1
ATOM 2996 C C . GLN A 1 359 ? 37.510 13.617 -47.235 1.00 53.59 359 GLN A C 1
ATOM 2998 O O . GLN A 1 359 ? 36.776 14.020 -46.329 1.00 53.59 359 GLN A O 1
ATOM 3003 N N . HIS A 1 360 ? 37.801 14.395 -48.284 1.00 48.75 360 HIS A N 1
ATOM 3004 C CA . HIS A 1 360 ? 37.370 15.796 -48.364 1.00 48.75 360 HIS A CA 1
ATOM 3005 C C . HIS A 1 360 ? 35.882 15.963 -48.741 1.00 48.75 360 HIS A C 1
ATOM 3007 O O . HIS A 1 360 ? 35.253 16.959 -48.374 1.00 48.75 360 HIS A O 1
ATOM 3013 N N . GLN A 1 361 ? 35.285 14.980 -49.429 1.00 53.59 361 GLN A N 1
ATOM 3014 C CA . GLN A 1 361 ? 33.858 14.999 -49.777 1.00 53.59 361 GLN A CA 1
ATOM 3015 C C . GLN A 1 361 ? 32.958 14.590 -48.593 1.00 53.59 361 GLN A C 1
ATOM 3017 O O . GLN A 1 361 ? 31.874 15.152 -48.427 1.00 53.59 361 GLN A O 1
ATOM 3022 N N . ASN A 1 362 ? 33.438 13.696 -47.718 1.00 54.62 362 ASN A N 1
ATOM 3023 C CA . ASN A 1 362 ? 32.725 13.290 -46.501 1.00 54.62 362 ASN A CA 1
ATOM 3024 C C . ASN A 1 362 ? 32.635 14.420 -45.457 1.00 54.62 362 ASN A C 1
ATOM 3026 O O . ASN A 1 362 ? 31.556 14.639 -44.907 1.00 54.62 362 ASN A O 1
ATOM 3030 N N . ASN A 1 363 ? 33.703 15.203 -45.240 1.00 53.50 363 ASN A N 1
ATOM 3031 C CA . ASN A 1 363 ? 33.639 16.352 -44.321 1.00 53.50 363 ASN A CA 1
ATOM 3032 C C . ASN A 1 363 ? 32.650 17.433 -44.797 1.00 53.50 363 ASN A C 1
ATOM 3034 O O . ASN A 1 363 ? 31.861 17.933 -44.000 1.00 53.50 363 ASN A O 1
ATOM 3038 N N . LYS A 1 364 ? 32.595 17.735 -46.103 1.00 54.06 364 LYS A N 1
ATOM 3039 C CA . LYS A 1 364 ? 31.631 18.721 -46.633 1.00 54.06 364 LYS A CA 1
ATOM 3040 C C . LYS A 1 364 ? 30.169 18.263 -46.529 1.00 54.06 364 LYS A C 1
ATOM 3042 O O . LYS A 1 364 ? 29.286 19.104 -46.384 1.00 54.06 364 LYS A O 1
ATOM 3047 N N . GLN A 1 365 ? 29.889 16.955 -46.554 1.00 53.84 365 GLN A N 1
ATOM 3048 C CA . GLN A 1 365 ? 28.543 16.443 -46.252 1.00 53.84 365 GLN A CA 1
ATOM 3049 C C . GLN A 1 365 ? 28.215 16.436 -44.749 1.00 53.84 365 GLN A C 1
ATOM 3051 O O . GLN A 1 365 ? 27.036 16.519 -44.395 1.00 53.84 365 GLN A O 1
ATOM 3056 N N . ALA A 1 366 ? 29.218 16.365 -43.867 1.00 54.19 366 ALA A N 1
ATOM 3057 C CA . ALA A 1 366 ? 29.017 16.473 -42.424 1.00 54.19 366 ALA A CA 1
ATOM 3058 C C . ALA A 1 366 ? 28.594 17.898 -42.016 1.00 54.19 366 ALA A C 1
ATOM 3060 O O . ALA A 1 366 ? 27.564 18.049 -41.358 1.00 54.19 366 ALA A O 1
ATOM 3061 N N . ASP A 1 367 ? 29.300 18.932 -42.488 1.00 47.94 367 ASP A N 1
ATOM 3062 C CA . ASP A 1 367 ? 28.993 20.335 -42.150 1.00 47.94 367 ASP A CA 1
ATOM 3063 C C . ASP A 1 367 ? 27.605 20.777 -42.642 1.00 47.94 367 ASP A C 1
ATOM 3065 O O . ASP A 1 367 ? 26.841 21.396 -41.898 1.00 47.94 367 ASP A O 1
ATOM 3069 N N . ILE A 1 368 ? 27.212 20.391 -43.864 1.00 53.53 368 ILE A N 1
ATOM 3070 C CA . ILE A 1 368 ? 25.880 20.719 -44.406 1.00 53.53 368 ILE A CA 1
ATOM 3071 C C . ILE A 1 368 ? 24.763 20.020 -43.605 1.00 53.53 368 ILE A C 1
ATOM 3073 O O . ILE A 1 368 ? 23.704 20.608 -43.376 1.00 53.53 368 ILE A O 1
ATOM 3077 N N . ARG A 1 369 ? 24.993 18.795 -43.104 1.00 52.44 369 ARG A N 1
ATOM 3078 C CA . ARG A 1 369 ? 24.047 18.114 -42.196 1.00 52.44 369 ARG A CA 1
ATOM 3079 C C . ARG A 1 369 ? 24.016 18.709 -40.788 1.00 52.44 369 ARG A C 1
ATOM 3081 O O . ARG A 1 369 ? 22.995 18.559 -40.117 1.00 52.44 369 ARG A O 1
ATOM 3088 N N . PHE A 1 370 ? 25.091 19.349 -40.336 1.00 49.69 370 PHE A N 1
ATOM 3089 C CA . PHE A 1 370 ? 25.137 19.997 -39.026 1.00 49.69 370 PHE A CA 1
ATOM 3090 C C . PHE A 1 370 ? 24.366 21.325 -39.042 1.00 49.69 370 PHE A C 1
ATOM 3092 O O . PHE A 1 370 ? 23.468 21.530 -38.226 1.00 49.69 370 PHE A O 1
ATOM 3099 N N . LEU A 1 371 ? 24.615 22.177 -40.043 1.00 47.25 371 LEU A N 1
ATOM 3100 C CA . LEU A 1 371 ? 23.925 23.465 -40.187 1.00 47.25 371 LEU A CA 1
ATOM 3101 C C . LEU A 1 371 ? 22.420 23.304 -40.477 1.00 47.25 371 LEU A C 1
ATOM 3103 O O . LEU A 1 371 ? 21.605 24.026 -39.907 1.00 47.25 371 LEU A O 1
ATOM 3107 N N . SER A 1 372 ? 22.020 22.293 -41.259 1.00 45.00 372 SER A N 1
ATOM 3108 C CA . SER A 1 372 ? 20.599 22.008 -41.529 1.00 45.00 372 SER A CA 1
ATOM 3109 C C . SER A 1 372 ? 19.802 21.502 -40.312 1.00 45.00 372 SER A C 1
ATOM 3111 O O . SER A 1 372 ? 18.579 21.399 -40.408 1.00 45.00 372 SER A O 1
ATOM 3113 N N . LYS A 1 373 ? 20.444 21.162 -39.183 1.00 47.22 373 LYS A N 1
ATOM 3114 C CA . LYS A 1 373 ? 19.747 20.715 -37.961 1.00 47.22 373 LYS A CA 1
ATOM 3115 C C . LYS A 1 373 ? 19.403 21.840 -36.986 1.00 47.22 373 LYS A C 1
ATOM 3117 O O . LYS A 1 373 ? 18.530 21.638 -36.147 1.00 47.22 373 LYS A O 1
ATOM 3122 N N . HIS A 1 374 ? 20.040 23.007 -37.092 1.00 46.88 374 HIS A N 1
ATOM 3123 C CA . HIS A 1 374 ? 19.834 24.095 -36.131 1.00 46.88 374 HIS A CA 1
ATOM 3124 C C . HIS A 1 374 ? 18.757 25.118 -36.536 1.00 46.88 374 HIS A C 1
ATOM 3126 O O . HIS A 1 374 ? 18.241 25.800 -35.653 1.00 46.88 374 HIS A O 1
ATOM 3132 N N . SER A 1 375 ? 18.324 25.187 -37.805 1.00 45.62 375 SER A N 1
ATOM 3133 C CA . SER A 1 375 ? 17.303 26.170 -38.230 1.00 45.62 375 SER A CA 1
ATOM 3134 C C . SER A 1 375 ? 15.840 25.768 -37.964 1.00 45.62 375 SER A C 1
ATOM 3136 O O . SER A 1 375 ? 14.946 26.555 -38.254 1.00 45.62 375 SER A O 1
ATOM 3138 N N . ASN A 1 376 ? 15.574 24.580 -37.406 1.00 46.69 376 ASN A N 1
ATOM 3139 C CA . ASN A 1 376 ? 14.219 24.130 -37.033 1.00 46.69 376 ASN A CA 1
ATOM 3140 C C . ASN A 1 376 ? 13.925 24.271 -35.521 1.00 46.69 376 ASN A C 1
ATOM 3142 O O . ASN A 1 376 ? 12.902 23.794 -35.038 1.00 46.69 376 ASN A O 1
ATOM 3146 N N . GLY A 1 377 ? 14.818 24.906 -34.750 1.00 45.06 377 GLY A N 1
ATOM 3147 C CA . GLY A 1 377 ? 14.688 25.025 -33.290 1.00 45.06 377 GLY A CA 1
ATOM 3148 C C . GLY A 1 377 ? 13.725 26.111 -32.790 1.00 45.06 377 GLY A C 1
ATOM 3149 O O . GLY A 1 377 ? 13.382 26.116 -31.610 1.00 45.06 377 GLY A O 1
ATOM 3150 N N . GLU A 1 378 ? 13.290 27.039 -33.649 1.00 50.00 378 GLU A N 1
ATOM 3151 C CA . GLU A 1 378 ? 12.415 28.156 -33.249 1.00 50.00 378 GLU A CA 1
ATOM 3152 C C . GLU A 1 378 ? 10.915 27.867 -33.392 1.00 50.00 378 GLU A C 1
ATOM 3154 O O . GLU A 1 378 ? 10.109 28.510 -32.718 1.00 50.00 378 GLU A O 1
ATOM 3159 N N . SER A 1 379 ? 10.518 26.902 -34.230 1.00 52.00 379 SER A N 1
ATOM 3160 C CA . SER A 1 379 ? 9.109 26.517 -34.376 1.00 52.00 379 SER A CA 1
ATOM 3161 C C . SER A 1 379 ? 8.600 25.744 -33.158 1.00 52.00 379 SER A C 1
ATOM 3163 O O . SER A 1 379 ? 7.544 26.088 -32.633 1.00 52.00 379 SER A O 1
ATOM 3165 N N . HIS A 1 380 ? 9.374 24.780 -32.645 1.00 51.69 380 HIS A N 1
ATOM 3166 C CA . HIS A 1 380 ? 8.948 23.960 -31.502 1.00 51.69 380 HIS A CA 1
ATOM 3167 C C . HIS A 1 380 ? 8.748 24.760 -30.210 1.00 51.69 380 HIS A C 1
ATOM 3169 O O . HIS A 1 380 ? 7.779 24.518 -29.501 1.00 51.69 380 HIS A O 1
ATOM 3175 N N . LYS A 1 381 ? 9.565 25.792 -29.944 1.00 55.00 381 LYS A N 1
ATOM 3176 C CA . LYS A 1 381 ? 9.380 26.643 -28.751 1.00 55.00 381 LYS A CA 1
ATOM 3177 C C . LYS A 1 381 ? 7.993 27.299 -28.685 1.00 55.00 381 LYS A C 1
ATOM 3179 O O . LYS A 1 381 ? 7.478 27.513 -27.595 1.00 55.00 381 LYS A O 1
ATOM 3184 N N . LYS A 1 382 ? 7.383 27.608 -29.836 1.00 64.69 382 LYS A N 1
ATOM 3185 C CA . LYS A 1 382 ? 6.043 28.218 -29.906 1.00 64.69 382 LYS A CA 1
ATOM 3186 C C . LYS A 1 382 ? 4.914 27.201 -29.736 1.00 64.69 382 LYS A C 1
ATOM 3188 O O . LYS A 1 382 ? 3.838 27.576 -29.279 1.00 64.69 382 LYS A O 1
ATOM 3193 N N . GLU A 1 383 ? 5.148 25.939 -30.091 1.00 67.75 383 GLU A N 1
ATOM 3194 C CA . GLU A 1 383 ? 4.216 24.840 -29.815 1.00 67.75 383 GLU A CA 1
ATOM 3195 C C . GLU A 1 383 ? 4.234 24.488 -28.319 1.00 67.75 383 GLU A C 1
ATOM 3197 O O . GLU A 1 383 ? 3.171 24.401 -27.702 1.00 67.75 383 GLU A O 1
ATOM 3202 N N . ASP A 1 384 ? 5.424 24.416 -27.710 1.00 73.50 384 ASP A N 1
ATOM 3203 C CA . ASP A 1 384 ? 5.590 24.167 -26.273 1.00 73.50 384 ASP A CA 1
ATOM 3204 C C . ASP A 1 384 ? 4.932 25.270 -25.416 1.00 73.50 384 ASP A C 1
ATOM 3206 O O . ASP A 1 384 ? 4.193 24.972 -24.476 1.00 73.50 384 ASP A O 1
ATOM 3210 N N . GLU A 1 385 ? 5.124 26.554 -25.756 1.00 77.75 385 GLU A N 1
ATOM 3211 C CA . GLU A 1 385 ? 4.456 27.673 -25.064 1.00 77.75 385 GLU A CA 1
ATOM 3212 C C . GLU A 1 385 ? 2.921 27.628 -25.188 1.00 77.75 385 GLU A C 1
ATOM 3214 O O . GLU A 1 385 ? 2.215 28.002 -24.246 1.00 77.75 385 GLU A O 1
ATOM 3219 N N . TYR A 1 386 ? 2.388 27.160 -26.323 1.00 86.38 386 TYR A N 1
ATOM 3220 C CA . TYR A 1 386 ? 0.944 27.036 -26.529 1.00 86.38 386 TYR A CA 1
ATOM 3221 C C . TYR A 1 386 ? 0.337 25.918 -25.672 1.00 86.38 386 TYR A C 1
ATOM 3223 O O . TYR A 1 386 ? -0.669 26.146 -24.997 1.00 86.38 386 TYR A O 1
ATOM 3231 N N . GLU A 1 387 ? 0.958 24.735 -25.640 1.00 88.00 387 GLU A N 1
ATOM 3232 C CA . GLU A 1 387 ? 0.474 23.618 -24.818 1.00 88.00 387 GLU A CA 1
ATOM 3233 C C . GLU A 1 387 ? 0.624 23.899 -23.311 1.00 88.00 387 GLU A C 1
ATOM 3235 O O . GLU A 1 387 ? -0.289 23.587 -22.546 1.00 88.00 387 GLU A O 1
ATOM 3240 N N . ILE A 1 388 ? 1.689 24.587 -22.870 1.00 83.44 388 ILE A N 1
ATOM 3241 C CA . ILE A 1 388 ? 1.822 25.041 -21.471 1.00 83.44 388 ILE A CA 1
ATOM 3242 C C . ILE A 1 388 ? 0.678 25.992 -21.091 1.00 83.44 388 ILE A C 1
ATOM 3244 O O . ILE A 1 388 ? 0.053 25.822 -20.041 1.00 83.44 388 ILE A O 1
ATOM 3248 N N . ARG A 1 389 ? 0.363 26.974 -21.944 1.00 90.12 389 ARG A N 1
ATOM 3249 C CA . ARG A 1 389 ? -0.716 27.939 -21.686 1.00 90.12 389 ARG A CA 1
ATOM 3250 C C . ARG A 1 389 ? -2.093 27.273 -21.647 1.00 90.12 389 ARG A C 1
ATOM 3252 O O . ARG A 1 389 ? -2.900 27.574 -20.774 1.00 90.12 389 ARG A O 1
ATOM 3259 N N . LYS A 1 390 ? -2.340 26.330 -22.555 1.00 93.69 390 LYS A N 1
ATOM 3260 C CA . LYS A 1 390 ? -3.568 25.526 -22.612 1.00 93.69 390 LYS A CA 1
ATOM 3261 C C . LYS A 1 390 ? -3.730 24.634 -21.374 1.00 93.69 390 LYS A C 1
ATOM 3263 O O . LYS A 1 390 ? -4.824 24.568 -20.819 1.00 93.69 390 LYS A O 1
ATOM 3268 N N . ALA A 1 391 ? -2.646 24.028 -20.885 1.00 86.88 391 ALA A N 1
ATOM 3269 C CA . ALA A 1 391 ? -2.646 23.276 -19.630 1.00 86.88 391 ALA A CA 1
ATOM 3270 C C . ALA A 1 391 ? -2.921 24.170 -18.403 1.00 86.88 391 ALA A C 1
ATOM 3272 O O . ALA A 1 391 ? -3.639 23.758 -17.493 1.00 86.88 391 ALA A O 1
ATOM 3273 N N . GLN A 1 392 ? -2.409 25.408 -18.386 1.00 89.12 392 GLN A N 1
ATOM 3274 C CA . GLN A 1 392 ? -2.723 26.390 -17.338 1.00 89.12 392 GLN A CA 1
ATOM 3275 C C . GLN A 1 392 ? -4.200 26.817 -17.360 1.00 89.12 392 GLN A C 1
ATOM 3277 O O . GLN A 1 392 ? -4.838 26.842 -16.309 1.00 89.12 392 GLN A O 1
ATOM 3282 N N . GLU A 1 393 ? -4.769 27.096 -18.537 1.00 95.44 393 GLU A N 1
ATOM 3283 C CA . GLU A 1 393 ? -6.191 27.445 -18.682 1.00 95.44 393 GLU A CA 1
ATOM 3284 C C . GLU A 1 393 ? -7.121 26.286 -18.265 1.00 95.44 393 GLU A C 1
ATOM 3286 O O . GLU A 1 393 ? -8.157 26.517 -17.636 1.00 95.44 393 GLU A O 1
ATOM 3291 N N . GLU A 1 394 ? -6.745 25.031 -18.538 1.00 93.69 394 GLU A N 1
ATOM 3292 C CA . GLU A 1 394 ? -7.487 23.854 -18.068 1.00 93.69 394 GLU A CA 1
ATOM 3293 C C . GLU A 1 394 ? -7.376 23.647 -16.548 1.00 93.69 394 GLU A C 1
ATOM 3295 O O . GLU A 1 394 ? -8.390 23.394 -15.893 1.00 93.69 394 GLU A O 1
ATOM 3300 N N . ALA A 1 395 ? -6.190 23.838 -15.960 1.00 87.56 395 ALA A N 1
ATOM 3301 C CA . ALA A 1 395 ? -6.013 23.793 -14.508 1.00 87.56 395 ALA A CA 1
ATOM 3302 C C . ALA A 1 395 ? -6.846 24.876 -13.794 1.00 87.56 395 ALA A C 1
ATOM 3304 O O . ALA A 1 395 ? -7.527 24.587 -12.808 1.00 87.56 395 ALA A O 1
ATOM 3305 N N . GLU A 1 396 ? -6.874 26.107 -14.318 1.00 93.31 396 GLU A N 1
ATOM 3306 C CA . GLU A 1 396 ? -7.748 27.164 -13.797 1.00 93.31 396 GLU A CA 1
ATOM 3307 C C . GLU A 1 396 ? -9.240 26.830 -13.931 1.00 93.31 396 GLU A C 1
ATOM 3309 O O . GLU A 1 396 ? -10.024 27.205 -13.055 1.00 93.31 396 GLU A O 1
ATOM 3314 N N . ARG A 1 397 ? -9.657 26.142 -15.004 1.00 96.56 397 ARG A N 1
ATOM 3315 C CA . ARG A 1 397 ? -11.051 25.700 -15.177 1.00 96.56 397 ARG A CA 1
ATOM 3316 C C . ARG A 1 397 ? -11.447 24.715 -14.078 1.00 96.56 397 ARG A C 1
ATOM 3318 O O . ARG A 1 397 ? -12.463 24.931 -13.420 1.00 96.56 397 ARG A O 1
ATOM 3325 N N . LEU A 1 398 ? -10.619 23.698 -13.835 1.00 91.25 398 LEU A N 1
ATOM 3326 C CA . LEU A 1 398 ? -10.861 22.677 -12.809 1.00 91.25 398 LEU A CA 1
ATOM 3327 C C . LEU A 1 398 ? -10.947 23.286 -11.400 1.00 91.25 398 LEU A C 1
ATOM 3329 O O . LEU A 1 398 ? -11.889 22.995 -10.667 1.00 91.25 398 LEU A O 1
ATOM 3333 N N . VAL A 1 399 ? -10.047 24.213 -11.050 1.00 91.31 399 VAL A N 1
ATOM 3334 C CA . VAL A 1 399 ? -10.092 24.917 -9.751 1.00 91.31 399 VAL A CA 1
ATOM 3335 C C . VAL A 1 399 ? -11.383 25.736 -9.588 1.00 91.31 399 VAL A C 1
ATOM 3337 O O . VAL A 1 399 ? -11.956 25.784 -8.499 1.00 91.31 399 VAL A O 1
ATOM 3340 N N . ARG A 1 400 ? -11.894 26.368 -10.656 1.00 93.56 400 ARG A N 1
ATOM 3341 C CA . ARG A 1 400 ? -13.180 27.096 -10.604 1.00 93.56 400 ARG A CA 1
ATOM 3342 C C . ARG A 1 400 ? -14.368 26.147 -10.422 1.00 93.56 400 ARG A C 1
ATOM 3344 O O . ARG A 1 400 ? -15.272 26.469 -9.652 1.00 93.56 400 ARG A O 1
ATOM 3351 N N . GLU A 1 401 ? -14.361 24.997 -11.095 1.00 94.69 401 GLU A N 1
ATOM 3352 C CA . GLU A 1 401 ? -15.392 23.959 -10.960 1.00 94.69 401 GLU A CA 1
ATOM 3353 C C . GLU A 1 401 ? -15.411 23.356 -9.541 1.00 94.69 401 GLU A C 1
ATOM 3355 O O . GLU A 1 401 ? -16.483 23.219 -8.947 1.00 94.69 401 GLU A O 1
ATOM 3360 N N . GLU A 1 402 ? -14.243 23.097 -8.945 1.00 92.75 402 GLU A N 1
ATOM 3361 C CA . GLU A 1 402 ? -14.110 22.617 -7.561 1.00 92.75 402 GLU A CA 1
ATOM 3362 C C . GLU A 1 402 ? -14.620 23.651 -6.537 1.00 92.75 402 GLU A C 1
ATOM 3364 O O . GLU A 1 402 ? -15.402 23.322 -5.640 1.00 92.75 402 GLU A O 1
ATOM 3369 N N . VAL A 1 403 ? -14.275 24.933 -6.709 1.00 94.00 403 VAL A N 1
ATOM 3370 C CA . VAL A 1 403 ? -14.786 26.025 -5.858 1.00 94.00 403 VAL A CA 1
ATOM 3371 C C . VAL A 1 403 ? -16.306 26.195 -5.991 1.00 94.00 403 VAL A C 1
ATOM 3373 O O . VAL A 1 403 ? -16.978 26.494 -4.998 1.00 94.00 403 VAL A O 1
ATOM 3376 N N . GLU A 1 404 ? -16.889 25.989 -7.177 1.00 96.25 404 GLU A N 1
ATOM 3377 C CA . GLU A 1 404 ? -18.350 25.939 -7.323 1.00 96.25 404 GLU A CA 1
ATOM 3378 C C . GLU A 1 404 ? -18.973 24.721 -6.633 1.00 96.25 404 GLU A C 1
ATOM 3380 O O . GLU A 1 404 ? -20.013 24.866 -5.984 1.00 96.25 404 GLU A O 1
ATOM 3385 N N . MET A 1 405 ? -18.350 23.544 -6.730 1.00 94.94 405 MET A N 1
ATOM 3386 C CA . MET A 1 405 ? -18.818 22.326 -6.065 1.00 94.94 405 MET A CA 1
ATOM 3387 C C . MET A 1 405 ? -18.900 22.530 -4.546 1.00 94.94 405 MET A C 1
ATOM 3389 O O . MET A 1 405 ? -19.968 22.346 -3.958 1.00 94.94 405 MET A O 1
ATOM 3393 N N . LEU A 1 406 ? -17.824 23.034 -3.934 1.00 92.62 406 LEU A N 1
ATOM 3394 C CA . LEU A 1 406 ? -17.756 23.330 -2.498 1.00 92.62 406 LEU A CA 1
ATOM 3395 C C . LEU A 1 406 ? -18.796 24.375 -2.060 1.00 92.62 406 LEU A C 1
ATOM 3397 O O . LEU A 1 406 ? -19.377 24.265 -0.977 1.00 92.62 406 LEU A O 1
ATOM 3401 N N . ARG A 1 407 ? -19.098 25.374 -2.903 1.00 94.62 407 ARG A N 1
ATOM 3402 C CA . ARG A 1 407 ? -20.178 26.344 -2.635 1.00 94.62 407 ARG A CA 1
ATOM 3403 C C . ARG A 1 407 ? -21.560 25.691 -2.639 1.00 94.62 407 ARG A C 1
ATOM 3405 O O . ARG A 1 407 ? -22.379 26.029 -1.785 1.00 94.62 407 ARG A O 1
ATOM 3412 N N . ARG A 1 408 ? -21.827 24.763 -3.566 1.00 94.75 408 ARG A N 1
ATOM 3413 C CA . ARG A 1 408 ? -23.102 24.021 -3.626 1.00 94.75 408 ARG A CA 1
ATOM 3414 C C . ARG A 1 408 ? -23.260 23.094 -2.420 1.00 94.75 408 ARG A C 1
ATOM 3416 O O . ARG A 1 408 ? -24.322 23.097 -1.804 1.00 94.75 408 ARG A O 1
ATOM 3423 N N . GLU A 1 409 ? -22.203 22.381 -2.039 1.00 93.44 409 GLU A N 1
ATOM 3424 C CA . GLU A 1 409 ? -22.174 21.516 -0.851 1.00 93.44 409 GLU A CA 1
ATOM 3425 C C . GLU A 1 409 ? -22.400 22.325 0.440 1.00 93.44 409 GLU A C 1
ATOM 3427 O O . GLU A 1 409 ? -23.269 21.992 1.246 1.00 93.44 409 GLU A O 1
ATOM 3432 N N . THR A 1 410 ? -21.730 23.475 0.583 1.00 90.56 410 THR A N 1
ATOM 3433 C CA . THR A 1 410 ? -21.946 24.403 1.711 1.00 90.56 410 THR A CA 1
ATOM 3434 C C . THR A 1 410 ? -23.392 24.915 1.768 1.00 90.56 410 THR A C 1
ATOM 3436 O O . THR A 1 410 ? -23.988 24.996 2.844 1.00 90.56 410 THR A O 1
ATOM 3439 N N . ALA A 1 411 ? -23.993 25.240 0.618 1.00 91.50 411 ALA A N 1
ATOM 3440 C CA . ALA A 1 411 ? -25.386 25.680 0.545 1.00 91.50 411 ALA A CA 1
ATOM 3441 C C . ALA A 1 411 ? -26.377 24.566 0.936 1.00 91.50 411 ALA A C 1
ATOM 3443 O O . ALA A 1 411 ? -27.333 24.833 1.666 1.00 91.50 411 ALA A O 1
ATOM 3444 N N . GLN A 1 412 ? -26.133 23.321 0.512 1.00 90.38 412 GLN A N 1
ATOM 3445 C CA . GLN A 1 412 ? -26.927 22.155 0.918 1.00 90.38 412 GLN A CA 1
ATOM 3446 C C . GLN A 1 412 ? -26.804 21.873 2.421 1.00 90.38 412 GLN A C 1
ATOM 3448 O O . GLN A 1 412 ? -27.814 21.636 3.085 1.00 90.38 412 GLN A O 1
ATOM 3453 N N . HIS A 1 413 ? -25.594 21.960 2.980 1.00 87.19 413 HIS A N 1
ATOM 3454 C CA . HIS A 1 413 ? -25.361 21.771 4.412 1.00 87.19 413 HIS A CA 1
ATOM 3455 C C . HIS A 1 413 ? -26.118 22.814 5.252 1.00 87.19 413 HIS A C 1
ATOM 3457 O O . HIS A 1 413 ? -26.855 22.457 6.172 1.00 87.19 413 HIS A O 1
ATOM 3463 N N . ASN A 1 414 ? -26.042 24.093 4.867 1.00 82.69 414 ASN A N 1
ATOM 3464 C CA . ASN A 1 414 ? -26.783 25.174 5.523 1.00 82.69 414 ASN A CA 1
ATOM 3465 C C . ASN A 1 414 ? -28.310 25.001 5.413 1.00 82.69 414 ASN A C 1
ATOM 3467 O O . ASN A 1 414 ? -29.027 25.266 6.379 1.00 82.69 414 ASN A O 1
ATOM 3471 N N . ALA A 1 415 ? -28.821 24.516 4.275 1.00 84.62 415 ALA A N 1
ATOM 3472 C CA . ALA A 1 415 ? -30.242 24.201 4.117 1.00 84.62 415 ALA A CA 1
ATOM 3473 C C . ALA A 1 415 ? -30.691 23.041 5.030 1.00 84.62 415 ALA A C 1
ATOM 3475 O O . ALA A 1 415 ? -31.766 23.110 5.627 1.00 84.62 415 ALA A O 1
ATOM 3476 N N . SER A 1 416 ? -29.854 22.010 5.193 1.00 80.69 416 SER A N 1
ATOM 3477 C CA . SER A 1 416 ? -30.121 20.872 6.085 1.00 80.69 416 SER A CA 1
ATOM 3478 C C . SER A 1 416 ? -30.181 21.292 7.561 1.00 80.69 416 SER A C 1
ATOM 3480 O O . SER A 1 416 ? -31.126 20.939 8.270 1.00 80.69 416 SER A O 1
ATOM 3482 N N . ILE A 1 417 ? -29.242 22.140 8.006 1.00 76.38 417 ILE A N 1
ATOM 3483 C CA . ILE A 1 417 ? -29.241 22.717 9.363 1.00 76.38 417 ILE A CA 1
ATOM 3484 C C . ILE A 1 417 ? -30.504 23.562 9.604 1.00 76.38 417 ILE A C 1
ATOM 3486 O O . ILE A 1 417 ? -31.119 23.470 10.667 1.00 76.38 417 ILE A O 1
ATOM 3490 N N . GLY A 1 418 ? -30.939 24.344 8.608 1.00 69.12 418 GLY A N 1
ATOM 3491 C CA . GLY A 1 418 ? -32.184 25.114 8.685 1.00 69.12 418 GLY A CA 1
ATOM 3492 C C . GLY A 1 418 ? -33.442 24.247 8.833 1.00 69.12 418 GLY A C 1
ATOM 3493 O O . GLY A 1 418 ? -34.377 24.642 9.529 1.00 69.12 418 GLY A O 1
ATOM 3494 N N . GLY A 1 419 ? -33.463 23.055 8.228 1.00 60.88 419 GLY A N 1
ATOM 3495 C CA . GLY A 1 419 ? -34.602 22.137 8.297 1.00 60.88 419 GLY A CA 1
ATOM 3496 C C . GLY A 1 419 ? -34.786 21.478 9.668 1.00 60.88 419 GLY A C 1
ATOM 3497 O O . GLY A 1 419 ? -35.913 21.390 10.160 1.00 60.88 419 GLY A O 1
ATOM 3498 N N . GLN A 1 420 ? -33.701 21.051 10.322 1.00 54.78 420 GLN A N 1
ATOM 3499 C CA . GLN A 1 420 ? -33.783 20.223 11.538 1.00 54.78 420 GLN A CA 1
ATOM 3500 C C . GLN A 1 420 ? -34.400 20.942 12.751 1.00 54.78 420 GLN A C 1
ATOM 3502 O O . GLN A 1 420 ? -35.1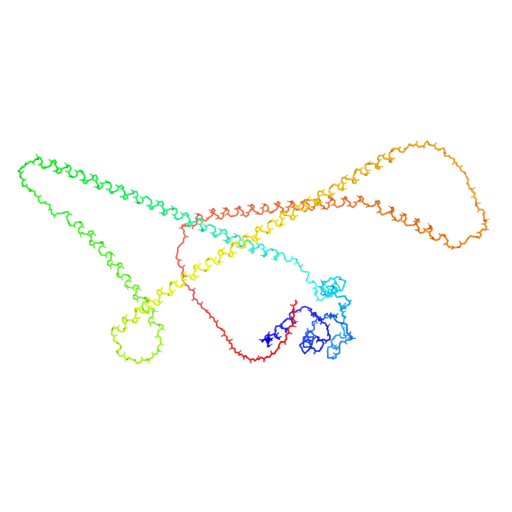19 20.312 13.530 1.00 54.78 420 GLN A O 1
ATOM 3507 N N . ASN A 1 421 ? -34.247 22.267 12.860 1.00 55.28 421 ASN A N 1
ATOM 3508 C CA . ASN A 1 421 ? -34.915 23.065 13.899 1.00 55.28 421 ASN A CA 1
ATOM 3509 C C . ASN A 1 421 ? -36.450 23.126 13.754 1.00 55.28 421 ASN A C 1
ATOM 3511 O O . ASN A 1 421 ? -37.126 23.556 14.685 1.00 55.28 421 ASN A O 1
ATOM 3515 N N . SER A 1 422 ? -37.020 22.697 12.621 1.00 52.69 422 SER A N 1
ATOM 3516 C CA . SER A 1 422 ? -38.476 22.692 12.405 1.00 52.69 422 SER A CA 1
ATOM 3517 C C . SER A 1 422 ? -39.171 21.373 12.775 1.00 52.69 422 SER A C 1
ATOM 3519 O O . SER A 1 422 ? -40.398 21.337 12.835 1.00 52.69 422 SER A O 1
ATOM 3521 N N . GLN A 1 423 ? -38.419 20.295 13.046 1.00 50.22 423 GLN A N 1
ATOM 3522 C CA . GLN A 1 423 ? -38.973 18.932 13.117 1.00 50.22 423 GLN A CA 1
ATOM 3523 C C . GLN A 1 423 ? -38.909 18.269 14.509 1.00 50.22 423 GLN A C 1
ATOM 3525 O O . GLN A 1 423 ? -39.526 17.228 14.723 1.00 50.22 423 GLN A O 1
ATOM 3530 N N . GLN A 1 424 ? -38.244 18.886 15.493 1.00 51.94 424 GLN A N 1
ATOM 3531 C CA . GLN A 1 424 ? -38.091 18.344 16.858 1.00 51.94 424 GLN A CA 1
ATOM 3532 C C . GLN A 1 424 ? -39.328 18.469 17.780 1.00 51.94 424 GLN A C 1
ATOM 3534 O O . GLN A 1 424 ? -39.216 18.241 18.981 1.00 51.94 424 GLN A O 1
ATOM 3539 N N . GLN A 1 425 ? -40.517 18.789 17.254 1.00 52.62 425 GLN A N 1
ATOM 3540 C CA . GLN A 1 425 ? -41.763 18.831 18.045 1.00 52.62 425 GLN A CA 1
ATOM 3541 C C . GLN A 1 425 ? -42.700 17.625 17.848 1.00 52.62 425 GLN A C 1
ATOM 3543 O O . GLN A 1 425 ? -43.753 17.578 18.482 1.00 52.62 425 GLN A O 1
ATOM 3548 N N . SER A 1 426 ? -42.356 16.631 17.018 1.00 50.62 426 SER A N 1
ATOM 3549 C CA . SER A 1 426 ? -43.246 15.479 16.801 1.00 50.62 426 SER A CA 1
ATOM 3550 C C . SER A 1 426 ? -42.530 14.181 16.412 1.00 50.62 426 SER A C 1
ATOM 3552 O O . SER A 1 426 ? -42.339 13.918 15.228 1.00 50.62 426 SER A O 1
ATOM 3554 N N . ALA A 1 427 ? -42.217 13.342 17.403 1.00 41.56 427 ALA A N 1
ATOM 3555 C CA . ALA A 1 427 ? -42.428 11.887 17.360 1.00 41.56 427 ALA A CA 1
ATOM 3556 C C . ALA A 1 427 ? -41.897 11.230 18.641 1.00 41.56 427 ALA A C 1
ATOM 3558 O O . ALA A 1 427 ? -40.752 11.437 19.032 1.00 41.56 427 ALA A O 1
ATOM 3559 N N . GLY A 1 428 ? -42.711 10.372 19.247 1.00 39.03 428 GLY A N 1
ATOM 3560 C CA . GLY A 1 428 ? -42.250 9.373 20.202 1.00 39.03 428 GLY A CA 1
ATOM 3561 C C . GLY A 1 428 ? -42.900 8.020 19.908 1.00 39.03 428 GLY A C 1
ATOM 3562 O O . GLY A 1 428 ? -43.912 7.967 19.212 1.00 39.03 428 GLY A O 1
ATOM 3563 N N . HIS A 1 429 ? -42.353 6.981 20.549 1.00 46.88 429 HIS A N 1
ATOM 3564 C CA . HIS A 1 429 ? -42.884 5.616 20.716 1.00 46.88 429 HIS A CA 1
ATOM 3565 C C . HIS A 1 429 ? -42.612 4.524 19.648 1.00 46.88 429 HIS A C 1
ATOM 3567 O O . HIS A 1 429 ? -42.737 4.750 18.451 1.00 46.88 429 HIS A O 1
ATOM 3573 N N . GLN A 1 430 ? -42.386 3.302 20.180 1.00 37.91 430 GLN A N 1
ATOM 3574 C CA . GLN A 1 430 ? -42.216 1.969 19.540 1.00 37.91 430 GLN A CA 1
ATOM 3575 C C . GLN A 1 430 ? -40.844 1.699 18.867 1.00 37.91 430 GLN A C 1
ATOM 3577 O O . GLN A 1 430 ? -40.257 2.608 18.297 1.00 37.91 430 GLN A O 1
ATOM 3582 N N . GLY A 1 431 ? -40.254 0.487 18.885 1.00 35.38 431 GLY A N 1
ATOM 3583 C CA . GLY A 1 431 ? -40.599 -0.806 19.525 1.00 35.38 431 GLY A CA 1
ATOM 3584 C C . GLY A 1 431 ? -39.589 -1.928 19.133 1.00 35.38 431 GLY A C 1
ATOM 3585 O O . GLY A 1 431 ? -38.942 -1.814 18.098 1.00 35.38 431 GLY A O 1
ATOM 3586 N N . HIS A 1 432 ? -39.403 -2.982 19.949 1.00 44.34 432 HIS A N 1
ATOM 3587 C CA . HIS A 1 432 ? -38.341 -4.026 19.818 1.00 44.34 432 HIS A CA 1
ATOM 3588 C C . HIS A 1 432 ? -38.596 -5.182 18.805 1.00 44.34 432 HIS A C 1
ATOM 3590 O O . HIS A 1 432 ? -39.748 -5.584 18.666 1.00 44.34 432 HIS A O 1
ATOM 3596 N N . GLN A 1 433 ? -37.508 -5.782 18.243 1.00 35.94 433 GLN A N 1
ATOM 3597 C CA . GLN A 1 433 ? -37.201 -7.233 17.953 1.00 35.94 433 GLN A CA 1
ATOM 3598 C C . GLN A 1 433 ? -36.228 -7.420 16.740 1.00 35.94 433 GLN A C 1
ATOM 3600 O O . GLN A 1 433 ? -36.274 -6.610 15.823 1.00 35.94 433 GLN A O 1
ATOM 3605 N N . GLY A 1 434 ? -35.357 -8.449 16.597 1.00 37.00 434 GLY A N 1
ATOM 3606 C CA . GLY A 1 434 ? -34.681 -9.301 17.607 1.00 37.00 434 GLY A CA 1
ATOM 3607 C C . GLY A 1 434 ? -34.533 -10.829 17.333 1.00 37.00 434 GLY A C 1
ATOM 3608 O O . GLY A 1 434 ? -35.232 -11.575 18.007 1.00 37.00 434 GLY A O 1
ATOM 3609 N N . GLN A 1 435 ? -33.634 -11.325 16.445 1.00 35.41 435 GLN A N 1
ATOM 3610 C CA . GLN A 1 435 ? -33.281 -12.777 16.285 1.00 35.41 435 GLN A CA 1
ATOM 3611 C C . GLN A 1 435 ? -31.884 -13.062 15.618 1.00 35.41 435 GLN A C 1
ATOM 3613 O O . GLN A 1 435 ? -31.278 -12.102 15.141 1.00 35.41 435 GLN A O 1
ATOM 3618 N N . PRO A 1 436 ? -31.322 -14.314 15.642 1.00 54.75 436 PRO A N 1
ATOM 3619 C CA . PRO A 1 436 ? -29.869 -14.531 15.850 1.00 54.75 436 PRO A CA 1
ATOM 3620 C C . PRO A 1 436 ? -29.068 -15.401 14.814 1.00 54.75 436 PRO A C 1
ATOM 3622 O O . PRO A 1 436 ? -29.437 -15.536 13.651 1.00 54.75 436 PRO A O 1
ATOM 3625 N N . GLN A 1 437 ? -27.913 -15.920 15.278 1.00 50.25 437 GLN A N 1
ATOM 3626 C CA . GLN A 1 437 ? -26.699 -16.469 14.622 1.00 50.25 437 GLN A CA 1
ATOM 3627 C C . GLN A 1 437 ? -26.797 -17.862 13.944 1.00 50.25 437 GLN A C 1
ATOM 3629 O O . GLN A 1 437 ? -27.765 -18.593 14.135 1.00 50.25 437 GLN A O 1
ATOM 3634 N N . ASN A 1 438 ? -25.714 -18.292 13.259 1.00 34.16 438 ASN A N 1
ATOM 3635 C CA . ASN A 1 438 ? -25.400 -19.720 13.052 1.00 34.16 438 ASN A CA 1
ATOM 3636 C C . ASN A 1 438 ? -23.880 -20.028 12.908 1.00 34.16 438 ASN A C 1
ATOM 3638 O O . ASN A 1 438 ? -23.088 -19.116 12.680 1.00 34.16 438 ASN A O 1
ATOM 3642 N N . GLN A 1 439 ? -23.482 -21.298 13.097 1.00 35.34 439 GLN A N 1
ATOM 3643 C CA . GLN A 1 439 ? -22.134 -21.735 13.544 1.00 35.34 439 GLN A CA 1
ATOM 3644 C C . GLN A 1 439 ? -21.221 -22.406 12.476 1.00 35.34 439 GLN A C 1
ATOM 3646 O O . GLN A 1 439 ? -21.615 -22.612 11.330 1.00 35.34 439 GLN A O 1
ATOM 3651 N N . ALA A 1 440 ? -19.984 -22.758 12.875 1.00 44.44 440 ALA A N 1
ATOM 3652 C CA . ALA A 1 440 ? -18.901 -23.346 12.060 1.00 44.44 440 ALA A CA 1
ATOM 3653 C C . ALA A 1 440 ? -18.495 -24.780 12.504 1.00 44.44 440 ALA A C 1
ATOM 3655 O O . ALA A 1 440 ? -18.978 -25.273 13.518 1.00 44.44 440 ALA A O 1
ATOM 3656 N N . SER A 1 441 ? -17.579 -25.451 11.780 1.00 41.47 441 SER A N 1
ATOM 3657 C CA . SER A 1 441 ? -16.938 -26.720 12.212 1.00 41.47 441 SER A CA 1
ATOM 3658 C C . SER A 1 441 ? -15.534 -26.943 11.598 1.00 41.47 441 SER A C 1
ATOM 3660 O O . SER A 1 441 ? -15.213 -26.358 10.566 1.00 41.47 441 SER A O 1
ATOM 3662 N N . ASN A 1 442 ? -14.693 -27.762 12.259 1.00 40.06 442 ASN A N 1
ATOM 3663 C CA . ASN A 1 442 ? -13.246 -27.978 12.016 1.00 40.06 442 ASN A CA 1
ATOM 3664 C C . ASN A 1 442 ? -12.852 -29.475 12.143 1.00 40.06 442 ASN A C 1
ATOM 3666 O O . ASN A 1 442 ? -13.438 -30.161 12.976 1.00 40.06 442 ASN A O 1
ATOM 3670 N N . ALA A 1 443 ? -11.812 -29.950 11.425 1.00 37.44 443 ALA A N 1
ATOM 3671 C CA . ALA A 1 443 ? -11.056 -31.204 11.694 1.00 37.44 443 ALA A CA 1
ATOM 3672 C C . ALA A 1 443 ? -9.707 -31.278 10.894 1.00 37.44 443 ALA A C 1
ATOM 3674 O O . ALA A 1 443 ? -9.590 -30.537 9.917 1.00 37.44 443 ALA A O 1
ATOM 3675 N N . PRO A 1 444 ? -8.676 -32.091 11.277 1.00 55.44 444 PRO A N 1
ATOM 3676 C CA . PRO A 1 444 ? -7.264 -31.674 11.072 1.00 55.44 444 PRO A CA 1
ATOM 3677 C C . PRO A 1 444 ? -6.188 -32.713 10.585 1.00 55.44 444 PRO A C 1
ATOM 3679 O O . PRO A 1 444 ? -6.438 -33.913 10.538 1.00 55.44 444 PRO A O 1
ATOM 3682 N N . LEU A 1 445 ? -4.943 -32.204 10.399 1.00 34.69 445 LEU A N 1
ATOM 3683 C CA . LEU A 1 445 ? -3.578 -32.810 10.566 1.00 34.69 445 LEU A CA 1
ATOM 3684 C C . LEU A 1 445 ? -2.874 -33.706 9.497 1.00 34.69 445 LEU A C 1
ATOM 3686 O O . LEU A 1 445 ? -3.239 -34.862 9.319 1.00 34.69 445 LEU A O 1
ATOM 3690 N N . ALA A 1 446 ? -1.704 -33.239 8.991 1.00 34.75 446 ALA A N 1
ATOM 3691 C CA . ALA A 1 446 ? -0.370 -33.916 8.961 1.00 34.75 446 ALA A CA 1
ATOM 3692 C C . ALA A 1 446 ? 0.744 -33.003 8.341 1.00 34.75 446 ALA A C 1
ATOM 3694 O O . ALA A 1 446 ? 0.420 -32.025 7.673 1.00 34.75 446 ALA A O 1
ATOM 3695 N N . ALA A 1 447 ? 2.051 -33.272 8.553 1.00 35.91 447 ALA A N 1
ATOM 3696 C CA . ALA A 1 447 ? 3.168 -32.334 8.254 1.00 35.91 447 ALA A CA 1
ATOM 3697 C C . ALA A 1 447 ? 4.373 -32.929 7.472 1.00 35.91 447 ALA A C 1
ATOM 3699 O O . ALA A 1 447 ? 4.668 -34.101 7.681 1.00 35.91 447 ALA A O 1
ATOM 3700 N N . VAL A 1 448 ? 5.093 -32.115 6.653 1.00 34.53 448 VAL A N 1
ATOM 3701 C CA . VAL A 1 448 ? 6.565 -32.168 6.341 1.00 34.53 448 VAL A CA 1
ATOM 3702 C C . VAL A 1 448 ? 7.094 -30.884 5.598 1.00 34.53 448 VAL A C 1
ATOM 3704 O O . VAL A 1 448 ? 6.391 -29.877 5.574 1.00 34.53 448 VAL A O 1
ATOM 3707 N N . ASP A 1 449 ? 8.348 -30.877 5.088 1.00 31.88 449 ASP A N 1
ATOM 3708 C CA . ASP A 1 449 ? 9.341 -29.762 5.024 1.00 31.88 449 ASP A CA 1
ATOM 3709 C C . ASP A 1 449 ? 9.363 -28.700 3.877 1.00 31.88 449 ASP A C 1
ATOM 3711 O O . ASP A 1 449 ? 8.708 -28.819 2.847 1.00 31.88 449 ASP A O 1
ATOM 3715 N N . SER A 1 450 ? 10.173 -27.646 4.107 1.00 47.62 450 SER A N 1
ATOM 3716 C CA . SER A 1 450 ? 10.337 -26.340 3.390 1.00 47.62 450 SER A CA 1
ATOM 3717 C C . SER A 1 450 ? 11.587 -26.282 2.450 1.00 47.62 450 SER A C 1
ATOM 3719 O O . SER A 1 450 ? 12.293 -27.292 2.422 1.00 47.62 450 SER A O 1
ATOM 3721 N N . PRO A 1 451 ? 11.997 -25.161 1.766 1.00 57.81 451 PRO A N 1
ATOM 3722 C CA . PRO A 1 451 ? 11.430 -23.791 1.704 1.00 57.81 451 PRO A CA 1
ATOM 3723 C C . PRO A 1 451 ? 11.406 -23.032 0.330 1.00 57.81 451 PRO A C 1
ATOM 3725 O O . PRO A 1 451 ? 12.063 -23.407 -0.635 1.00 57.81 451 PRO A O 1
ATOM 3728 N N . CYS A 1 452 ? 10.737 -21.862 0.347 1.00 33.69 452 CYS A N 1
ATOM 3729 C CA . CYS A 1 452 ? 10.913 -20.629 -0.468 1.00 33.69 452 CYS A CA 1
ATOM 3730 C C . CYS A 1 452 ? 10.688 -20.593 -2.005 1.00 33.69 452 CYS A C 1
ATOM 3732 O O . CYS A 1 452 ? 11.593 -20.884 -2.779 1.00 33.69 452 CYS A O 1
ATOM 3734 N N . CYS A 1 453 ? 9.575 -19.960 -2.415 1.00 37.00 453 CYS A N 1
ATOM 3735 C CA . CYS A 1 453 ? 9.451 -19.094 -3.605 1.00 37.00 453 CYS A CA 1
ATOM 3736 C C . CYS A 1 453 ? 8.430 -17.970 -3.317 1.00 37.00 453 CYS A C 1
ATOM 3738 O O . CYS A 1 453 ? 7.439 -18.216 -2.631 1.00 37.00 453 CYS A O 1
ATOM 3740 N N . ALA A 1 454 ? 8.664 -16.756 -3.826 1.00 32.62 454 ALA A N 1
ATOM 3741 C CA . ALA A 1 454 ? 7.726 -15.631 -3.741 1.00 32.62 454 ALA A CA 1
ATOM 3742 C C . ALA A 1 454 ? 6.932 -15.493 -5.051 1.00 32.62 454 ALA A C 1
ATOM 3744 O O . ALA A 1 454 ? 7.487 -15.714 -6.127 1.00 32.62 454 ALA A O 1
ATOM 3745 N N . ILE A 1 455 ? 5.653 -15.126 -4.950 1.00 36.34 455 ILE A N 1
ATOM 3746 C CA . ILE A 1 455 ? 4.746 -14.887 -6.082 1.00 36.34 455 ILE A CA 1
ATOM 3747 C C . ILE A 1 455 ? 4.343 -13.407 -6.047 1.00 36.34 455 ILE A C 1
ATOM 3749 O O . ILE A 1 455 ? 4.004 -12.902 -4.975 1.00 36.34 455 ILE A O 1
ATOM 3753 N N . LEU A 1 456 ? 4.413 -12.747 -7.208 1.00 31.56 456 LEU A N 1
ATOM 3754 C CA . LEU A 1 456 ? 3.871 -11.411 -7.489 1.00 31.56 456 LEU A CA 1
ATOM 3755 C C . LEU A 1 456 ? 2.501 -11.538 -8.170 1.00 31.56 456 LEU A C 1
ATOM 3757 O O . LEU A 1 456 ? 2.356 -12.484 -8.978 1.00 31.56 456 LEU A O 1
#

InterPro domains:
  IPR000157 Toll/interleukin-1 receptor homology (TIR) domain [PF13676] (3-97)
  IPR035897 Toll/interleukin-1 receptor homology (TIR) domain superfamily [G3DSA:3.40.50.10140] (2-102)
  IPR035897 Toll/interleukin-1 receptor homology (TIR) domain superfamily [SSF52200] (5-87)

Organism: Capitella teleta (NCBI:txid283909)

Sequence (456 aa):
MQMGGGDSLYDKIDKGIRGCRVVLSCVTSKYSMSANCRREVSLADATKKPIIPLLLEQMTWPPEGPMAMVLTQLLYIQFHKDPEVQNRWDGPQFEELLQKIRLHIPGEVVQKDSCEEDKIAEKKRQREERERKEEVKKNEAEKRRLREEDENRIKEERERQEKEQIRQRHEKKELEKDRQSSKGDLHKSPSRKAMDDEVTKVDRDVERLLQEEEMLMLQQQQQIKQSQEEDGSEDEETDEEMSDEDKIAEKRSEKEEIENKEAEEDQQEVEKRQRQEEEDNLIKEELERKRKEEQIRLQLEDQQIKRRLEDIRRREEEQRKNDELENTQPSSKSHPRETLNDEVPKVNSEVISQEDATQHQNNKQADIRFLSKHSNGESHKKEDEYEIRKAQEEAERLVREEVEMLRRETAQHNASIGGQNSQQQSAGHQGHQGQPQNQASNAPLAAVDSPCCAIL

Radius of gyration: 48.8 Å; chains: 1; bounding box: 97×83×159 Å